Protein 1Y1L (pdb70)

Sequence (496 aa):
KVLFVCIHNTARSVMAEALFNAMAKSWKAESAGVEKAERVDETVKRLLAERGLKAKEKPRTVDEVNLDDFDLIVTVCEESSCVVLPTDKPVTRWHIENPAGKDEGTYRRVLAEIEERVKKLVGEKVLFVCIHNTARSVMAEALFNAMAKSWKAESAGVEKAERVDETVKRLLAERGLKAKEKPRTVDEVNLDDFDLIVTVCEESSCVVLPTDKPVTRWHIENPAGKDEGTYRRVLAEIEERVKKLVGEKVLFVCIHNTARSVMAEALFNAMAKSWKAESAGVEKAERVDETVKRLLAERGLKAKEKPRTVDEVNLDDFDLIVTVCEESSCVVLPTDKPVTRWHIENPAGKDEGTYRRVLAEIEERVKKLVGEKVLFVCIHNTARSVMAEALFNAMAKSWKAESAGVEKAERVDETVKRLLAERGLKAKEKPRTVDEVNLDDFDLIVTVCEESSCVVLPTDKPVTRWHIENPAGKDEGTYRRVLAEIEERVKKLVGE

CATH classification: 3.40.50.2300

InterPro domains:
  IPR023485 Phosphotyrosine protein phosphatase I [PF01451] (2-127)
  IPR023485 Phosphotyrosine protein phosphatase I [SM00226] (1-125)
  IPR036196 Phosphotyrosine protein phosphatase I superfamily [SSF52788] (2-123)

Foldseek 3Di:
DEEEEEAAQAALSQLLQQLLCVQADPDHYYYAHQDYDFHHDPLRCVVQVVVVTGTDGGHHHCVVDDPVVHQEYEYEDEPPGTDDDDDPHHYHYHHAYDCPPVRDCVSVVSSVVSNVVSNVVSVD/DEEEEEAAQAALSQLLQQLLQVQADPDHYYYAHQDYDFHHDPLRCVVQVVVVTGTDGGHHHCVVDDPVVDQEYEYEDEPPGTDDDDDPHHYHYHHAYDCPPVRDCSSVVSSVVSNVVSNVVSVD/DEEEEEAAQAALSQLLQQLLCVQADPDHYYYAHQDYDFHRDPLRCVVQVVVVTGTDGGHHHCVVDDPVVHQEYEYEDEPPDTDDDDDPHHYHYHHAYDCPPVRDCSSVVSSVVSNVVSNVVSVD/DEEEEEAAQAALSQLLQQLLQVQADPDHYYYAHQDYDFHHDPLRCVVQVVVVTGTDGGHHHCVVDDPVVDQEYEYEDEPPDTDDDDDPHHYHYHHAYDCPPVRDCSSVVSSVVSNVVSNVVSVD

Secondary structure (DSSP, 8-state):
-EEEEESS-SSHHHHHHHHHHTT-SS--EEEEESS--SS--HHHHHHHHTTT-PPPSS--BGGGS-GGG-S-EEEEE-SS--B--S-SS-EEEEE----TTT-TTHHHHHHHHHHHHHHHHTT-/-EEEEESS-SSHHHHHHHHHHHH-SS--EEEEESS--SS--HHHHHHHHTTT----SS--BGGGS-GGG-SEEEEEE-SS-PBP-S-SS-EEEEE----TTT-TTHHHHHHHHHHHHHHHHTT-/-EEEEESS-SSHHHHHHHHHHHH-SS--EEEEESS--SS--HHHHHHHHTTT----SS--BGGGS-GGG-S-EEEEE-SS-PBP-S-SS-EEEEE----TTT-TTHHHHHHHHHHHHHHHHTT-/-EEEEESS-SSHHHHHHHHHHHH-SS--EEEEESS--SS--HHHHHHHHTTT----SS--BGGGS-GGG-SEEEEEE-SS-PBP-S-SS-EEEEE----TTT-TTHHHHHHHHHHHHHHHHTT-

Structure (mmCIF, N/CA/C/O backbone):
data_1Y1L
#
_entry.id   1Y1L
#
_cell.length_a   48.390
_cell.length_b   48.510
_cell.length_c   66.370
_cell.angle_alpha   100.00
_cell.angle_beta   90.70
_cell.angle_gamma   100.00
#
_symmetry.space_group_name_H-M   'P 1'
#
loop_
_entity.id
_entity.type
_entity.pdbx_description
1 polymer 'arsenate reductase (arsC)'
2 non-polymer 'CADMIUM ION'
#
loop_
_atom_site.group_PDB
_atom_site.id
_atom_site.type_symbol
_atom_site.label_atom_id
_atom_site.label_alt_id
_atom_site.label_comp_id
_atom_site.label_asym_id
_atom_site.label_entity_id
_atom_site.label_seq_id
_atom_site.pdbx_PDB_ins_code
_atom_site.Cartn_x
_atom_site.Cartn_y
_atom_site.Cartn_z
_atom_site.occupancy
_atom_site.B_iso_or_equiv
_atom_site.auth_seq_id
_atom_site.auth_comp_id
_atom_site.auth_asym_id
_atom_site.auth_atom_id
_atom_site.pdbx_PDB_model_num
ATOM 1 N N . LYS A 1 1 ? 1.212 -11.825 7.718 1.00 33.45 1 LYS A N 1
ATOM 2 C CA . LYS A 1 1 ? 1.091 -10.795 6.643 1.00 40.09 1 LYS A CA 1
ATOM 3 C C . LYS A 1 1 ? 0.571 -9.437 7.131 1.00 41.34 1 LYS A C 1
ATOM 4 O O . LYS A 1 1 ? -0.082 -9.351 8.175 1.00 50.86 1 LYS A O 1
ATOM 10 N N . VAL A 1 2 ? 0.873 -8.388 6.365 1.00 35.15 2 VAL A N 1
ATOM 11 C CA . VAL A 1 2 ? 0.464 -7.010 6.670 1.00 31.28 2 VAL A CA 1
ATOM 12 C C . VAL A 1 2 ? -0.555 -6.547 5.613 1.00 32.27 2 VAL A C 1
ATOM 13 O O . VAL A 1 2 ? -0.645 -7.157 4.548 1.00 34.01 2 VAL A O 1
ATOM 17 N N . LEU A 1 3 ? -1.384 -5.553 5.937 1.00 31.36 3 LEU A N 1
ATOM 18 C CA . LEU A 1 3 ? -2.372 -5.034 4.984 1.00 32.04 3 LEU A CA 1
ATOM 19 C C . LEU A 1 3 ? -2.166 -3.543 4.808 1.00 35.18 3 LEU A C 1
ATOM 20 O O . LEU A 1 3 ? -2.212 -2.779 5.775 1.00 35.78 3 LEU A O 1
ATOM 25 N N . PHE A 1 4 ? -1.920 -3.138 3.565 1.00 33.99 4 PHE A N 1
ATOM 26 C CA . PHE A 1 4 ? -1.736 -1.730 3.237 1.00 32.62 4 PHE A CA 1
ATOM 27 C C . PHE A 1 4 ? -3.062 -1.217 2.687 1.00 33.47 4 PHE A C 1
ATOM 28 O O . PHE A 1 4 ? -3.521 -1.660 1.626 1.00 36.91 4 PHE A O 1
ATOM 36 N N . VAL A 1 5 ? -3.716 -0.340 3.437 1.00 27.76 5 VAL A N 1
ATOM 37 C CA . VAL A 1 5 ? -4.984 0.189 2.982 1.00 24.78 5 VAL A CA 1
ATOM 38 C C . VAL A 1 5 ? -4.977 1.701 2.888 1.00 26.46 5 VAL A C 1
ATOM 39 O O . VAL A 1 5 ? -4.385 2.388 3.714 1.00 29.58 5 VAL A O 1
ATOM 43 N N . CYS A 1 6 ? -5.519 2.196 1.787 1.00 30.47 6 CYS A N 1
ATOM 44 C CA . CYS A 1 6 ? -5.640 3.625 1.559 1.00 34.16 6 CYS A CA 1
ATOM 45 C C . CYS A 1 6 ? -7.096 3.835 1.130 1.00 35.20 6 CYS A C 1
ATOM 46 O O . CYS A 1 6 ? -7.922 2.920 1.244 1.00 39.28 6 CYS A O 1
ATOM 49 N N . ILE A 1 7 ? -7.438 5.038 0.692 1.00 30.07 7 ILE A N 1
ATOM 50 C CA . ILE A 1 7 ? -8.808 5.296 0.294 1.00 32.28 7 ILE A CA 1
ATOM 51 C C . ILE A 1 7 ? -9.193 4.534 -0.959 1.00 37.69 7 ILE A C 1
ATOM 52 O O . ILE A 1 7 ? -9.732 3.443 -0.893 1.00 43.46 7 ILE A O 1
ATOM 57 N N . HIS A 1 8 ? -8.911 5.132 -2.106 1.00 43.77 8 HIS A N 1
ATOM 58 C CA . HIS A 1 8 ? -9.264 4.563 -3.394 1.00 43.22 8 HIS A CA 1
ATOM 59 C C . HIS A 1 8 ? -8.513 3.292 -3.876 1.00 42.30 8 HIS A C 1
ATOM 60 O O . HIS A 1 8 ? -9.015 2.583 -4.740 1.00 45.36 8 HIS A O 1
ATOM 67 N N . ASN A 1 9 ? -7.384 2.950 -3.249 1.00 41.63 9 ASN A N 1
ATOM 68 C CA . ASN A 1 9 ? -6.599 1.744 -3.609 1.00 41.48 9 ASN A CA 1
ATOM 69 C C . ASN A 1 9 ? -6.249 1.586 -5.094 1.00 41.56 9 ASN A C 1
ATOM 70 O O . ASN A 1 9 ? -6.683 0.638 -5.763 1.00 39.25 9 ASN A O 1
ATOM 75 N N . THR A 1 10 ? -5.396 2.466 -5.594 1.00 42.33 10 THR A N 1
ATOM 76 C CA . THR A 1 10 ? -5.028 2.408 -6.998 1.00 38.81 10 THR A CA 1
ATOM 77 C C . THR A 1 10 ? -3.521 2.567 -7.196 1.00 39.32 10 THR A C 1
ATOM 78 O O . THR A 1 10 ? -2.951 2.003 -8.130 1.00 41.15 10 THR A O 1
ATOM 82 N N . ALA A 1 11 ? -2.875 3.297 -6.289 1.00 35.83 11 ALA A N 1
ATOM 83 C CA . ALA A 1 11 ? -1.443 3.543 -6.383 1.00 35.22 11 ALA A CA 1
ATOM 84 C C . ALA A 1 11 ? -0.621 3.145 -5.156 1.00 36.94 11 ALA A C 1
ATOM 85 O O . ALA A 1 11 ? -0.039 2.060 -5.122 1.00 35.78 11 ALA A O 1
ATOM 87 N N . ARG A 1 12 ? -0.524 4.060 -4.190 1.00 34.12 12 ARG A N 1
ATOM 88 C CA . ARG A 1 12 ? 0.244 3.850 -2.960 1.00 30.71 12 ARG A CA 1
ATOM 89 C C . ARG A 1 12 ? 0.008 2.492 -2.306 1.00 29.20 12 ARG A C 1
ATOM 90 O O . ARG A 1 12 ? 0.947 1.780 -1.961 1.00 31.86 12 ARG A O 1
ATOM 98 N N . SER A 1 13 ? -1.254 2.157 -2.109 1.00 29.26 13 SER A N 1
ATOM 99 C CA . SER A 1 13 ? -1.623 0.900 -1.497 1.00 28.32 13 SER A CA 1
ATOM 100 C C . SER A 1 13 ? -0.884 -0.192 -2.222 1.00 26.99 13 SER A C 1
ATOM 101 O O . SER A 1 13 ? -0.147 -0.979 -1.633 1.00 24.84 13 SER A O 1
ATOM 104 N N . VAL A 1 14 ? -1.035 -0.166 -3.531 1.00 27.41 14 VAL A N 1
ATOM 105 C CA . VAL A 1 14 ? -0.414 -1.144 -4.394 1.00 32.41 14 VAL A CA 1
ATOM 106 C C . VAL A 1 14 ? 1.106 -1.074 -4.408 1.00 28.44 14 VAL A C 1
ATOM 107 O O . VAL A 1 14 ? 1.759 -2.089 -4.588 1.00 29.53 14 VAL A O 1
ATOM 111 N N . MET A 1 15 ? 1.666 0.123 -4.305 1.00 25.63 15 MET A N 1
ATOM 112 C CA . MET A 1 15 ? 3.113 0.255 -4.321 1.00 25.46 15 MET A CA 1
ATOM 113 C C . MET A 1 15 ? 3.723 -0.409 -3.103 1.00 24.66 15 MET A C 1
ATOM 114 O O . MET A 1 15 ? 4.614 -1.250 -3.236 1.00 28.69 15 MET A O 1
ATOM 119 N N . ALA A 1 16 ? 3.265 -0.010 -1.918 1.00 22.15 16 ALA A N 1
ATOM 120 C CA . ALA A 1 16 ? 3.783 -0.557 -0.669 1.00 22.97 16 ALA A CA 1
ATOM 121 C C . ALA A 1 16 ? 3.746 -2.087 -0.652 1.00 23.40 16 ALA A C 1
ATOM 122 O O . ALA A 1 16 ? 4.704 -2.730 -0.203 1.00 16.54 16 ALA A O 1
ATOM 124 N N . GLU A 1 17 ? 2.642 -2.655 -1.139 1.00 26.09 17 GLU A N 1
ATOM 125 C CA . GLU A 1 17 ? 2.487 -4.100 -1.195 1.00 26.31 17 GLU A CA 1
ATOM 126 C C . GLU A 1 17 ? 3.643 -4.743 -1.950 1.00 28.07 17 GLU A C 1
ATOM 127 O O . GLU A 1 17 ? 4.420 -5.505 -1.380 1.00 29.32 17 GLU A O 1
ATOM 133 N N . ALA A 1 18 ? 3.759 -4.400 -3.232 1.00 32.64 18 ALA A N 1
ATOM 134 C CA . ALA A 1 18 ? 4.792 -4.929 -4.122 1.00 39.08 18 ALA A CA 1
ATOM 135 C C . ALA A 1 18 ? 6.213 -4.756 -3.592 1.00 42.54 18 ALA A C 1
ATOM 136 O O . ALA A 1 18 ? 7.046 -5.654 -3.738 1.00 46.93 18 ALA A O 1
ATOM 138 N N . LEU A 1 19 ? 6.504 -3.591 -3.028 1.00 39.38 19 LEU A N 1
ATOM 139 C CA . LEU A 1 19 ? 7.823 -3.327 -2.477 1.00 36.44 19 LEU A CA 1
ATOM 140 C C . LEU A 1 19 ? 8.090 -4.160 -1.224 1.00 36.59 19 LEU A C 1
ATOM 141 O O . LEU A 1 19 ? 9.217 -4.620 -0.980 1.00 37.78 19 LEU A O 1
ATOM 146 N N . PHE A 1 20 ? 7.055 -4.281 -0.401 1.00 34.82 20 PHE A N 1
ATOM 147 C CA . PHE A 1 20 ? 7.128 -5.050 0.826 1.00 31.63 20 PHE A CA 1
ATOM 148 C C . PHE A 1 20 ? 7.533 -6.476 0.467 1.00 30.16 20 PHE A C 1
ATOM 149 O O . PHE A 1 20 ? 8.568 -6.975 0.914 1.00 30.32 20 PHE A O 1
ATOM 157 N N . ASN A 1 21 ? 6.709 -7.107 -0.361 1.00 28.49 21 ASN A N 1
ATOM 158 C CA . ASN A 1 21 ? 6.926 -8.474 -0.804 1.00 36.81 21 ASN A CA 1
ATOM 159 C C . ASN A 1 21 ? 8.319 -8.735 -1.381 1.00 45.60 21 ASN A C 1
ATOM 160 O O . ASN A 1 21 ? 8.859 -9.836 -1.253 1.00 49.21 21 ASN A O 1
ATOM 165 N N . ALA A 1 22 ? 8.878 -7.750 -2.071 1.00 50.62 22 ALA A N 1
ATOM 166 C CA . ALA A 1 22 ? 10.208 -7.901 -2.650 1.00 51.12 22 ALA A CA 1
ATOM 167 C C . ALA A 1 22 ? 11.301 -7.748 -1.589 1.00 49.29 22 ALA A C 1
ATOM 168 O O . ALA A 1 22 ? 12.473 -7.995 -1.862 1.00 50.52 22 ALA A O 1
ATOM 170 N N . MET A 1 23 ? 10.920 -7.341 -0.384 1.00 45.80 23 MET A N 1
ATOM 171 C CA . MET A 1 23 ? 11.889 -7.148 0.681 1.00 43.69 23 MET A CA 1
ATOM 172 C C . MET A 1 23 ? 11.711 -8.078 1.864 1.00 47.39 23 MET A C 1
ATOM 173 O O . MET A 1 23 ? 12.680 -8.392 2.550 1.00 50.93 23 MET A O 1
ATOM 178 N N . ALA A 1 24 ? 10.476 -8.487 2.127 1.00 47.81 24 ALA A N 1
ATOM 179 C CA . ALA A 1 24 ? 10.185 -9.389 3.232 1.00 49.55 24 ALA A CA 1
ATOM 180 C C . ALA A 1 24 ? 10.432 -10.862 2.875 1.00 52.64 24 ALA A C 1
ATOM 181 O O . ALA A 1 24 ? 10.075 -11.323 1.782 1.00 52.24 24 ALA A O 1
ATOM 183 N N . LYS A 1 25 ? 11.042 -11.597 3.804 1.00 53.90 25 LYS A N 1
ATOM 184 C CA . LYS A 1 25 ? 11.317 -13.008 3.584 1.00 53.91 25 LYS A CA 1
ATOM 185 C C . LYS A 1 25 ? 10.153 -13.868 4.072 1.00 52.57 25 LYS A C 1
ATOM 186 O O . LYS A 1 25 ? 9.627 -14.690 3.324 1.00 55.00 25 LYS A O 1
ATOM 192 N N . SER A 1 26 ? 9.775 -13.713 5.336 1.00 53.24 26 SER A N 1
ATOM 193 C CA . SER A 1 26 ? 8.676 -14.507 5.886 1.00 52.43 26 SER A CA 1
ATOM 194 C C . SER A 1 26 ? 7.298 -13.852 5.782 1.00 47.14 26 SER A C 1
ATOM 195 O O . SER A 1 26 ? 6.311 -14.523 5.477 1.00 44.94 26 SER A O 1
ATOM 198 N N . TRP A 1 27 ? 7.221 -12.555 6.054 1.00 43.29 27 TRP A N 1
ATOM 199 C CA . TRP A 1 27 ? 5.946 -11.848 5.964 1.00 46.14 27 TRP A CA 1
ATOM 200 C C . TRP A 1 27 ? 5.524 -11.623 4.523 1.00 46.85 27 TRP A C 1
ATOM 201 O O . TRP A 1 27 ? 6.357 -11.480 3.627 1.00 50.95 27 TRP A O 1
ATOM 212 N N . LYS A 1 28 ? 4.221 -11.553 4.319 1.00 42.87 28 LYS A N 1
ATOM 213 C CA . LYS A 1 28 ? 3.681 -11.302 3.006 1.00 40.75 28 LYS A CA 1
ATOM 214 C C . LYS A 1 28 ? 2.837 -10.042 3.141 1.00 38.72 28 LYS A C 1
ATOM 215 O O . LYS A 1 28 ? 2.719 -9.497 4.239 1.00 39.20 28 LYS A O 1
ATOM 221 N N . ALA A 1 29 ? 2.255 -9.573 2.041 1.00 34.84 29 ALA A N 1
ATOM 222 C CA . ALA A 1 29 ? 1.457 -8.361 2.081 1.00 32.43 29 ALA A CA 1
ATOM 223 C C . ALA A 1 29 ? 0.290 -8.374 1.123 1.00 32.58 29 ALA A C 1
ATOM 224 O O . ALA A 1 29 ? 0.289 -9.088 0.128 1.00 42.34 29 ALA A O 1
ATOM 226 N N . GLU A 1 30 ? -0.727 -7.602 1.463 1.00 30.38 30 GLU A N 1
ATOM 227 C CA . GLU A 1 30 ? -1.913 -7.457 0.645 1.00 28.83 30 GLU A CA 1
ATOM 228 C C . GLU A 1 30 ? -2.309 -5.993 0.791 1.00 28.98 30 GLU A C 1
ATOM 229 O O . GLU A 1 30 ? -1.730 -5.263 1.609 1.00 30.53 30 GLU A O 1
ATOM 235 N N . SER A 1 31 ? -3.288 -5.563 0.004 1.00 23.22 31 SER A N 1
ATOM 236 C CA . SER A 1 31 ? -3.748 -4.186 0.063 1.00 22.97 31 SER A CA 1
ATOM 237 C C . SER A 1 31 ? -5.260 -4.106 -0.082 1.00 26.23 31 SER A C 1
ATOM 238 O O . SER A 1 31 ? -5.887 -5.049 -0.569 1.00 30.91 31 SER A O 1
ATOM 241 N N . ALA A 1 32 ? -5.852 -3.025 0.423 1.00 26.44 32 ALA A N 1
ATOM 242 C CA . ALA A 1 32 ? -7.298 -2.815 0.308 1.00 28.31 32 ALA A CA 1
ATOM 243 C C . ALA A 1 32 ? -7.624 -1.325 0.369 1.00 31.58 32 ALA A C 1
ATOM 244 O O . ALA A 1 32 ? -6.782 -0.519 0.784 1.00 34.96 32 ALA A O 1
ATOM 246 N N . GLY A 1 33 ? -8.843 -0.965 -0.022 1.00 29.86 33 GLY A N 1
ATOM 247 C CA . GLY A 1 33 ? -9.232 0.431 0.006 1.00 26.91 33 GLY A CA 1
ATOM 248 C C . GLY A 1 33 ? -10.590 0.704 0.620 1.00 30.91 33 GLY A C 1
ATOM 249 O O . GLY A 1 33 ? -11.435 -0.178 0.739 1.00 35.46 33 GLY A O 1
ATOM 250 N N . VAL A 1 34 ? -10.795 1.943 1.033 1.00 30.25 34 VAL A N 1
ATOM 251 C CA . VAL A 1 34 ? -12.046 2.353 1.631 1.00 29.28 34 VAL A CA 1
ATOM 252 C C . VAL A 1 34 ? -13.169 2.465 0.588 1.00 33.44 34 VAL A C 1
ATOM 253 O O . VAL A 1 34 ? -14.327 2.158 0.867 1.00 36.28 34 VAL A O 1
ATOM 257 N N . GLU A 1 35 ? -12.827 2.872 -0.628 1.00 33.61 35 GLU A N 1
ATOM 258 C CA . GLU A 1 35 ? -13.828 3.028 -1.677 1.00 35.02 35 GLU A CA 1
ATOM 259 C C . GLU A 1 35 ? -13.441 2.384 -3.009 1.00 37.75 35 GLU A C 1
ATOM 260 O O . GLU A 1 35 ? -12.261 2.321 -3.364 1.00 39.01 35 GLU A O 1
ATOM 266 N N . LYS A 1 36 ? -14.455 1.991 -3.778 1.00 39.57 36 LYS A N 1
ATOM 267 C CA . LYS A 1 36 ? -14.258 1.319 -5.065 1.00 40.23 36 LYS A CA 1
ATOM 268 C C . LYS A 1 36 ? -13.468 2.068 -6.129 1.00 37.08 36 LYS A C 1
ATOM 269 O O . LYS A 1 36 ? -13.569 3.284 -6.267 1.00 34.39 36 LYS A O 1
ATOM 275 N N . ALA A 1 37 ? -12.779 1.293 -6.953 1.00 35.99 37 ALA A N 1
ATOM 276 C CA . ALA A 1 37 ? -11.974 1.814 -8.042 1.00 43.55 37 ALA A CA 1
ATOM 277 C C . ALA A 1 37 ? -11.898 0.717 -9.094 1.00 51.95 37 ALA A C 1
ATOM 278 O O . ALA A 1 37 ? -11.736 -0.465 -8.764 1.00 50.59 37 ALA A O 1
ATOM 280 N N . GLU A 1 38 ? -12.009 1.111 -10.361 1.00 54.85 38 GLU A N 1
ATOM 281 C CA . GLU A 1 38 ? -11.990 0.165 -11.475 1.00 56.01 38 GLU A CA 1
ATOM 282 C C . GLU A 1 38 ? -10.597 -0.330 -11.869 1.00 54.54 38 GLU A C 1
ATOM 283 O O . GLU A 1 38 ? -10.386 -1.534 -12.048 1.00 50.91 38 GLU A O 1
ATOM 289 N N . ARG A 1 39 ? -9.655 0.604 -12.004 1.00 54.59 39 ARG A N 1
ATOM 290 C CA . ARG A 1 39 ? -8.293 0.281 -12.439 1.00 56.04 39 ARG A CA 1
ATOM 291 C C . ARG A 1 39 ? -7.136 0.666 -11.528 1.00 51.09 39 ARG A C 1
ATOM 292 O O . ARG A 1 39 ? -7.207 1.649 -10.799 1.00 53.41 39 ARG A O 1
ATOM 300 N N . VAL A 1 40 ? -6.059 -0.108 -11.588 1.00 46.79 40 VAL A N 1
ATOM 301 C CA . VAL A 1 40 ? -4.872 0.223 -10.811 1.00 42.74 40 VAL A CA 1
ATOM 302 C C . VAL A 1 40 ? -4.142 1.239 -11.677 1.00 43.09 40 VAL A C 1
ATOM 303 O O . VAL A 1 40 ? -4.121 1.117 -12.905 1.00 42.06 40 VAL A O 1
ATOM 307 N N . ASP A 1 41 ? -3.585 2.257 -11.037 1.00 43.66 41 ASP A N 1
ATOM 308 C CA . ASP A 1 41 ? -2.890 3.327 -11.737 1.00 44.26 41 ASP A CA 1
ATOM 309 C C . ASP A 1 41 ? -1.906 2.811 -12.756 1.00 49.58 41 ASP A C 1
ATOM 310 O O . ASP A 1 41 ? -1.142 1.880 -12.488 1.00 57.63 41 ASP A O 1
ATOM 315 N N . GLU A 1 42 ? -1.943 3.431 -13.931 1.00 51.17 42 GLU A N 1
ATOM 316 C CA . GLU A 1 42 ? -1.063 3.064 -15.026 1.00 56.47 42 GLU A CA 1
ATOM 317 C C . GLU A 1 42 ? 0.355 3.576 -14.778 1.00 54.44 42 GLU A C 1
ATOM 318 O O . GLU A 1 42 ? 1.325 2.964 -15.229 1.00 57.58 42 GLU A O 1
ATOM 324 N N . THR A 1 43 ? 0.475 4.693 -14.063 1.00 48.70 43 THR A N 1
ATOM 325 C CA . THR A 1 43 ? 1.786 5.248 -13.756 1.00 42.83 43 THR A CA 1
ATOM 326 C C . THR A 1 43 ? 2.508 4.307 -12.822 1.00 44.78 43 THR A C 1
ATOM 327 O O . THR A 1 43 ? 3.728 4.113 -12.919 1.00 40.89 43 THR A O 1
ATOM 331 N N . VAL A 1 44 ? 1.733 3.752 -11.894 1.00 45.03 44 VAL A N 1
ATOM 332 C CA . VAL A 1 44 ? 2.242 2.826 -10.893 1.00 44.09 44 VAL A CA 1
ATOM 333 C C . VAL A 1 44 ? 2.711 1.510 -11.479 1.00 42.75 44 VAL A C 1
ATOM 334 O O . VAL A 1 44 ? 3.827 1.068 -11.197 1.00 47.72 44 VAL A O 1
ATOM 338 N N . LYS A 1 45 ? 1.840 0.862 -12.243 1.00 38.04 45 LYS A N 1
ATOM 339 C CA . LYS A 1 45 ? 2.203 -0.413 -12.833 1.00 42.68 45 LYS A CA 1
ATOM 340 C C . LYS A 1 45 ? 3.398 -0.270 -13.755 1.00 41.38 45 LYS A C 1
ATOM 341 O O . LYS A 1 45 ? 4.164 -1.218 -13.932 1.00 45.33 45 LYS A O 1
ATOM 347 N N . ARG A 1 46 ? 3.539 0.917 -14.344 1.00 38.64 46 ARG A N 1
ATOM 348 C CA . ARG A 1 46 ? 4.644 1.218 -15.240 1.00 38.68 46 ARG A CA 1
ATOM 349 C C . ARG A 1 46 ? 5.871 1.343 -14.368 1.00 38.65 46 ARG A C 1
ATOM 350 O O . ARG A 1 46 ? 6.891 0.713 -14.620 1.00 42.59 46 ARG A O 1
ATOM 358 N N . LEU A 1 47 ? 5.759 2.181 -13.349 1.00 37.12 47 LEU A N 1
ATOM 359 C CA . LEU A 1 47 ? 6.847 2.419 -12.414 1.00 36.30 47 LEU A CA 1
ATOM 360 C C . LEU A 1 47 ? 7.352 1.153 -11.705 1.00 38.06 47 LEU A C 1
ATOM 361 O O . LEU A 1 47 ? 8.546 1.022 -11.415 1.00 35.32 47 LEU A O 1
ATOM 366 N N . LEU A 1 48 ? 6.432 0.248 -11.387 1.00 42.63 48 LEU A N 1
ATOM 367 C CA . LEU A 1 48 ? 6.794 -0.994 -10.728 1.00 44.87 48 LEU A CA 1
ATOM 368 C C . LEU A 1 48 ? 7.400 -1.953 -11.739 1.00 45.64 48 LEU A C 1
ATOM 369 O O . LEU A 1 48 ? 8.387 -2.631 -11.437 1.00 48.42 48 LEU A O 1
ATOM 374 N N . ALA A 1 49 ? 6.812 -2.005 -12.933 1.00 42.18 49 ALA A N 1
ATOM 375 C CA . ALA A 1 49 ? 7.299 -2.878 -14.007 1.00 40.86 49 ALA A CA 1
ATOM 376 C C . ALA A 1 49 ? 8.696 -2.453 -14.450 1.00 39.82 49 ALA A C 1
ATOM 377 O O . ALA A 1 49 ? 9.453 -3.231 -15.024 1.00 39.59 49 ALA A O 1
ATOM 379 N N . GLU A 1 50 ? 9.001 -1.185 -14.225 1.00 42.87 50 GLU A N 1
ATOM 380 C CA . GLU A 1 50 ? 10.296 -0.617 -14.559 1.00 48.73 50 GLU A CA 1
ATOM 381 C C . GLU A 1 50 ? 11.305 -1.127 -13.514 1.00 53.25 50 GLU A C 1
ATOM 382 O O . GLU A 1 50 ? 12.524 -1.072 -13.730 1.00 55.49 50 GLU A O 1
ATOM 388 N N . ARG A 1 51 ? 10.776 -1.597 -12.377 1.00 54.82 51 ARG A N 1
ATOM 389 C CA . ARG A 1 51 ? 11.570 -2.135 -11.262 1.00 53.60 51 ARG A CA 1
ATOM 390 C C . ARG A 1 51 ? 11.389 -3.647 -11.201 1.00 51.74 51 ARG A C 1
ATOM 391 O O . ARG A 1 51 ? 11.815 -4.296 -10.248 1.00 51.23 51 ARG A O 1
ATOM 399 N N . GLY A 1 52 ? 10.771 -4.194 -12.241 1.00 49.21 52 GLY A N 1
ATOM 400 C CA . GLY A 1 52 ? 10.536 -5.622 -12.320 1.00 50.33 52 GLY A CA 1
ATOM 401 C C . GLY A 1 52 ? 9.450 -6.097 -11.382 1.00 52.55 52 GLY A C 1
ATOM 402 O O . GLY A 1 52 ? 9.487 -7.238 -10.914 1.00 53.97 52 GLY A O 1
ATOM 403 N N . LEU A 1 53 ? 8.461 -5.242 -11.143 1.00 53.16 53 LEU A N 1
ATOM 404 C CA . LEU A 1 53 ? 7.365 -5.564 -10.240 1.00 52.19 53 LEU A CA 1
ATOM 405 C C . LEU A 1 53 ? 5.993 -5.465 -10.897 1.00 49.96 53 LEU A C 1
ATOM 406 O O . LEU A 1 53 ? 5.714 -4.526 -11.641 1.00 49.55 53 LEU A O 1
ATOM 411 N N . LYS A 1 54 ? 5.141 -6.450 -10.630 1.00 50.52 54 LYS A N 1
ATOM 412 C CA . LYS A 1 54 ? 3.786 -6.452 -11.173 1.00 51.74 54 LYS A CA 1
ATOM 413 C C . LYS A 1 54 ? 2.858 -5.943 -10.077 1.00 49.03 54 LYS A C 1
ATOM 414 O O . LYS A 1 54 ? 2.869 -6.464 -8.959 1.00 48.80 54 LYS A O 1
ATOM 420 N N . ALA A 1 55 ? 2.096 -4.897 -10.375 1.00 45.32 55 ALA A N 1
ATOM 421 C CA . ALA A 1 55 ? 1.153 -4.349 -9.406 1.00 43.78 55 ALA A CA 1
ATOM 422 C C . ALA A 1 55 ? -0.026 -5.312 -9.293 1.00 44.45 55 ALA A C 1
ATOM 423 O O . ALA A 1 55 ? -0.108 -6.295 -10.040 1.00 44.65 55 ALA A O 1
ATOM 425 N N . LYS A 1 56 ? -0.921 -5.047 -8.345 1.00 47.33 56 LYS A N 1
ATOM 426 C CA . LYS A 1 56 ? -2.106 -5.879 -8.162 1.00 50.26 56 LYS A CA 1
ATOM 427 C C . LYS A 1 56 ? -2.943 -5.805 -9.445 1.00 51.48 56 LYS A C 1
ATOM 428 O O . LYS A 1 56 ? -2.958 -4.782 -10.131 1.00 53.95 56 LYS A O 1
ATOM 434 N N . GLU A 1 57 ? -3.621 -6.897 -9.773 1.00 51.25 57 GLU A N 1
ATOM 435 C CA . GLU A 1 57 ? -4.435 -6.970 -10.983 1.00 53.87 57 GLU A CA 1
ATOM 436 C C . GLU A 1 57 ? -5.577 -5.971 -10.962 1.00 50.91 57 GLU A C 1
ATOM 437 O O . GLU A 1 57 ? -5.851 -5.318 -11.967 1.00 51.53 57 GLU A O 1
ATOM 443 N N . LYS A 1 58 ? -6.257 -5.870 -9.826 1.00 48.87 58 LYS A N 1
ATOM 444 C CA . LYS A 1 58 ? -7.391 -4.960 -9.698 1.00 50.17 58 LYS A CA 1
ATOM 445 C C . LYS A 1 58 ? -7.571 -4.523 -8.251 1.00 47.47 58 LYS A C 1
ATOM 446 O O . LYS A 1 58 ? -7.368 -5.310 -7.332 1.00 44.41 58 LYS A O 1
ATOM 452 N N . PRO A 1 59 ? -7.925 -3.246 -8.031 1.00 46.60 59 PRO A N 1
ATOM 453 C CA . PRO A 1 59 ? -8.128 -2.713 -6.679 1.00 46.40 59 PRO A CA 1
ATOM 454 C C . PRO A 1 59 ? -9.192 -3.499 -5.915 1.00 42.61 59 PRO A C 1
ATOM 455 O O . PRO A 1 59 ? -10.242 -3.829 -6.466 1.00 39.38 59 PRO A O 1
ATOM 459 N N . ARG A 1 60 ? -8.896 -3.858 -4.673 1.00 46.14 60 ARG A N 1
ATOM 460 C CA . ARG A 1 60 ? -9.875 -4.582 -3.869 1.00 52.36 60 ARG A CA 1
ATOM 461 C C . ARG A 1 60 ? -10.277 -3.758 -2.650 1.00 53.91 60 ARG A C 1
ATOM 462 O O . ARG A 1 60 ? -9.440 -3.363 -1.835 1.00 54.52 60 ARG A O 1
ATOM 470 N N . THR A 1 61 ? -11.562 -3.445 -2.563 1.00 53.60 61 THR A N 1
ATOM 471 C CA . THR A 1 61 ? -12.054 -2.672 -1.437 1.00 55.11 61 THR A CA 1
ATOM 472 C C . THR A 1 61 ? -11.839 -3.464 -0.141 1.00 56.45 61 THR A C 1
ATOM 473 O O . THR A 1 61 ? -11.832 -4.700 -0.136 1.00 57.20 61 THR A O 1
ATOM 477 N N . VAL A 1 62 ? -11.639 -2.741 0.952 1.00 60.13 62 VAL A N 1
ATOM 478 C CA . VAL A 1 62 ? -11.404 -3.338 2.255 1.00 63.63 62 VAL A CA 1
ATOM 479 C C . VAL A 1 62 ? -12.653 -4.078 2.755 1.00 66.37 62 VAL A C 1
ATOM 480 O O . VAL A 1 62 ? -12.597 -4.847 3.713 1.00 66.05 62 VAL A O 1
ATOM 484 N N . ASP A 1 63 ? -13.771 -3.858 2.076 1.00 69.71 63 ASP A N 1
ATOM 485 C CA . ASP A 1 63 ? -15.035 -4.491 2.427 1.00 70.39 63 ASP A CA 1
ATOM 486 C C . ASP A 1 63 ? -15.026 -5.965 2.016 1.00 68.39 63 ASP A C 1
ATOM 487 O O . ASP A 1 63 ? -15.629 -6.808 2.678 1.00 68.39 63 ASP A O 1
ATOM 492 N N . GLU A 1 64 ? -14.385 -6.246 0.884 1.00 67.42 64 GLU A N 1
ATOM 493 C CA . GLU A 1 64 ? -14.267 -7.599 0.342 1.00 65.17 64 GLU A CA 1
ATOM 494 C C . GLU A 1 64 ? -13.159 -8.358 1.086 1.00 64.60 64 GLU A C 1
ATOM 495 O O . GLU A 1 64 ? -12.744 -9.435 0.655 1.00 62.19 64 GLU A O 1
ATOM 501 N N . VAL A 1 65 ? -12.710 -7.811 2.215 1.00 64.30 65 VAL A N 1
ATOM 502 C CA . VAL A 1 65 ? -11.619 -8.408 2.988 1.00 63.12 65 VAL A CA 1
ATOM 503 C C . VAL A 1 65 ? -11.835 -8.479 4.503 1.00 63.49 65 VAL A C 1
ATOM 504 O O . VAL A 1 65 ? -12.071 -7.460 5.153 1.00 66.17 65 VAL A O 1
ATOM 508 N N . ASN A 1 66 ? -11.654 -9.672 5.068 1.00 63.53 66 ASN A N 1
ATOM 509 C CA . ASN A 1 66 ? -11.807 -9.879 6.508 1.00 65.11 66 ASN A CA 1
ATOM 510 C C . ASN A 1 66 ? -10.504 -9.558 7.242 1.00 64.66 66 ASN A C 1
ATOM 511 O O . ASN A 1 66 ? -9.593 -10.380 7.338 1.00 62.65 66 ASN A O 1
ATOM 516 N N . LEU A 1 67 ? -10.449 -8.338 7.760 1.00 64.03 67 LEU A N 1
ATOM 517 C CA . LEU A 1 67 ? -9.295 -7.796 8.466 1.00 60.11 67 LEU A CA 1
ATOM 518 C C . LEU A 1 67 ? -8.560 -8.659 9.474 1.00 59.58 67 LEU A C 1
ATOM 519 O O . LEU A 1 67 ? -7.332 -8.639 9.522 1.00 64.86 67 LEU A O 1
ATOM 524 N N . ASP A 1 68 ? -9.294 -9.386 10.303 1.00 56.43 68 ASP A N 1
ATOM 525 C CA . ASP A 1 68 ? -8.660 -10.214 11.323 1.00 55.48 68 ASP A CA 1
ATOM 526 C C . ASP A 1 68 ? -7.581 -11.175 10.799 1.00 52.36 68 ASP A C 1
ATOM 527 O O . ASP A 1 68 ? -6.750 -11.661 11.570 1.00 50.53 68 ASP A O 1
ATOM 532 N N . ASP A 1 69 ? -7.598 -11.435 9.493 1.00 50.82 69 ASP A N 1
ATOM 533 C CA . ASP A 1 69 ? -6.621 -12.315 8.860 1.00 49.50 69 ASP A CA 1
ATOM 534 C C . ASP A 1 69 ? -5.202 -11.765 8.977 1.00 45.54 69 ASP A C 1
ATOM 535 O O . ASP A 1 69 ? -4.237 -12.527 9.017 1.00 42.86 69 ASP A O 1
ATOM 540 N N . PHE A 1 70 ? -5.088 -10.441 9.007 1.00 40.54 70 PHE A N 1
ATOM 541 C CA . PHE A 1 70 ? -3.800 -9.753 9.073 1.00 38.43 70 PHE A CA 1
ATOM 542 C C . PHE A 1 70 ? -3.243 -9.561 10.489 1.00 36.32 70 PHE A C 1
ATOM 543 O O . PHE A 1 70 ? -3.964 -9.721 11.464 1.00 43.25 70 PHE A O 1
ATOM 551 N N . ASP A 1 71 ? -1.963 -9.228 10.608 1.00 26.20 71 ASP A N 1
ATOM 552 C CA . ASP A 1 71 ? -1.356 -9.049 11.916 1.00 25.97 71 ASP A CA 1
ATOM 553 C C . ASP A 1 71 ? -0.767 -7.684 12.146 1.00 25.03 71 ASP A C 1
ATOM 554 O O . ASP A 1 71 ? -0.148 -7.425 13.185 1.00 25.16 71 ASP A O 1
ATOM 559 N N . LEU A 1 72 ? -0.928 -6.825 11.151 1.00 25.88 72 LEU A N 1
ATOM 560 C CA . LEU A 1 72 ? -0.461 -5.436 11.199 1.00 26.80 72 LEU A CA 1
ATOM 561 C C . LEU A 1 72 ? -1.049 -4.756 9.997 1.00 23.04 72 LEU A C 1
ATOM 562 O O . LEU A 1 72 ? -0.670 -5.061 8.880 1.00 24.03 72 LEU A O 1
ATOM 567 N N . ILE A 1 73 ? -2.051 -3.920 10.214 1.00 23.70 73 ILE A N 1
ATOM 568 C CA . ILE A 1 73 ? -2.650 -3.210 9.101 1.00 27.90 73 ILE A CA 1
ATOM 569 C C . ILE A 1 73 ? -2.150 -1.772 9.114 1.00 31.33 73 ILE A C 1
ATOM 570 O O . ILE A 1 73 ? -2.441 -1.014 10.029 1.00 30.47 73 ILE A O 1
ATOM 575 N N . VAL A 1 74 ? -1.262 -1.470 8.172 1.00 30.35 74 VAL A N 1
ATOM 576 C CA . VAL A 1 74 ? -0.694 -0.138 8.027 1.00 26.55 74 VAL A CA 1
ATOM 577 C C . VAL A 1 74 ? -1.659 0.677 7.171 1.00 25.32 74 VAL A C 1
ATOM 578 O O . VAL A 1 74 ? -2.076 0.223 6.098 1.00 30.27 74 VAL A O 1
ATOM 582 N N . THR A 1 75 ? -2.044 1.849 7.673 1.00 29.11 75 THR A N 1
ATOM 583 C CA . THR A 1 75 ? -2.974 2.735 6.967 1.00 33.69 75 THR A CA 1
ATOM 584 C C . THR A 1 75 ? -2.263 3.945 6.351 1.00 35.10 75 THR A C 1
ATOM 585 O O . THR A 1 75 ? -1.611 4.727 7.053 1.00 36.54 75 THR A O 1
ATOM 589 N N . VAL A 1 76 ? -2.347 4.066 5.030 1.00 36.88 76 VAL A N 1
ATOM 590 C CA . VAL A 1 76 ? -1.730 5.189 4.337 1.00 36.14 76 VAL A CA 1
ATOM 591 C C . VAL A 1 76 ? -2.722 6.350 4.350 1.00 43.18 76 VAL A C 1
ATOM 592 O O . VAL A 1 76 ? -3.656 6.402 3.535 1.00 42.49 76 VAL A O 1
ATOM 596 N N . CYS A 1 77 ? -2.541 7.241 5.324 1.00 54.20 77 CYS A N 1
ATOM 597 C CA . CYS A 1 77 ? -3.399 8.410 5.511 1.00 63.96 77 CYS A CA 1
ATOM 598 C C . CYS A 1 77 ? -3.013 9.636 4.667 1.00 60.81 77 CYS A C 1
ATOM 599 O O . CYS A 1 77 ? -1.901 9.727 4.129 1.00 57.58 77 CYS A O 1
ATOM 602 N N . GLU A 1 78 ? -3.958 10.570 4.562 1.00 61.89 78 GLU A N 1
ATOM 603 C CA . GLU A 1 78 ? -3.787 11.812 3.811 1.00 62.62 78 GLU A CA 1
ATOM 604 C C . GLU A 1 78 ? -3.075 12.847 4.688 1.00 69.19 78 GLU A C 1
ATOM 605 O O . GLU A 1 78 ? -2.580 12.516 5.766 1.00 67.12 78 GLU A O 1
ATOM 611 N N . GLU A 1 79 ? -3.043 14.101 4.239 1.00 75.58 79 GLU A N 1
ATOM 612 C CA . GLU A 1 79 ? -2.395 15.170 5.008 1.00 80.37 79 GLU A CA 1
ATOM 613 C C . GLU A 1 79 ? -3.038 15.364 6.386 1.00 79.81 79 GLU A C 1
ATOM 614 O O . GLU A 1 79 ? -2.362 15.759 7.347 1.00 80.50 79 GLU A O 1
ATOM 620 N N . SER A 1 80 ? -4.333 15.083 6.480 1.00 77.63 80 SER A N 1
ATOM 621 C CA . SER A 1 80 ? -5.052 15.245 7.734 1.00 76.78 80 SER A CA 1
ATOM 622 C C . SER A 1 80 ? -6.372 14.488 7.766 1.00 75.66 80 SER A C 1
ATOM 623 O O . SER A 1 80 ? -7.414 15.046 8.121 1.00 74.68 80 SER A O 1
ATOM 626 N N . SER A 1 81 ? -6.324 13.205 7.439 1.00 73.82 81 SER A N 1
ATOM 627 C CA . SER A 1 81 ? -7.537 12.407 7.456 1.00 71.22 81 SER A CA 1
ATOM 628 C C . SER A 1 81 ? -7.263 10.917 7.414 1.00 70.88 81 SER A C 1
ATOM 629 O O . SER A 1 81 ? -7.514 10.242 6.412 1.00 71.27 81 SER A O 1
ATOM 632 N N . CYS A 1 82 ? -6.716 10.416 8.516 1.00 70.99 82 CYS A N 1
ATOM 633 C CA . CYS A 1 82 ? -6.407 9.001 8.649 1.00 78.09 82 CYS A CA 1
ATOM 634 C C . CYS A 1 82 ? -7.686 8.235 8.938 1.00 72.05 82 CYS A C 1
ATOM 635 O O . CYS A 1 82 ? -8.340 8.454 9.961 1.00 71.21 82 CYS A O 1
ATOM 638 N N . VAL A 1 83 ? -8.056 7.365 8.008 1.00 65.27 83 VAL A N 1
ATOM 639 C CA . VAL A 1 83 ? -9.248 6.547 8.155 1.00 57.72 83 VAL A CA 1
ATOM 640 C C . VAL A 1 83 ? -8.996 5.446 9.205 1.00 56.60 83 VAL A C 1
ATOM 641 O O . VAL A 1 83 ? -7.881 4.930 9.324 1.00 57.24 83 VAL A O 1
ATOM 645 N N . VAL A 1 84 ? -10.004 5.165 10.025 1.00 53.51 84 VAL A N 1
ATOM 646 C CA . VAL A 1 84 ? -9.891 4.136 11.049 1.00 50.91 84 VAL A CA 1
ATOM 647 C C . VAL A 1 84 ? -10.664 2.914 10.572 1.00 50.87 84 VAL A C 1
ATOM 648 O O . VAL A 1 84 ? -11.686 3.040 9.887 1.00 52.43 84 VAL A O 1
ATOM 652 N N . LEU A 1 85 ? -10.156 1.730 10.900 1.00 45.57 85 LEU A N 1
ATOM 653 C CA . LEU A 1 85 ? -10.820 0.498 10.497 1.00 41.75 85 LEU A CA 1
ATOM 654 C C . LEU A 1 85 ? -11.400 -0.216 11.699 1.00 41.57 85 LEU A C 1
ATOM 655 O O . LEU A 1 85 ? -10.960 0.005 12.825 1.00 38.20 85 LEU A O 1
ATOM 660 N N . PRO A 1 86 ? -12.410 -1.073 11.470 1.00 41.27 86 PRO A N 1
ATOM 661 C CA . PRO A 1 86 ? -13.114 -1.863 12.489 1.00 38.67 86 PRO A CA 1
ATOM 662 C C . PRO A 1 86 ? -12.300 -3.034 13.068 1.00 36.69 86 PRO A C 1
ATOM 663 O O . PRO A 1 86 ? -12.670 -4.202 12.897 1.00 36.71 86 PRO A O 1
ATOM 667 N N . THR A 1 87 ? -11.230 -2.717 13.791 1.00 33.53 87 THR A N 1
ATOM 668 C CA . THR A 1 87 ? -10.401 -3.754 14.362 1.00 34.24 87 THR A CA 1
ATOM 669 C C . THR A 1 87 ? -9.612 -3.308 15.594 1.00 35.94 87 THR A C 1
ATOM 670 O O . THR A 1 87 ? -8.982 -2.249 15.570 1.00 39.60 87 THR A O 1
ATOM 674 N N . ASP A 1 88 ? -9.728 -4.069 16.696 1.00 38.21 88 ASP A N 1
ATOM 675 C CA . ASP A 1 88 ? -8.984 -3.787 17.942 1.00 35.44 88 ASP A CA 1
ATOM 676 C C . ASP A 1 88 ? -7.536 -4.320 17.674 1.00 33.29 88 ASP A C 1
ATOM 677 O O . ASP A 1 88 ? -6.710 -4.388 18.578 1.00 31.89 88 ASP A O 1
ATOM 682 N N . LYS A 1 89 ? -7.261 -4.713 16.423 1.00 33.19 89 LYS A N 1
ATOM 683 C CA . LYS A 1 89 ? -5.941 -5.196 15.965 1.00 38.18 89 LYS A CA 1
ATOM 684 C C . LYS A 1 89 ? -4.910 -4.062 15.862 1.00 40.47 89 LYS A C 1
ATOM 685 O O . LYS A 1 89 ? -5.242 -2.882 16.024 1.00 50.05 89 LYS A O 1
ATOM 691 N N . PRO A 1 90 ? -3.650 -4.396 15.548 1.00 35.22 90 PRO A N 1
ATOM 692 C CA . PRO A 1 90 ? -2.621 -3.358 15.432 1.00 34.09 90 PRO A CA 1
ATOM 693 C C . PRO A 1 90 ? -2.624 -2.671 14.075 1.00 29.12 90 PRO A C 1
ATOM 694 O O . PRO A 1 90 ? -2.651 -3.338 13.041 1.00 32.53 90 PRO A O 1
ATOM 698 N N . VAL A 1 91 ? -2.604 -1.340 14.089 1.00 27.29 91 VAL A N 1
ATOM 699 C CA . VAL A 1 91 ? -2.601 -0.548 12.863 1.00 27.55 91 VAL A CA 1
ATOM 700 C C . VAL A 1 91 ? -1.811 0.760 13.005 1.00 28.63 91 VAL A C 1
ATOM 701 O O . VAL A 1 91 ? -1.920 1.453 14.018 1.00 30.14 91 VAL A O 1
ATOM 705 N N . THR A 1 92 ? -0.987 1.063 12.002 1.00 33.28 92 THR A N 1
ATOM 706 C CA . THR A 1 92 ? -0.180 2.285 11.990 1.00 36.03 92 THR A CA 1
ATOM 707 C C . THR A 1 92 ? -0.752 3.285 10.977 1.00 39.62 92 THR A C 1
ATOM 708 O O . THR A 1 92 ? -1.736 2.996 10.282 1.00 43.79 92 THR A O 1
ATOM 712 N N . ARG A 1 93 ? -0.128 4.456 10.884 1.00 37.18 93 ARG A N 1
ATOM 713 C CA . ARG A 1 93 ? -0.576 5.493 9.961 1.00 34.58 93 ARG A CA 1
ATOM 714 C C . ARG A 1 93 ? 0.586 6.157 9.240 1.00 34.26 93 ARG A C 1
ATOM 715 O O . ARG A 1 93 ? 1.508 6.666 9.875 1.00 35.49 93 ARG A O 1
ATOM 723 N N . TRP A 1 94 ? 0.557 6.128 7.912 1.00 33.66 94 TRP A N 1
ATOM 724 C CA . TRP A 1 94 ? 1.615 6.750 7.132 1.00 30.36 94 TRP A CA 1
ATOM 725 C C . TRP A 1 94 ? 1.047 7.911 6.361 1.00 34.49 94 TRP A C 1
ATOM 726 O O . TRP A 1 94 ? 0.168 7.727 5.528 1.00 37.83 94 TRP A O 1
ATOM 737 N N . HIS A 1 95 ? 1.528 9.109 6.650 1.00 38.57 95 HIS A N 1
ATOM 738 C CA . HIS A 1 95 ? 1.060 10.277 5.923 1.00 40.12 95 HIS A CA 1
ATOM 739 C C . HIS A 1 95 ? 1.896 10.382 4.645 1.00 39.42 95 HIS A C 1
ATOM 740 O O . HIS A 1 95 ? 3.073 10.749 4.676 1.00 38.12 95 HIS A O 1
ATOM 747 N N . ILE A 1 96 ? 1.293 9.981 3.532 1.00 37.62 96 ILE A N 1
ATOM 748 C CA . ILE A 1 96 ? 1.964 9.986 2.244 1.00 27.63 96 ILE A CA 1
ATOM 749 C C . ILE A 1 96 ? 1.195 10.778 1.191 1.00 27.85 96 ILE A C 1
ATOM 750 O O . ILE A 1 96 ? -0.004 10.566 0.970 1.00 27.88 96 ILE A O 1
ATOM 755 N N . GLU A 1 97 ? 1.919 11.685 0.540 1.00 29.67 97 GLU A N 1
ATOM 756 C CA . GLU A 1 97 ? 1.392 12.551 -0.512 1.00 29.74 97 GLU A CA 1
ATOM 757 C C . GLU A 1 97 ? 0.650 11.749 -1.551 1.00 26.91 97 GLU A C 1
ATOM 758 O O . GLU A 1 97 ? 1.154 10.751 -2.041 1.00 31.07 97 GLU A O 1
ATOM 764 N N . ASN A 1 98 ? -0.549 12.194 -1.882 1.00 27.49 98 ASN A N 1
ATOM 765 C CA . ASN A 1 98 ? -1.377 11.519 -2.866 1.00 30.89 98 ASN A CA 1
ATOM 766 C C . ASN A 1 98 ? -0.850 11.878 -4.256 1.00 34.13 98 ASN A C 1
ATOM 767 O O . ASN A 1 98 ? -0.989 13.025 -4.687 1.00 41.97 98 ASN A O 1
ATOM 772 N N . PRO A 1 99 ? -0.224 10.916 -4.973 1.00 34.29 99 PRO A N 1
ATOM 773 C CA . PRO A 1 99 ? 0.314 11.192 -6.309 1.00 31.33 99 PRO A CA 1
ATOM 774 C C . PRO A 1 99 ? -0.738 11.376 -7.392 1.00 32.64 99 PRO A C 1
ATOM 775 O O . PRO A 1 99 ? -0.465 11.993 -8.418 1.00 35.66 99 PRO A O 1
ATOM 779 N N . ALA A 1 100 ? -1.939 10.863 -7.146 1.00 38.73 100 ALA A N 1
ATOM 780 C CA . ALA A 1 100 ? -3.046 10.935 -8.104 1.00 40.97 100 ALA A CA 1
ATOM 781 C C . ALA A 1 100 ? -3.214 12.248 -8.846 1.00 39.51 100 ALA A C 1
ATOM 782 O O . ALA A 1 100 ? -3.464 13.299 -8.243 1.00 40.02 100 ALA A O 1
ATOM 784 N N . GLY A 1 101 ? -3.156 12.151 -10.172 1.00 38.70 101 GLY A N 1
ATOM 785 C CA . GLY A 1 101 ? -3.308 13.316 -11.020 1.00 42.04 101 GLY A CA 1
ATOM 786 C C . GLY A 1 101 ? -2.003 14.043 -11.238 1.00 47.18 101 GLY A C 1
ATOM 787 O O . GLY A 1 101 ? -1.633 14.351 -12.375 1.00 49.47 101 GLY A O 1
ATOM 788 N N . LYS A 1 102 ? -1.314 14.330 -10.141 1.00 52.09 102 LYS A N 1
ATOM 789 C CA . LYS A 1 102 ? -0.039 15.026 -10.176 1.00 55.76 102 LYS A CA 1
ATOM 790 C C . LYS A 1 102 ? 0.875 14.415 -11.239 1.00 59.22 102 LYS A C 1
ATOM 791 O O . LYS A 1 102 ? 1.657 15.111 -11.890 1.00 60.54 102 LYS A O 1
ATOM 797 N N . ASP A 1 103 ? 0.701 13.117 -11.453 1.00 64.23 103 ASP A N 1
ATOM 798 C CA . ASP A 1 103 ? 1.486 12.340 -12.401 1.00 71.06 103 ASP A CA 1
ATOM 799 C C . ASP A 1 103 ? 2.983 12.681 -12.388 1.00 71.09 103 ASP A C 1
ATOM 800 O O . ASP A 1 103 ? 3.633 12.553 -11.351 1.00 75.81 103 ASP A O 1
ATOM 805 N N . GLU A 1 104 ? 3.530 13.097 -13.528 1.00 68.46 104 GLU A N 1
ATOM 806 C CA . GLU A 1 104 ? 4.948 13.455 -13.643 1.00 67.11 104 GLU A CA 1
ATOM 807 C C . GLU A 1 104 ? 5.916 12.573 -12.819 1.00 64.35 104 GLU A C 1
ATOM 808 O O . GLU A 1 104 ? 5.832 11.337 -12.834 1.00 60.22 104 GLU A O 1
ATOM 814 N N . GLY A 1 105 ? 6.877 13.220 -12.164 1.00 61.67 105 GLY A N 1
ATOM 815 C CA . GLY A 1 105 ? 7.840 12.503 -11.350 1.00 54.38 105 GLY A CA 1
ATOM 816 C C . GLY A 1 105 ? 7.372 12.353 -9.916 1.00 50.74 105 GLY A C 1
ATOM 817 O O . GLY A 1 105 ? 7.981 11.611 -9.149 1.00 52.64 105 GLY A O 1
ATOM 818 N N . THR A 1 106 ? 6.320 13.086 -9.544 1.00 47.17 106 THR A N 1
ATOM 819 C CA . THR A 1 106 ? 5.751 13.033 -8.195 1.00 40.29 106 THR A CA 1
ATOM 820 C C . THR A 1 106 ? 5.470 11.596 -7.785 1.00 36.73 106 THR A C 1
ATOM 821 O O . THR A 1 106 ? 5.638 11.235 -6.623 1.00 38.88 106 THR A O 1
ATOM 825 N N . TYR A 1 107 ? 5.024 10.787 -8.738 1.00 31.83 107 TYR A N 1
ATOM 826 C CA . TYR A 1 107 ? 4.753 9.390 -8.479 1.00 29.20 107 TYR A CA 1
ATOM 827 C C . TYR A 1 107 ? 6.018 8.674 -8.016 1.00 32.77 107 TYR A C 1
ATOM 828 O O . TYR A 1 107 ? 5.985 7.881 -7.083 1.00 35.85 107 TYR A O 1
ATOM 837 N N . ARG A 1 108 ? 7.124 8.910 -8.711 1.00 35.03 108 ARG A N 1
ATOM 838 C CA . ARG A 1 108 ? 8.386 8.290 -8.344 1.00 32.43 108 ARG A CA 1
ATOM 839 C C . ARG A 1 108 ? 8.786 8.722 -6.943 1.00 33.55 108 ARG A C 1
ATOM 840 O O . ARG A 1 108 ? 9.291 7.916 -6.162 1.00 34.75 108 ARG A O 1
ATOM 848 N N . ARG A 1 109 ? 8.581 10.000 -6.641 1.00 30.88 109 ARG A N 1
ATOM 849 C CA . ARG A 1 109 ? 8.898 10.532 -5.322 1.00 36.77 109 ARG A CA 1
ATOM 850 C C . ARG A 1 109 ? 8.064 9.784 -4.271 1.00 39.32 109 ARG A C 1
ATOM 851 O O . ARG A 1 109 ? 8.568 9.431 -3.198 1.00 46.88 109 ARG A O 1
ATOM 859 N N . VAL A 1 110 ? 6.785 9.572 -4.573 1.00 35.94 110 VAL A N 1
ATOM 860 C CA . VAL A 1 110 ? 5.885 8.848 -3.680 1.00 29.81 110 VAL A CA 1
ATOM 861 C C . VAL A 1 110 ? 6.373 7.417 -3.538 1.00 32.43 110 VAL A C 1
ATOM 862 O O . VAL A 1 110 ? 6.323 6.843 -2.457 1.00 36.32 110 VAL A O 1
ATOM 866 N N . LEU A 1 111 ? 6.843 6.846 -4.637 1.00 31.53 111 LEU A N 1
ATOM 867 C CA . LEU A 1 111 ? 7.341 5.482 -4.630 1.00 33.55 111 LEU A CA 1
ATOM 868 C C . LEU A 1 111 ? 8.515 5.341 -3.678 1.00 35.63 111 LEU A C 1
ATOM 869 O O . LEU A 1 111 ? 8.599 4.369 -2.929 1.00 32.81 111 LEU A O 1
ATOM 874 N N . ALA A 1 112 ? 9.440 6.295 -3.748 1.00 35.72 112 ALA A N 1
ATOM 875 C CA . ALA A 1 112 ? 10.625 6.274 -2.916 1.00 37.10 112 ALA A CA 1
ATOM 876 C C . ALA A 1 112 ? 10.302 6.343 -1.442 1.00 41.08 112 ALA A C 1
ATOM 877 O O . ALA A 1 112 ? 10.890 5.597 -0.664 1.00 42.49 112 ALA A O 1
ATOM 879 N N . GLU A 1 113 ? 9.411 7.254 -1.045 1.00 40.82 113 GLU A N 1
ATOM 880 C CA . GLU A 1 113 ? 9.040 7.391 0.364 1.00 37.98 113 GLU A CA 1
ATOM 881 C C . GLU A 1 113 ? 8.462 6.108 0.884 1.00 35.70 113 GLU A C 1
ATOM 882 O O . GLU A 1 113 ? 8.793 5.670 1.975 1.00 34.81 113 GLU A O 1
ATOM 888 N N . ILE A 1 114 ? 7.539 5.544 0.123 1.00 31.66 114 ILE A N 1
ATOM 889 C CA . ILE A 1 114 ? 6.927 4.283 0.490 1.00 28.80 114 ILE A CA 1
ATOM 890 C C . ILE A 1 114 ? 8.015 3.221 0.668 1.00 26.17 114 ILE A C 1
ATOM 891 O O . ILE A 1 114 ? 7.943 2.398 1.570 1.00 21.48 114 ILE A O 1
ATOM 896 N N . GLU A 1 115 ? 9.024 3.269 -0.200 1.00 29.41 115 GLU A N 1
ATOM 897 C CA . GLU A 1 115 ? 10.142 2.332 -0.185 1.00 32.11 115 GLU A CA 1
ATOM 898 C C . GLU A 1 115 ? 11.008 2.511 1.046 1.00 34.85 115 GLU A C 1
ATOM 899 O O . GLU A 1 115 ? 11.456 1.539 1.632 1.00 35.81 115 GLU A O 1
ATOM 905 N N . GLU A 1 116 ? 11.300 3.758 1.389 1.00 38.60 116 GLU A N 1
ATOM 906 C CA . GLU A 1 116 ? 12.107 4.065 2.561 1.00 44.34 116 GLU A CA 1
ATOM 907 C C . GLU A 1 116 ? 11.369 3.572 3.795 1.00 44.82 116 GLU A C 1
ATOM 908 O O . GLU A 1 116 ? 11.984 3.125 4.763 1.00 48.64 116 GLU A O 1
ATOM 914 N N . ARG A 1 117 ? 10.049 3.706 3.765 1.00 44.44 117 ARG A N 1
ATOM 915 C CA . ARG A 1 117 ? 9.215 3.297 4.878 1.00 45.80 117 ARG A CA 1
ATOM 916 C C . ARG A 1 117 ? 9.030 1.794 4.935 1.00 46.68 117 ARG A C 1
ATOM 917 O O . ARG A 1 117 ? 9.033 1.221 6.021 1.00 49.44 117 ARG A O 1
ATOM 925 N N . VAL A 1 118 ? 8.841 1.152 3.787 1.00 44.17 118 VAL A N 1
ATOM 926 C CA . VAL A 1 118 ? 8.670 -0.295 3.775 1.00 43.39 118 VAL A CA 1
ATOM 927 C C . VAL A 1 118 ? 9.967 -0.956 4.223 1.00 44.83 118 VAL A C 1
ATOM 928 O O . VAL A 1 118 ? 9.952 -1.864 5.041 1.00 43.50 118 VAL A O 1
ATOM 932 N N . LYS A 1 119 ? 11.082 -0.484 3.680 1.00 49.58 119 LYS A N 1
ATOM 933 C CA . LYS A 1 119 ? 12.412 -0.991 4.009 1.00 49.78 119 LYS A CA 1
ATOM 934 C C . LYS A 1 119 ? 12.604 -0.956 5.517 1.00 46.49 119 LYS A C 1
ATOM 935 O O . LYS A 1 119 ? 13.000 -1.949 6.126 1.00 46.75 119 LYS A O 1
ATOM 941 N N . LYS A 1 120 ? 12.333 0.204 6.100 1.00 45.51 120 LYS A N 1
ATOM 942 C CA . LYS A 1 120 ? 12.448 0.405 7.534 1.00 48.19 120 LYS A CA 1
ATOM 943 C C . LYS A 1 120 ? 11.486 -0.544 8.282 1.00 48.94 120 LYS A C 1
ATOM 944 O O . LYS A 1 120 ? 11.892 -1.252 9.212 1.00 48.38 120 LYS A O 1
ATOM 950 N N . LEU A 1 121 ? 10.223 -0.565 7.852 1.00 48.25 121 LEU A N 1
ATOM 951 C CA . LEU A 1 121 ? 9.186 -1.411 8.451 1.00 41.21 121 LEU A CA 1
ATOM 952 C C . LEU A 1 121 ? 9.518 -2.890 8.407 1.00 43.90 121 LEU A C 1
ATOM 953 O O . LEU A 1 121 ? 9.120 -3.636 9.292 1.00 45.59 121 LEU A O 1
ATOM 958 N N . VAL A 1 122 ? 10.181 -3.322 7.339 1.00 46.20 122 VAL A N 1
ATOM 959 C CA . VAL A 1 122 ? 10.544 -4.722 7.183 1.00 47.40 122 VAL A CA 1
ATOM 960 C C . VAL A 1 122 ? 11.643 -5.125 8.179 1.00 54.04 122 VAL A C 1
ATOM 961 O O . VAL A 1 122 ? 12.266 -6.180 8.057 1.00 50.01 122 VAL A O 1
ATOM 965 N N . GLY A 1 123 ? 11.884 -4.260 9.163 1.00 61.04 123 GLY A N 1
ATOM 966 C CA . GLY A 1 123 ? 12.849 -4.570 10.198 1.00 66.41 123 GLY A CA 1
ATOM 967 C C . GLY A 1 123 ? 12.255 -5.698 11.036 1.00 72.48 123 GLY A C 1
ATOM 968 O O . GLY A 1 123 ? 12.988 -6.536 11.585 1.00 77.10 123 GLY A O 1
ATOM 969 N N . GLU A 1 124 ? 10.921 -5.743 11.087 1.00 72.02 124 GLU A N 1
ATOM 970 C CA . GLU A 1 124 ? 10.181 -6.758 11.831 1.00 70.83 124 GLU A CA 1
ATOM 971 C C . GLU A 1 124 ? 8.858 -7.139 11.127 1.00 71.72 124 GLU A C 1
ATOM 972 O O . GLU A 1 124 ? 8.718 -8.319 10.753 1.00 72.95 124 GLU A O 1
ATOM 979 N N . LYS B 1 1 ? 11.518 -2.083 21.146 1.00 34.39 1 LYS B N 1
ATOM 980 C CA . LYS B 1 1 ? 10.658 -2.234 22.361 1.00 39.80 1 LYS B CA 1
ATOM 981 C C . LYS B 1 1 ? 9.176 -1.902 22.188 1.00 37.88 1 LYS B C 1
ATOM 982 O O . LYS B 1 1 ? 8.797 -1.088 21.346 1.00 41.35 1 LYS B O 1
ATOM 988 N N . VAL B 1 2 ? 8.350 -2.539 23.013 1.00 31.29 2 VAL B N 1
ATOM 989 C CA . VAL B 1 2 ? 6.897 -2.352 23.006 1.00 30.50 2 VAL B CA 1
ATOM 990 C C . VAL B 1 2 ? 6.466 -1.616 24.289 1.00 27.10 2 VAL B C 1
ATOM 991 O O . VAL B 1 2 ? 7.204 -1.617 25.278 1.00 32.30 2 VAL B O 1
ATOM 995 N N . LEU B 1 3 ? 5.329 -0.922 24.255 1.00 22.91 3 LEU B N 1
ATOM 996 C CA . LEU B 1 3 ? 4.852 -0.213 25.439 1.00 23.49 3 LEU B CA 1
ATOM 997 C C . LEU B 1 3 ? 3.466 -0.701 25.810 1.00 25.14 3 LEU B C 1
ATOM 998 O O . LEU B 1 3 ? 2.542 -0.652 25.002 1.00 24.75 3 LEU B O 1
ATOM 1003 N N . PHE B 1 4 ? 3.334 -1.176 27.043 1.00 24.95 4 PHE B N 1
ATOM 1004 C CA . PHE B 1 4 ? 2.060 -1.667 27.547 1.00 22.09 4 PHE B CA 1
ATOM 1005 C C . PHE B 1 4 ? 1.446 -0.562 28.390 1.00 24.57 4 PHE B C 1
ATOM 1006 O O . PHE B 1 4 ? 1.959 -0.209 29.458 1.00 27.08 4 PHE B O 1
ATOM 1014 N N . VAL B 1 5 ? 0.372 0.020 27.888 1.00 25.08 5 VAL B N 1
ATOM 1015 C CA . VAL B 1 5 ? -0.279 1.090 28.617 1.00 28.28 5 VAL B CA 1
ATOM 1016 C C . VAL B 1 5 ? -1.739 0.804 28.946 1.00 31.49 5 VAL B C 1
ATOM 1017 O O . VAL B 1 5 ? -2.490 0.250 28.148 1.00 30.07 5 VAL B O 1
ATOM 1021 N N . CYS B 1 6 ? -2.099 1.095 30.180 1.00 34.93 6 CYS B N 1
ATOM 1022 C CA . CYS B 1 6 ? -3.462 0.910 30.641 1.00 40.25 6 CYS B CA 1
ATOM 1023 C C . CYS B 1 6 ? -3.782 2.208 31.363 1.00 41.30 6 CYS B C 1
ATOM 1024 O O . CYS B 1 6 ? -2.981 3.147 31.343 1.00 45.07 6 CYS B O 1
ATOM 1027 N N . ILE B 1 7 ? -4.955 2.281 31.972 1.00 40.11 7 ILE B N 1
ATOM 1028 C CA . ILE B 1 7 ? -5.352 3.486 32.670 1.00 41.19 7 ILE B CA 1
ATOM 1029 C C . ILE B 1 7 ? -4.462 3.805 33.865 1.00 43.45 7 ILE B C 1
ATOM 1030 O O . ILE B 1 7 ? -3.498 4.540 33.748 1.00 43.62 7 ILE B O 1
ATOM 1035 N N . HIS B 1 8 ? -4.794 3.237 35.016 1.00 48.65 8 HIS B N 1
ATOM 1036 C CA . HIS B 1 8 ? -4.061 3.495 36.251 1.00 49.51 8 HIS B CA 1
ATOM 1037 C C . HIS B 1 8 ? -2.635 2.907 36.416 1.00 45.44 8 HIS B C 1
ATOM 1038 O O . HIS B 1 8 ? -1.898 3.336 37.300 1.00 45.78 8 HIS B O 1
ATOM 1045 N N . ASN B 1 9 ? -2.221 2.005 35.525 1.00 42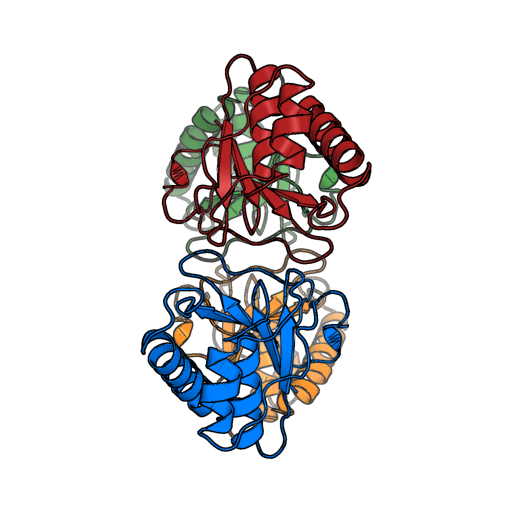.60 9 ASN B N 1
ATOM 1046 C CA . ASN B 1 9 ? -0.865 1.403 35.569 1.00 42.04 9 ASN B CA 1
ATOM 1047 C C . ASN B 1 9 ? -0.396 0.875 36.931 1.00 41.84 9 ASN B C 1
ATOM 1048 O O . ASN B 1 9 ? 0.579 1.373 37.512 1.00 40.42 9 ASN B O 1
ATOM 1053 N N . THR B 1 10 ? -1.022 -0.200 37.389 1.00 41.29 10 THR B N 1
ATOM 1054 C CA . THR B 1 10 ? -0.669 -0.761 38.679 1.00 38.94 10 THR B CA 1
ATOM 1055 C C . THR B 1 10 ? -0.531 -2.277 38.621 1.00 39.33 10 THR B C 1
ATOM 1056 O O . THR B 1 10 ? 0.303 -2.865 39.316 1.00 37.93 10 THR B O 1
ATOM 1060 N N . ALA B 1 11 ? -1.322 -2.899 37.755 1.00 37.72 11 ALA B N 1
ATOM 1061 C CA . ALA B 1 11 ? -1.320 -4.341 37.619 1.00 36.12 11 ALA B CA 1
ATOM 1062 C C . ALA B 1 11 ? -1.005 -4.869 36.209 1.00 36.53 11 ALA B C 1
ATOM 1063 O O . ALA B 1 11 ? 0.151 -5.151 35.895 1.00 34.98 11 ALA B O 1
ATOM 1065 N N . ARG B 1 12 ? -2.050 -5.028 35.393 1.00 34.67 12 ARG B N 1
ATOM 1066 C CA . ARG B 1 12 ? -1.939 -5.559 34.039 1.00 29.45 12 ARG B CA 1
ATOM 1067 C C . ARG B 1 12 ? -0.784 -4.984 33.236 1.00 30.92 12 ARG B C 1
ATOM 1068 O O . ARG B 1 12 ? -0.025 -5.720 32.606 1.00 32.25 12 ARG B O 1
ATOM 1076 N N . SER B 1 13 ? -0.681 -3.662 33.237 1.00 35.18 13 SER B N 1
ATOM 1077 C CA . SER B 1 13 ? 0.370 -2.966 32.506 1.00 35.07 13 SER B CA 1
ATOM 1078 C C . SER B 1 13 ? 1.680 -3.589 32.927 1.00 33.17 13 SER B C 1
ATOM 1079 O O . SER B 1 13 ? 2.459 -4.065 32.106 1.00 36.52 13 SER B O 1
ATOM 1082 N N . VAL B 1 14 ? 1.851 -3.661 34.237 1.00 34.63 14 VAL B N 1
ATOM 1083 C CA . VAL B 1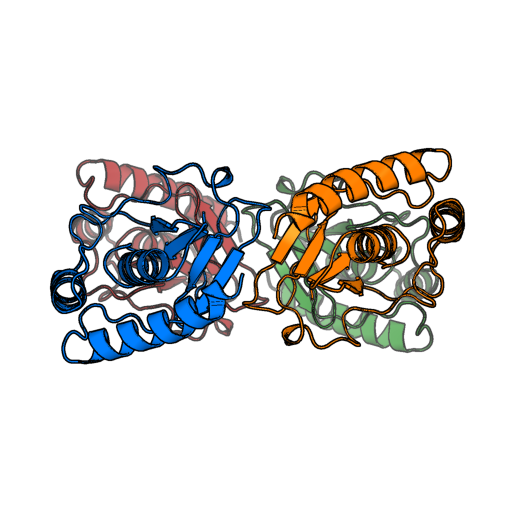 14 ? 3.046 -4.207 34.833 1.00 37.47 14 VAL B CA 1
ATOM 1084 C C . VAL B 1 14 ? 3.219 -5.693 34.579 1.00 32.24 14 VAL B C 1
ATOM 1085 O O . VAL B 1 14 ? 4.342 -6.175 34.472 1.00 36.89 14 VAL B O 1
ATOM 1089 N N . MET B 1 15 ? 2.122 -6.432 34.562 1.00 29.01 15 MET B N 1
ATOM 1090 C CA . MET B 1 15 ? 2.215 -7.860 34.331 1.00 28.79 15 MET B CA 1
ATOM 1091 C C . MET B 1 15 ? 2.788 -8.137 32.954 1.00 29.24 15 MET B C 1
ATOM 1092 O O . MET B 1 15 ? 3.824 -8.800 32.826 1.00 26.01 15 MET B O 1
ATOM 1097 N N . ALA B 1 16 ? 2.115 -7.620 31.929 1.00 33.94 16 ALA B N 1
ATOM 1098 C CA . ALA B 1 16 ? 2.526 -7.814 30.534 1.00 36.55 16 ALA B CA 1
ATOM 1099 C C . ALA B 1 16 ? 4.001 -7.475 30.274 1.00 37.79 16 ALA B C 1
ATOM 1100 O O . ALA B 1 16 ? 4.688 -8.171 29.512 1.00 35.87 16 ALA B O 1
ATOM 1102 N N . GLU B 1 17 ? 4.468 -6.395 30.888 1.00 36.10 17 GLU B N 1
ATOM 1103 C CA . GLU B 1 17 ? 5.848 -5.976 30.745 1.00 35.77 17 GLU B CA 1
ATOM 1104 C C . GLU B 1 17 ? 6.773 -7.087 31.201 1.00 38.10 17 GLU B C 1
ATOM 1105 O O . GLU B 1 17 ? 7.543 -7.608 30.401 1.00 41.11 17 GLU B O 1
ATOM 1111 N N . ALA B 1 18 ? 6.689 -7.444 32.486 1.00 38.76 18 ALA B N 1
ATOM 1112 C CA . ALA B 1 18 ? 7.513 -8.504 33.100 1.00 42.10 18 ALA B CA 1
ATOM 1113 C C . ALA B 1 18 ? 7.494 -9.853 32.360 1.00 44.06 18 ALA B C 1
ATOM 1114 O O . ALA B 1 18 ? 8.531 -10.515 32.255 1.00 48.45 18 ALA B O 1
ATOM 1116 N N . LEU B 1 19 ? 6.313 -10.290 31.928 1.00 42.14 19 LEU B N 1
ATOM 1117 C CA . LEU B 1 19 ? 6.173 -11.537 31.190 1.00 38.71 19 LEU B CA 1
ATOM 1118 C C . LEU B 1 19 ? 6.804 -11.439 29.801 1.00 38.32 19 LEU B C 1
ATOM 1119 O O . LEU B 1 19 ? 7.440 -12.381 29.311 1.00 34.28 19 LEU B O 1
ATOM 1124 N N . PHE B 1 20 ? 6.561 -10.309 29.147 1.00 36.13 20 PHE B N 1
ATOM 1125 C CA . PHE B 1 20 ? 7.097 -10.057 27.824 1.00 33.85 20 PHE B CA 1
ATOM 1126 C C . PHE B 1 20 ? 8.604 -10.224 27.885 1.00 36.44 20 PHE B C 1
ATOM 1127 O O . PHE B 1 20 ? 9.167 -11.065 27.197 1.00 38.30 20 PHE B O 1
ATOM 1135 N N . ASN B 1 21 ? 9.241 -9.432 28.735 1.00 33.33 21 ASN B N 1
ATOM 1136 C CA . ASN B 1 21 ? 10.686 -9.464 28.893 1.00 34.55 21 ASN B CA 1
ATOM 1137 C C . ASN B 1 21 ? 11.258 -10.853 29.192 1.00 37.79 21 ASN B C 1
ATOM 1138 O O . ASN B 1 21 ? 12.386 -11.168 28.803 1.00 38.52 21 ASN B O 1
ATOM 1143 N N . ALA B 1 22 ? 10.508 -11.666 29.925 1.00 38.08 22 ALA B N 1
ATOM 1144 C CA . ALA B 1 22 ? 10.969 -13.007 30.256 1.00 44.31 22 ALA B CA 1
ATOM 1145 C C . ALA B 1 22 ? 10.831 -13.935 29.050 1.00 45.94 22 ALA B C 1
ATOM 1146 O O . ALA B 1 22 ? 11.373 -15.044 29.052 1.00 44.37 22 ALA B O 1
ATOM 1148 N N . MET B 1 23 ? 10.130 -13.477 28.019 1.00 46.81 23 MET B N 1
ATOM 1149 C CA . MET B 1 23 ? 9.929 -14.283 26.827 1.00 47.52 23 MET B CA 1
ATOM 1150 C C . MET B 1 23 ? 10.608 -13.769 25.562 1.00 53.22 23 MET B C 1
ATOM 1151 O O . MET B 1 23 ? 10.943 -14.555 24.675 1.00 53.73 23 MET B O 1
ATOM 1156 N N . ALA B 1 24 ? 10.770 -12.452 25.460 1.00 57.45 24 ALA B N 1
ATOM 1157 C CA . ALA B 1 24 ? 11.396 -11.825 24.298 1.00 57.72 24 ALA B CA 1
ATOM 1158 C C . ALA B 1 24 ? 12.907 -11.873 24.378 1.00 61.47 24 ALA B C 1
ATOM 1159 O O . ALA B 1 24 ? 13.490 -11.644 25.439 1.00 62.69 24 ALA B O 1
ATOM 1161 N N . LYS B 1 25 ? 13.543 -12.168 23.248 1.00 65.14 25 LYS B N 1
ATOM 1162 C CA . LYS B 1 25 ? 14.997 -12.227 23.213 1.00 65.53 25 LYS B CA 1
ATOM 1163 C C . LYS B 1 25 ? 15.579 -10.874 22.823 1.00 61.34 25 LYS B C 1
ATOM 1164 O O . LYS B 1 25 ? 16.430 -10.339 23.534 1.00 62.74 25 LYS B O 1
ATOM 1170 N N . SER B 1 26 ? 15.153 -10.339 21.683 1.00 58.65 26 SER B N 1
ATOM 1171 C CA . SER B 1 26 ? 15.667 -9.050 21.226 1.00 60.07 26 SER B CA 1
ATOM 1172 C C . SER B 1 26 ? 14.838 -7.845 21.671 1.00 59.20 26 SER B C 1
ATOM 1173 O O . SER B 1 26 ? 15.389 -6.816 22.063 1.00 59.04 26 SER B O 1
ATOM 1176 N N . TRP B 1 27 ? 13.518 -7.960 21.593 1.00 58.60 27 TRP B N 1
ATOM 1177 C CA . TRP B 1 27 ? 12.644 -6.872 22.013 1.00 54.86 27 TRP B CA 1
ATOM 1178 C C . TRP B 1 27 ? 12.638 -6.743 23.531 1.00 53.55 27 TRP B C 1
ATOM 1179 O O . TRP B 1 27 ? 12.842 -7.721 24.249 1.00 53.80 27 TRP B O 1
ATOM 1190 N N . LYS B 1 28 ? 12.386 -5.533 24.009 1.00 50.26 28 LYS B N 1
ATOM 1191 C CA . LYS B 1 28 ? 12.284 -5.272 25.432 1.00 47.57 28 LYS B CA 1
ATOM 1192 C C . LYS B 1 28 ? 10.905 -4.661 25.628 1.00 48.00 28 LYS B C 1
ATOM 1193 O O . LYS B 1 28 ? 10.167 -4.481 24.653 1.00 49.56 28 LYS B O 1
ATOM 1199 N N . ALA B 1 29 ? 10.550 -4.336 26.866 1.00 47.12 29 ALA B N 1
ATOM 1200 C CA . ALA B 1 29 ? 9.240 -3.756 27.135 1.00 43.55 29 ALA B CA 1
ATOM 1201 C C . ALA B 1 29 ? 9.233 -2.757 28.272 1.00 44.37 29 ALA B C 1
ATOM 1202 O O . ALA B 1 29 ? 10.105 -2.779 29.142 1.00 50.26 29 ALA B O 1
ATOM 1204 N N . GLU B 1 30 ? 8.264 -1.850 28.225 1.00 41.72 30 GLU B N 1
ATOM 1205 C CA . GLU B 1 30 ? 8.064 -0.850 29.262 1.00 39.74 30 GLU B CA 1
ATOM 1206 C C . GLU B 1 30 ? 6.552 -0.705 29.412 1.00 37.66 30 GLU B C 1
ATOM 1207 O O . GLU B 1 30 ? 5.781 -1.291 28.642 1.00 32.89 30 GLU B O 1
ATOM 1213 N N . SER B 1 31 ? 6.125 0.061 30.405 1.00 36.48 31 SER B N 1
ATOM 1214 C CA . SER B 1 31 ? 4.695 0.278 30.616 1.00 33.36 31 SER B CA 1
ATOM 1215 C C . SER B 1 31 ? 4.408 1.712 31.040 1.00 32.04 31 SER B C 1
ATOM 1216 O O . SER B 1 31 ? 5.322 2.448 31.441 1.00 35.10 31 SER B O 1
ATOM 1219 N N . ALA B 1 32 ? 3.160 2.133 30.881 1.00 30.91 32 ALA B N 1
ATOM 1220 C CA . ALA B 1 32 ? 2.771 3.480 31.268 1.00 29.90 32 ALA B CA 1
ATOM 1221 C C . ALA B 1 32 ? 1.263 3.549 31.442 1.00 33.19 32 ALA B C 1
ATOM 1222 O O . ALA B 1 32 ? 0.538 2.685 30.945 1.00 35.62 32 ALA B O 1
ATOM 1224 N N . GLY B 1 33 ? 0.786 4.591 32.117 1.00 34.19 33 GLY B N 1
ATOM 1225 C CA . GLY B 1 33 ? -0.643 4.729 32.325 1.00 27.36 33 GLY B CA 1
ATOM 1226 C C . GLY B 1 33 ? -1.205 6.095 32.007 1.00 26.60 33 GLY B C 1
ATOM 1227 O O . GLY B 1 33 ? -0.487 7.084 31.930 1.00 30.79 33 GLY B O 1
ATOM 1228 N N . VAL B 1 34 ? -2.508 6.137 31.794 1.00 28.55 34 VAL B N 1
ATOM 1229 C CA . VAL B 1 34 ? -3.218 7.369 31.496 1.00 32.97 34 VAL B CA 1
ATOM 1230 C C . VAL B 1 34 ? -3.341 8.288 32.725 1.00 37.93 34 VAL B C 1
ATOM 1231 O O . VAL B 1 34 ? -3.323 9.514 32.600 1.00 40.80 34 VAL B O 1
ATOM 1235 N N . GLU B 1 35 ? -3.450 7.696 33.912 1.00 39.24 35 GLU B N 1
ATOM 1236 C CA . GLU B 1 35 ? -3.593 8.469 35.145 1.00 40.86 35 GLU B CA 1
ATOM 1237 C C . GLU B 1 35 ? -2.656 8.022 36.268 1.00 42.74 35 GLU B C 1
ATOM 1238 O O . GLU B 1 35 ? -2.327 6.845 36.379 1.00 47.82 35 GLU B O 1
ATOM 1244 N N . LYS B 1 36 ? -2.284 8.963 37.132 1.00 42.99 36 LYS B N 1
ATOM 1245 C CA . LYS B 1 36 ? -1.369 8.699 38.249 1.00 46.11 36 LYS B CA 1
ATOM 1246 C C . LYS B 1 36 ? -1.809 7.634 39.255 1.00 44.37 36 LYS B C 1
ATOM 1247 O O . LYS B 1 36 ? -2.993 7.521 39.609 1.00 45.10 36 LYS B O 1
ATOM 1253 N N . ALA B 1 37 ? -0.812 6.939 39.791 1.00 43.90 37 ALA B N 1
ATOM 1254 C CA . ALA B 1 37 ? -1.005 5.893 40.786 1.00 45.90 37 ALA B CA 1
ATOM 1255 C C . ALA B 1 37 ? 0.259 5.863 41.640 1.00 48.95 37 ALA B C 1
ATOM 1256 O O . ALA B 1 37 ? 1.375 5.937 41.120 1.00 49.72 37 ALA B O 1
ATOM 1258 N N . GLU B 1 38 ? 0.073 5.772 42.953 1.00 49.72 38 GLU B N 1
ATOM 1259 C CA . GLU B 1 38 ? 1.185 5.772 43.899 1.00 52.71 38 GLU B CA 1
ATOM 1260 C C . GLU B 1 38 ? 1.952 4.448 43.976 1.00 53.41 38 GLU B C 1
ATOM 1261 O O . GLU B 1 38 ? 3.190 4.435 43.939 1.00 53.60 38 GLU B O 1
ATOM 1267 N N . ARG B 1 39 ? 1.214 3.342 44.074 1.00 51.94 39 ARG B N 1
ATOM 1268 C CA . ARG B 1 39 ? 1.821 2.023 44.223 1.00 50.73 39 ARG B CA 1
ATOM 1269 C C . ARG B 1 39 ? 1.466 0.954 43.206 1.00 44.19 39 ARG B C 1
ATOM 1270 O O . ARG B 1 39 ? 0.362 0.932 42.680 1.00 41.58 39 ARG B O 1
ATOM 1278 N N . VAL B 1 40 ? 2.411 0.062 42.938 1.00 43.49 40 VAL B N 1
ATOM 1279 C CA . VAL B 1 40 ? 2.129 -1.048 42.034 1.00 44.53 40 VAL B CA 1
ATOM 1280 C C . VAL B 1 40 ? 1.399 -2.069 42.910 1.00 44.03 40 VAL B C 1
ATOM 1281 O O . VAL B 1 40 ? 1.707 -2.225 44.096 1.00 46.66 40 VAL B O 1
ATOM 1285 N N . ASP B 1 41 ? 0.411 -2.732 42.335 1.00 41.76 41 ASP B N 1
ATOM 1286 C CA . ASP B 1 41 ? -0.382 -3.710 43.060 1.00 41.50 41 ASP B CA 1
ATOM 1287 C C . ASP B 1 41 ? 0.471 -4.717 43.804 1.00 46.99 41 ASP B C 1
ATOM 1288 O O . ASP B 1 41 ? 1.458 -5.239 43.274 1.00 50.25 41 ASP B O 1
ATOM 1293 N N . GLU B 1 42 ? 0.078 -4.976 45.046 1.00 47.37 42 GLU B N 1
ATOM 1294 C CA . GLU B 1 42 ? 0.781 -5.926 45.897 1.00 45.15 42 GLU B CA 1
ATOM 1295 C C . GLU B 1 42 ? 0.470 -7.361 45.471 1.00 43.69 42 GLU B C 1
ATOM 1296 O O . GLU B 1 42 ? 1.316 -8.238 45.592 1.00 46.63 42 GLU B O 1
ATOM 1302 N N . THR B 1 43 ? -0.740 -7.594 44.974 1.00 39.80 43 THR B N 1
ATOM 1303 C CA . THR B 1 43 ? -1.134 -8.915 44.521 1.00 36.90 43 THR B CA 1
ATOM 1304 C C . THR B 1 43 ? -0.269 -9.300 43.336 1.00 41.85 43 THR B C 1
ATOM 1305 O O . THR B 1 43 ? 0.140 -10.453 43.184 1.00 38.50 43 THR B O 1
ATOM 1309 N N . VAL B 1 44 ? -0.024 -8.318 42.478 1.00 42.97 44 VAL B N 1
ATOM 1310 C CA . VAL B 1 44 ? 0.768 -8.513 41.278 1.00 41.81 44 VAL B CA 1
ATOM 1311 C C . VAL B 1 44 ? 2.215 -8.800 41.573 1.00 41.26 44 VAL B C 1
ATOM 1312 O O . VAL B 1 44 ? 2.773 -9.748 41.042 1.00 39.30 44 VAL B O 1
ATOM 1316 N N . LYS B 1 45 ? 2.844 -7.938 42.358 1.00 41.62 45 LYS B N 1
ATOM 1317 C CA . LYS B 1 45 ? 4.247 -8.141 42.667 1.00 42.17 45 LYS B CA 1
ATOM 1318 C C . LYS B 1 45 ? 4.453 -9.446 43.406 1.00 43.04 45 LYS B C 1
ATOM 1319 O O . LYS B 1 45 ? 5.539 -10.015 43.371 1.00 42.75 45 LYS B O 1
ATOM 1325 N N . ARG B 1 46 ? 3.416 -9.890 44.109 1.00 43.80 46 ARG B N 1
ATOM 1326 C CA . ARG B 1 46 ? 3.466 -11.142 44.846 1.00 44.23 46 ARG B CA 1
ATOM 1327 C C . ARG B 1 46 ? 3.393 -12.233 43.790 1.00 44.45 46 ARG B C 1
ATOM 1328 O O . ARG B 1 46 ? 4.237 -13.128 43.743 1.00 43.86 46 ARG B O 1
ATOM 1336 N N . LEU B 1 47 ? 2.363 -12.145 42.955 1.00 44.09 47 LEU B N 1
ATOM 1337 C CA . LEU B 1 47 ? 2.135 -13.095 41.872 1.00 40.89 47 LEU B CA 1
ATOM 1338 C C . LEU B 1 47 ? 3.310 -13.237 40.889 1.00 40.83 47 LEU B C 1
ATOM 1339 O O . LEU B 1 47 ? 3.528 -14.315 40.335 1.00 42.32 47 LEU B O 1
ATOM 1344 N N . LEU B 1 48 ? 4.004 -12.139 40.611 1.00 40.07 48 LEU B N 1
ATOM 1345 C CA . LEU B 1 48 ? 5.137 -12.176 39.706 1.00 39.27 48 LEU B CA 1
ATOM 1346 C C . LEU B 1 48 ? 6.352 -12.727 40.427 1.00 43.81 48 LEU B C 1
ATOM 1347 O O . LEU B 1 48 ? 7.121 -13.494 39.847 1.00 43.95 48 LEU B O 1
ATOM 1352 N N . ALA B 1 49 ? 6.514 -12.342 41.691 1.00 46.82 49 ALA B N 1
ATOM 1353 C CA . ALA B 1 49 ? 7.637 -12.805 42.510 1.00 49.55 49 ALA B CA 1
ATOM 1354 C C . ALA B 1 49 ? 7.522 -14.304 42.763 1.00 50.44 49 ALA B C 1
ATOM 1355 O O . ALA B 1 49 ? 8.510 -14.980 43.064 1.00 51.16 49 ALA B O 1
ATOM 1357 N N . GLU B 1 50 ? 6.296 -14.802 42.682 1.00 53.30 50 GLU B N 1
ATOM 1358 C CA . GLU B 1 50 ? 6.001 -16.221 42.866 1.00 55.97 50 GLU B CA 1
ATOM 1359 C C . GLU B 1 50 ? 6.468 -16.955 41.608 1.00 55.94 50 GLU B C 1
ATOM 1360 O O . GLU B 1 50 ? 6.658 -18.175 41.617 1.00 55.61 50 GLU B O 1
ATOM 1366 N N . ARG B 1 51 ? 6.633 -16.190 40.529 1.00 55.84 51 ARG B N 1
ATOM 1367 C CA . ARG B 1 51 ? 7.090 -16.697 39.235 1.00 56.39 51 ARG B CA 1
ATOM 1368 C C . ARG B 1 51 ? 8.524 -16.223 38.981 1.00 57.83 51 ARG B C 1
ATOM 1369 O O . ARG B 1 51 ? 9.051 -16.366 37.874 1.00 54.39 51 ARG B O 1
ATOM 1377 N N . GLY B 1 52 ? 9.151 -15.686 40.028 1.00 59.75 52 GLY B N 1
ATOM 1378 C CA . GLY B 1 52 ? 10.515 -15.196 39.934 1.00 60.32 52 GLY B CA 1
ATOM 1379 C C . GLY B 1 52 ? 10.638 -13.929 39.111 1.00 61.89 52 GLY B C 1
ATOM 1380 O O . GLY B 1 52 ? 11.639 -13.731 38.412 1.00 63.28 52 GLY B O 1
ATOM 1381 N N . LEU B 1 53 ? 9.637 -13.060 39.216 1.00 59.67 53 LEU B N 1
ATOM 1382 C CA . LEU B 1 53 ? 9.618 -11.808 38.471 1.00 60.69 53 LEU B CA 1
ATOM 1383 C C . LEU B 1 53 ? 9.409 -10.590 39.379 1.00 61.39 53 LEU B C 1
ATOM 1384 O O . LEU B 1 53 ? 8.577 -10.608 40.295 1.00 64.51 53 LEU B O 1
ATOM 1389 N N . LYS B 1 54 ? 10.188 -9.539 39.132 1.00 56.75 54 LYS B N 1
ATOM 1390 C CA . LYS B 1 54 ? 10.064 -8.304 39.901 1.00 52.35 54 LYS B CA 1
ATOM 1391 C C . LYS B 1 54 ? 9.233 -7.327 39.070 1.00 45.31 54 LYS B C 1
ATOM 1392 O O . LYS B 1 54 ? 9.553 -7.057 37.913 1.00 43.45 54 LYS B O 1
ATOM 1398 N N . ALA B 1 55 ? 8.139 -6.840 39.636 1.00 40.76 55 ALA B N 1
ATOM 1399 C CA . ALA B 1 55 ? 7.301 -5.884 38.937 1.00 36.67 55 ALA B CA 1
ATOM 1400 C C . ALA B 1 55 ? 8.040 -4.548 38.891 1.00 37.94 55 ALA B C 1
ATOM 1401 O O . ALA B 1 55 ? 9.136 -4.417 39.449 1.00 33.41 55 ALA B O 1
ATOM 1403 N N . LYS B 1 56 ? 7.462 -3.573 38.191 1.00 42.96 56 LYS B N 1
ATOM 1404 C CA . LYS B 1 56 ? 8.053 -2.243 38.109 1.00 46.32 56 LYS B CA 1
ATOM 1405 C C . LYS B 1 56 ? 8.051 -1.627 39.514 1.00 48.50 56 LYS B C 1
ATOM 1406 O O . LYS B 1 56 ? 7.142 -1.865 40.312 1.00 48.59 56 LYS B O 1
ATOM 1412 N N . GLU B 1 57 ? 9.079 -0.845 39.812 1.00 52.11 57 GLU B N 1
ATOM 1413 C CA . GLU B 1 57 ? 9.226 -0.198 41.116 1.00 56.52 57 GLU B CA 1
ATOM 1414 C C . GLU B 1 57 ? 8.068 0.731 41.450 1.00 52.82 57 GLU B C 1
ATOM 1415 O O . GLU B 1 57 ? 7.559 0.717 42.566 1.00 51.19 57 GLU B O 1
ATOM 1421 N N . LYS B 1 58 ? 7.677 1.559 40.486 1.00 52.13 58 LYS B N 1
ATOM 1422 C CA . LYS B 1 58 ? 6.587 2.516 40.682 1.00 53.13 58 LYS B CA 1
ATOM 1423 C C . LYS B 1 58 ? 5.893 2.819 39.357 1.00 48.34 58 LYS B C 1
ATOM 1424 O O . LYS B 1 58 ? 6.542 2.934 38.322 1.00 47.78 58 LYS B O 1
ATOM 1430 N N . PRO B 1 59 ? 4.561 2.950 39.374 1.00 44.69 59 PRO B N 1
ATOM 1431 C CA . PRO B 1 59 ? 3.781 3.240 38.167 1.00 45.49 59 PRO B CA 1
ATOM 1432 C C . PRO B 1 59 ? 4.243 4.525 37.482 1.00 42.18 59 PRO B C 1
ATOM 1433 O O . PRO B 1 59 ? 4.498 5.525 38.155 1.00 43.57 59 PRO B O 1
ATOM 1437 N N . ARG B 1 60 ? 4.416 4.490 36.164 1.00 42.19 60 ARG B N 1
ATOM 1438 C CA . ARG B 1 60 ? 4.819 5.697 35.452 1.00 46.32 60 ARG B CA 1
ATOM 1439 C C . ARG B 1 60 ? 3.733 6.105 34.472 1.00 49.21 60 ARG B C 1
ATOM 1440 O O . ARG B 1 60 ? 3.330 5.321 33.615 1.00 54.86 60 ARG B O 1
ATOM 1448 N N . THR B 1 61 ? 3.217 7.317 34.641 1.00 50.20 61 THR B N 1
ATOM 1449 C CA . THR B 1 61 ? 2.173 7.824 33.755 1.00 51.16 61 THR B CA 1
ATOM 1450 C C . THR B 1 61 ? 2.735 7.965 32.340 1.00 52.82 61 THR B C 1
ATOM 1451 O O . THR B 1 61 ? 3.933 8.218 32.158 1.00 50.94 61 THR B O 1
ATOM 1455 N N . VAL B 1 62 ? 1.871 7.790 31.345 1.00 54.01 62 VAL B N 1
ATOM 1456 C CA . VAL B 1 62 ? 2.263 7.876 29.944 1.00 55.89 62 VAL B CA 1
ATOM 1457 C C . VAL B 1 62 ? 2.701 9.296 29.554 1.00 57.88 62 VAL B C 1
ATOM 1458 O O . VAL B 1 62 ? 3.257 9.517 28.474 1.00 57.68 62 VAL B O 1
ATOM 1462 N N . ASP B 1 63 ? 2.471 10.242 30.461 1.00 63.36 63 ASP B N 1
ATOM 1463 C CA . ASP B 1 63 ? 2.830 11.642 30.257 1.00 66.47 63 ASP B CA 1
ATOM 1464 C C . ASP B 1 63 ? 4.333 11.849 30.443 1.00 67.05 63 ASP B C 1
ATOM 1465 O O . ASP B 1 63 ? 4.940 12.698 29.793 1.00 67.56 63 ASP B O 1
ATOM 1470 N N . GLU B 1 64 ? 4.907 11.109 31.387 1.00 69.31 64 GLU B N 1
ATOM 1471 C CA . GLU B 1 64 ? 6.339 11.168 31.679 1.00 71.21 64 GLU B CA 1
ATOM 1472 C C . GLU B 1 64 ? 7.115 10.323 30.651 1.00 71.15 64 GLU B C 1
ATOM 1473 O O . GLU B 1 64 ? 8.294 10.019 30.862 1.00 71.01 64 GLU B O 1
ATOM 1479 N N . VAL B 1 65 ? 6.457 9.957 29.546 1.00 69.61 65 VAL B N 1
ATOM 1480 C CA . VAL B 1 65 ? 7.061 9.113 28.506 1.00 67.95 65 VAL B CA 1
ATOM 1481 C C . VAL B 1 65 ? 6.815 9.555 27.062 1.00 69.41 65 VAL B C 1
ATOM 1482 O O . VAL B 1 65 ? 5.668 9.682 26.615 1.00 70.09 65 VAL B O 1
ATOM 1486 N N . ASN B 1 66 ? 7.905 9.681 26.311 1.00 68.80 66 ASN B N 1
ATOM 1487 C CA . ASN B 1 66 ? 7.825 10.077 24.911 1.00 69.94 66 ASN B CA 1
ATOM 1488 C C . ASN B 1 66 ? 7.587 8.857 24.030 1.00 66.00 66 ASN B C 1
ATOM 1489 O O . ASN B 1 66 ? 8.510 8.118 23.685 1.00 60.47 66 ASN B O 1
ATOM 1494 N N . LEU B 1 67 ? 6.321 8.671 23.680 1.00 63.23 67 LEU B N 1
ATOM 1495 C CA . LEU B 1 67 ? 5.851 7.558 22.868 1.00 61.18 67 LEU B CA 1
ATOM 1496 C C . LEU B 1 67 ? 6.638 7.143 21.633 1.00 61.41 67 LEU B C 1
ATOM 1497 O O . LEU B 1 67 ? 6.790 5.954 21.374 1.00 63.44 67 LEU B O 1
ATOM 1502 N N . ASP B 1 68 ? 7.103 8.106 20.849 1.00 61.59 68 ASP B N 1
ATOM 1503 C CA . ASP B 1 68 ? 7.832 7.788 19.617 1.00 61.27 68 ASP B CA 1
ATOM 1504 C C . ASP B 1 68 ? 9.032 6.844 19.797 1.00 59.94 68 ASP B C 1
ATOM 1505 O O . ASP B 1 68 ? 9.506 6.241 18.826 1.00 59.78 68 ASP B O 1
ATOM 1510 N N . ASP B 1 69 ? 9.512 6.716 21.031 1.00 57.52 69 ASP B N 1
ATOM 1511 C CA . ASP B 1 69 ? 10.636 5.830 21.333 1.00 55.59 69 ASP B CA 1
ATOM 1512 C C . ASP B 1 69 ? 10.317 4.362 21.039 1.00 53.02 69 ASP B C 1
ATOM 1513 O O . ASP B 1 69 ? 11.207 3.579 20.721 1.00 49.98 69 ASP B O 1
ATOM 1518 N N . PHE B 1 70 ? 9.050 3.996 21.208 1.00 48.43 70 PHE B N 1
ATOM 1519 C CA . PHE B 1 70 ? 8.575 2.628 21.016 1.00 41.24 70 PHE B CA 1
ATOM 1520 C C . PHE B 1 70 ? 8.211 2.282 19.579 1.00 38.88 70 PHE B C 1
ATOM 1521 O O . PHE B 1 70 ? 8.053 3.166 18.744 1.00 43.47 70 PHE B O 1
ATOM 1529 N N . ASP B 1 71 ? 8.069 0.994 19.294 1.00 31.63 71 ASP B N 1
ATOM 1530 C CA . ASP B 1 71 ? 7.747 0.560 17.948 1.00 32.25 71 ASP B CA 1
ATOM 1531 C C . ASP B 1 71 ? 6.450 -0.202 17.832 1.00 33.34 71 ASP B C 1
ATOM 1532 O O . ASP B 1 71 ? 6.089 -0.652 16.750 1.00 37.84 71 ASP B O 1
ATOM 1537 N N . LEU B 1 72 ? 5.751 -0.346 18.949 1.00 35.88 72 LEU B N 1
ATOM 1538 C CA . LEU B 1 72 ? 4.469 -1.050 18.999 1.00 33.38 72 LEU B CA 1
ATOM 1539 C C . LEU B 1 72 ? 3.916 -0.777 20.374 1.00 32.80 72 LEU B C 1
ATOM 1540 O O . LEU B 1 72 ? 4.471 -1.238 21.363 1.00 37.34 72 LEU B O 1
ATOM 1545 N N . ILE B 1 73 ? 2.891 0.053 20.455 1.00 29.79 73 ILE B N 1
ATOM 1546 C CA . ILE B 1 73 ? 2.308 0.343 21.755 1.00 32.76 73 ILE B CA 1
ATOM 1547 C C . ILE B 1 73 ? 0.989 -0.417 21.880 1.00 32.82 73 ILE B C 1
ATOM 1548 O O . ILE B 1 73 ? 0.039 -0.169 21.149 1.00 35.25 73 ILE B O 1
ATOM 1553 N N . VAL B 1 74 ? 1.004 -1.455 22.704 1.00 28.83 74 VAL B N 1
ATOM 1554 C CA . VAL B 1 74 ? -0.176 -2.271 22.927 1.00 24.17 74 VAL B CA 1
ATOM 1555 C C . VAL B 1 74 ? -0.948 -1.607 24.045 1.00 23.04 74 VAL B C 1
ATOM 1556 O O . VAL B 1 74 ? -0.375 -1.255 25.074 1.00 19.44 74 VAL B O 1
ATOM 1560 N N . THR B 1 75 ? -2.233 -1.387 23.800 1.00 27.68 75 THR B N 1
ATOM 1561 C CA . THR B 1 75 ? -3.119 -0.743 24.761 1.00 30.72 75 THR B CA 1
ATOM 1562 C C . THR B 1 75 ? -4.077 -1.745 25.405 1.00 32.72 75 THR B C 1
ATOM 1563 O O . THR B 1 75 ? -4.882 -2.372 24.706 1.00 34.45 75 THR B O 1
ATOM 1567 N N . VAL B 1 76 ? -3.984 -1.902 26.727 1.00 33.09 76 VAL B N 1
ATOM 1568 C CA . VAL B 1 76 ? -4.868 -2.819 27.457 1.00 32.84 76 VAL B CA 1
ATOM 1569 C C . VAL B 1 76 ? -6.151 -2.074 27.802 1.00 38.25 76 VAL B C 1
ATOM 1570 O O . VAL B 1 76 ? -6.213 -1.312 28.772 1.00 37.19 76 VAL B O 1
ATOM 1574 N N . CYS B 1 77 ? -7.153 -2.268 26.958 1.00 46.88 77 CYS B N 1
ATOM 1575 C CA . CYS B 1 77 ? -8.444 -1.615 27.102 1.00 57.35 77 CYS B CA 1
ATOM 1576 C C . CYS B 1 77 ? -9.422 -2.329 28.042 1.00 56.14 77 CYS B C 1
ATOM 1577 O O . CYS B 1 77 ? -9.231 -3.497 28.391 1.00 54.99 77 CYS B O 1
ATOM 1580 N N . GLU B 1 78 ? -10.465 -1.601 28.445 1.00 56.20 78 GLU B N 1
ATOM 1581 C CA . GLU B 1 78 ? -11.512 -2.105 29.336 1.00 58.44 78 GLU B CA 1
ATOM 1582 C C . GLU B 1 78 ? -12.565 -2.850 28.510 1.00 60.95 78 GLU B C 1
ATOM 1583 O O . GLU B 1 78 ? -12.357 -3.109 27.325 1.00 58.59 78 GLU B O 1
ATOM 1589 N N . GLU B 1 79 ? -13.697 -3.185 29.128 1.00 64.05 79 GLU B N 1
ATOM 1590 C CA . GLU B 1 79 ? -14.763 -3.897 28.424 1.00 65.59 79 GLU B CA 1
ATOM 1591 C C . GLU B 1 79 ? -15.298 -3.107 27.235 1.00 66.25 79 GLU B C 1
ATOM 1592 O O . GLU B 1 79 ? -15.742 -3.698 26.245 1.00 65.49 79 GLU B O 1
ATOM 1598 N N . SER B 1 80 ? -15.263 -1.779 27.339 1.00 65.74 80 SER B N 1
ATOM 1599 C CA . SER B 1 80 ? -15.758 -0.906 26.273 1.00 65.26 80 SER B CA 1
ATOM 1600 C C . SER B 1 80 ? -15.226 0.525 26.342 1.00 64.99 80 SER B C 1
ATOM 1601 O O . SER B 1 80 ? -15.985 1.490 26.235 1.00 65.86 80 SER B O 1
ATOM 1604 N N . SER B 1 81 ? -13.916 0.666 26.467 1.00 64.61 81 SER B N 1
ATOM 1605 C CA . SER B 1 81 ? -13.337 1.992 26.534 1.00 63.04 81 SER B CA 1
ATOM 1606 C C . SER B 1 81 ? -11.834 1.990 26.315 1.00 66.64 81 SER B C 1
ATOM 1607 O O . SER B 1 81 ? -11.045 2.212 27.240 1.00 70.25 81 SER B O 1
ATOM 1610 N N . CYS B 1 82 ? -11.449 1.709 25.072 1.00 68.29 82 CYS B N 1
ATOM 1611 C CA . CYS B 1 82 ? -10.047 1.687 24.676 1.00 76.88 82 CYS B CA 1
ATOM 1612 C C . CYS B 1 82 ? -9.556 3.120 24.513 1.00 70.72 82 CYS B C 1
ATOM 1613 O O . CYS B 1 82 ? -10.057 3.865 23.670 1.00 69.35 82 CYS B O 1
ATOM 1616 N N . VAL B 1 83 ? -8.601 3.508 25.349 1.00 62.55 83 VAL B N 1
ATOM 1617 C CA . VAL B 1 83 ? -8.031 4.842 25.295 1.00 52.49 83 VAL B CA 1
ATOM 1618 C C . VAL B 1 83 ? -7.105 4.957 24.078 1.00 50.52 83 VAL B C 1
ATOM 1619 O O . VAL B 1 83 ? -6.420 3.999 23.722 1.00 48.84 83 VAL B O 1
ATOM 1623 N N . VAL B 1 84 ? -7.159 6.096 23.390 1.00 50.92 84 VAL B N 1
ATOM 1624 C CA . VAL B 1 84 ? -6.310 6.327 22.221 1.00 52.57 84 VAL B CA 1
ATOM 1625 C C . VAL B 1 84 ? -5.148 7.225 22.628 1.00 52.52 84 VAL B C 1
ATOM 1626 O O . VAL B 1 84 ? -5.299 8.100 23.482 1.00 53.88 84 VAL B O 1
ATOM 1630 N N . LEU B 1 85 ? -3.979 6.987 22.048 1.00 48.15 85 LEU B N 1
ATOM 1631 C CA . LEU B 1 85 ? -2.819 7.803 22.373 1.00 44.57 85 LEU B CA 1
ATOM 1632 C C . LEU B 1 85 ? -2.417 8.695 21.201 1.00 43.73 85 LEU B C 1
ATOM 1633 O O . LEU B 1 85 ? -2.731 8.403 20.042 1.00 42.10 85 LEU B O 1
ATOM 1638 N N . PRO B 1 86 ? -1.731 9.809 21.498 1.00 44.64 86 PRO B N 1
ATOM 1639 C CA . PRO B 1 86 ? -1.265 10.780 20.504 1.00 42.91 86 PRO B CA 1
ATOM 1640 C C . PRO B 1 86 ? -0.112 10.274 19.629 1.00 41.99 86 PRO B C 1
ATOM 1641 O O . PRO B 1 86 ? 1.012 10.789 19.717 1.00 45.44 86 PRO B O 1
ATOM 1645 N N . THR B 1 87 ? -0.384 9.289 18.778 1.00 37.72 87 THR B N 1
ATOM 1646 C CA . THR B 1 87 ? 0.670 8.769 17.914 1.00 34.94 87 THR B CA 1
ATOM 1647 C C . THR B 1 87 ? 0.172 8.101 16.629 1.00 34.04 87 THR B C 1
ATOM 1648 O O . THR B 1 87 ? -0.763 7.300 16.666 1.00 33.78 87 THR B O 1
ATOM 1652 N N . ASP B 1 88 ? 0.731 8.517 15.486 1.00 33.39 88 ASP B N 1
ATOM 1653 C CA . ASP B 1 88 ? 0.375 7.929 14.191 1.00 30.19 88 ASP B CA 1
ATOM 1654 C C . ASP B 1 88 ? 1.131 6.563 14.127 1.00 28.20 88 ASP B C 1
ATOM 1655 O O . ASP B 1 88 ? 1.106 5.871 13.109 1.00 28.08 88 ASP B O 1
ATOM 1660 N N . LYS B 1 89 ? 1.778 6.188 15.239 1.00 29.88 89 LYS B N 1
ATOM 1661 C CA . LYS B 1 89 ? 2.516 4.913 15.399 1.00 38.87 89 LYS B CA 1
ATOM 1662 C C . LYS B 1 89 ? 1.593 3.676 15.498 1.00 43.25 89 LYS B C 1
ATOM 1663 O O . LYS B 1 89 ? 0.365 3.807 15.610 1.00 49.92 89 LYS B O 1
ATOM 1669 N N . PRO B 1 90 ? 2.175 2.456 15.472 1.00 41.66 90 PRO B N 1
ATOM 1670 C CA . PRO B 1 90 ? 1.357 1.238 15.568 1.00 37.58 90 PRO B CA 1
ATOM 1671 C C . PRO B 1 90 ? 0.921 0.929 17.010 1.00 35.24 90 PRO B C 1
ATOM 1672 O O . PRO B 1 90 ? 1.749 0.935 17.930 1.00 37.36 90 PRO B O 1
ATOM 1676 N N . VAL B 1 91 ? -0.377 0.677 17.197 1.00 32.56 91 VAL B N 1
ATOM 1677 C CA . VAL B 1 91 ? -0.930 0.369 18.510 1.00 24.31 91 VAL B CA 1
ATOM 1678 C C . VAL B 1 91 ? -2.093 -0.609 18.434 1.00 24.53 91 VAL B C 1
ATOM 1679 O O . VAL B 1 91 ? -2.986 -0.446 17.595 1.00 27.30 91 VAL B O 1
ATOM 1683 N N . THR B 1 92 ? -2.070 -1.627 19.304 1.00 26.72 92 THR B N 1
ATOM 1684 C CA . THR B 1 92 ? -3.139 -2.640 19.362 1.00 27.29 92 THR B CA 1
ATOM 1685 C C . THR B 1 92 ? -3.987 -2.432 20.614 1.00 34.11 92 THR B C 1
ATOM 1686 O O . THR B 1 92 ? -3.669 -1.590 21.459 1.00 42.90 92 THR B O 1
ATOM 1690 N N . ARG B 1 93 ? -5.044 -3.226 20.753 1.00 32.81 93 ARG B N 1
ATOM 1691 C CA . ARG B 1 93 ? -5.948 -3.126 21.897 1.00 31.10 93 ARG B CA 1
ATOM 1692 C C . ARG B 1 93 ? -6.291 -4.491 22.475 1.00 31.07 93 ARG B C 1
ATOM 1693 O O . ARG B 1 93 ? -6.781 -5.373 21.764 1.00 35.09 93 ARG B O 1
ATOM 1701 N N . TRP B 1 94 ? -6.043 -4.669 23.766 1.00 31.90 94 TRP B N 1
ATOM 1702 C CA . TRP B 1 94 ? -6.340 -5.937 24.424 1.00 32.23 94 TRP B CA 1
ATOM 1703 C C . TRP B 1 94 ? -7.413 -5.710 25.450 1.00 35.67 94 TRP B C 1
ATOM 1704 O O . TRP B 1 94 ? -7.209 -4.961 26.397 1.00 40.35 94 TRP B O 1
ATOM 1715 N N . HIS B 1 95 ? -8.564 -6.334 25.253 1.00 37.98 95 HIS B N 1
ATOM 1716 C CA . HIS B 1 95 ? -9.643 -6.193 26.216 1.00 40.06 95 HIS B CA 1
ATOM 1717 C C . HIS B 1 95 ? -9.390 -7.208 27.330 1.00 40.74 95 HIS B C 1
ATOM 1718 O O . HIS B 1 95 ? -9.567 -8.413 27.148 1.00 40.06 95 HIS B O 1
ATOM 1725 N N . ILE B 1 96 ? -8.898 -6.717 28.456 1.00 38.96 96 ILE B N 1
ATOM 1726 C CA . ILE B 1 96 ? -8.574 -7.577 29.572 1.00 35.17 96 ILE B CA 1
ATOM 1727 C C . ILE B 1 96 ? -9.277 -7.131 30.833 1.00 34.02 96 ILE B C 1
ATOM 1728 O O . ILE B 1 96 ? -9.218 -5.959 31.213 1.00 35.57 96 ILE B O 1
ATOM 1733 N N . GLU B 1 97 ? -9.924 -8.097 31.479 1.00 34.83 97 GLU B N 1
ATOM 1734 C CA . GLU B 1 97 ? -10.656 -7.892 32.722 1.00 37.10 97 GLU B CA 1
ATOM 1735 C C . GLU B 1 97 ? -9.786 -7.184 33.748 1.00 37.72 97 GLU B C 1
ATOM 1736 O O . GLU B 1 97 ? -8.626 -7.543 33.955 1.00 41.59 97 GLU B O 1
ATOM 1742 N N . ASN B 1 98 ? -10.351 -6.157 34.364 1.00 37.63 98 ASN B N 1
ATOM 1743 C CA . ASN B 1 98 ? -9.651 -5.368 35.367 1.00 39.27 98 ASN B CA 1
ATOM 1744 C C . ASN B 1 98 ? -9.667 -6.152 36.684 1.00 38.35 98 ASN B C 1
ATOM 1745 O O . ASN B 1 98 ? -10.725 -6.323 37.299 1.00 43.85 98 ASN B O 1
ATOM 1750 N N . PRO B 1 99 ? -8.503 -6.667 37.117 1.00 35.89 99 PRO B N 1
ATOM 1751 C CA . PRO B 1 99 ? -8.432 -7.434 38.360 1.00 34.42 99 PRO B CA 1
ATOM 1752 C C . PRO B 1 99 ? -8.601 -6.605 39.632 1.00 36.03 99 PRO B C 1
ATOM 1753 O O . PRO B 1 99 ? -8.960 -7.136 40.678 1.00 36.64 99 PRO B O 1
ATOM 1757 N N . ALA B 1 100 ? -8.344 -5.310 39.530 1.00 41.02 100 ALA B N 1
ATOM 1758 C CA . ALA B 1 100 ? -8.442 -4.395 40.667 1.00 46.81 100 ALA B CA 1
ATOM 1759 C C . ALA B 1 100 ? -9.633 -4.585 41.618 1.00 46.81 100 ALA B C 1
ATOM 1760 O O . ALA B 1 100 ? -10.802 -4.465 41.220 1.00 47.38 100 ALA B O 1
ATOM 1762 N N . GLY B 1 101 ? -9.314 -4.800 42.893 1.00 45.93 101 GLY B N 1
ATOM 1763 C CA . GLY B 1 101 ? -10.343 -4.987 43.898 1.00 48.25 101 GLY B CA 1
ATOM 1764 C C . GLY B 1 101 ? -10.806 -6.423 43.996 1.00 51.23 101 GLY B C 1
ATOM 1765 O O . GLY B 1 101 ? -10.868 -6.987 45.088 1.00 54.28 101 GLY B O 1
ATOM 1766 N N . LYS B 1 102 ? -11.147 -7.001 42.850 1.00 50.75 102 LYS B N 1
ATOM 1767 C CA . LYS B 1 102 ? -11.606 -8.382 42.755 1.00 48.96 102 LYS B CA 1
ATOM 1768 C C . LYS B 1 102 ? -10.689 -9.333 43.530 1.00 49.51 102 LYS B C 1
ATOM 1769 O O . LYS B 1 102 ? -11.135 -10.344 44.081 1.00 47.08 102 LYS B O 1
ATOM 1775 N N . ASP B 1 103 ? -9.416 -8.956 43.591 1.00 54.84 103 ASP B N 1
ATOM 1776 C CA . ASP B 1 103 ? -8.359 -9.714 44.254 1.00 63.28 103 ASP B CA 1
ATOM 1777 C C . ASP B 1 103 ? -8.447 -11.226 44.017 1.00 66.36 103 ASP B C 1
ATOM 1778 O O . ASP B 1 103 ? -8.383 -11.681 42.870 1.00 68.90 103 ASP B O 1
ATOM 1783 N N . GLU B 1 104 ? -8.558 -11.998 45.093 1.00 67.92 104 GLU B N 1
ATOM 1784 C CA . GLU B 1 104 ? -8.670 -13.455 45.014 1.00 66.46 104 GLU B CA 1
ATOM 1785 C C . GLU B 1 104 ? -7.802 -14.128 43.932 1.00 62.09 104 GLU B C 1
ATOM 1786 O O . GLU B 1 104 ? -6.601 -13.863 43.812 1.00 55.11 104 GLU B O 1
ATOM 1792 N N . GLY B 1 105 ? -8.413 -15.066 43.215 1.00 63.21 105 GLY B N 1
ATOM 1793 C CA . GLY B 1 105 ? -7.731 -15.770 42.152 1.00 58.69 105 GLY B CA 1
ATOM 1794 C C . GLY B 1 105 ? -7.900 -15.066 40.821 1.00 57.42 105 GLY B C 1
ATOM 1795 O O . GLY B 1 105 ? -7.210 -15.409 39.863 1.00 59.83 105 GLY B O 1
ATOM 1796 N N . THR B 1 106 ? -8.842 -14.122 40.750 1.00 53.16 106 THR B N 1
ATOM 1797 C CA . THR B 1 106 ? -9.106 -13.342 39.535 1.00 46.33 106 THR B CA 1
ATOM 1798 C C . THR B 1 106 ? -7.810 -12.745 38.967 1.00 46.58 106 THR B C 1
ATOM 1799 O O . THR B 1 106 ? -7.617 -12.695 37.746 1.00 47.40 106 THR B O 1
ATOM 1803 N N . TYR B 1 107 ? -6.933 -12.287 39.856 1.00 44.68 107 TYR B N 1
ATOM 1804 C CA . TYR B 1 107 ? -5.655 -11.732 39.453 1.00 40.31 107 TYR B CA 1
ATOM 1805 C C . TYR B 1 107 ? -4.854 -12.750 38.653 1.00 40.58 107 TYR B C 1
ATOM 1806 O O . TYR B 1 107 ? -4.286 -12.423 37.617 1.00 42.78 107 TYR B O 1
ATOM 1815 N N . ARG B 1 108 ? -4.763 -13.971 39.167 1.00 42.60 108 ARG B N 1
ATOM 1816 C CA . ARG B 1 108 ? -4.033 -15.028 38.482 1.00 42.17 108 ARG B CA 1
ATOM 1817 C C . ARG B 1 108 ? -4.655 -15.313 37.111 1.00 41.51 108 ARG B C 1
ATOM 1818 O O . ARG B 1 108 ? -3.941 -15.564 36.141 1.00 40.27 108 ARG B O 1
ATOM 1826 N N . ARG B 1 109 ? -5.981 -15.295 37.036 1.00 42.96 109 ARG B N 1
ATOM 1827 C CA . ARG B 1 109 ? -6.669 -15.525 35.772 1.00 43.23 109 ARG B CA 1
ATOM 1828 C C . ARG B 1 109 ? -6.260 -14.425 34.802 1.00 43.08 109 ARG B C 1
ATOM 1829 O O . ARG B 1 109 ? -6.043 -14.675 33.615 1.00 45.17 109 ARG B O 1
ATOM 1837 N N . VAL B 1 110 ? -6.204 -13.195 35.303 1.00 36.55 110 VAL B N 1
ATOM 1838 C CA . VAL B 1 110 ? -5.791 -12.069 34.481 1.00 31.30 110 VAL B CA 1
ATOM 1839 C C . VAL B 1 110 ? -4.343 -12.303 34.062 1.00 34.01 110 VAL B C 1
ATOM 1840 O O . VAL B 1 110 ? -3.988 -12.095 32.904 1.00 40.69 110 VAL B O 1
ATOM 1844 N N . LEU B 1 111 ? -3.514 -12.752 34.993 1.00 29.85 111 LEU B N 1
ATOM 1845 C CA . LEU B 1 111 ? -2.123 -13.010 34.682 1.00 28.47 111 LEU B CA 1
ATOM 1846 C C . LEU B 1 111 ? -1.987 -14.003 33.540 1.00 30.46 111 LEU B C 1
ATOM 1847 O O . LEU B 1 111 ? -1.158 -13.831 32.653 1.00 32.92 111 LEU B O 1
ATOM 1852 N N . ALA B 1 112 ? -2.774 -15.069 33.593 1.00 28.45 112 ALA B N 1
ATOM 1853 C CA . ALA B 1 112 ? -2.719 -16.098 32.570 1.00 26.34 112 ALA B CA 1
ATOM 1854 C C . ALA B 1 112 ? -3.056 -15.576 31.191 1.00 30.44 112 ALA B C 1
ATOM 1855 O O . ALA B 1 112 ? -2.358 -15.919 30.235 1.00 37.47 112 ALA B O 1
ATOM 1857 N N . GLU B 1 113 ? -4.143 -14.802 31.073 1.00 30.45 113 GLU B N 1
ATOM 1858 C CA . GLU B 1 113 ? -4.562 -14.244 29.776 1.00 31.93 113 GLU B CA 1
ATOM 1859 C C . GLU B 1 113 ? -3.486 -13.355 29.198 1.00 28.45 113 GLU B C 1
ATOM 1860 O O . GLU B 1 113 ? -3.175 -13.414 28.015 1.00 23.14 113 GLU B O 1
ATOM 1866 N N . ILE B 1 114 ? -2.954 -12.485 30.033 1.00 28.98 114 ILE B N 1
ATOM 1867 C CA . ILE B 1 114 ? -1.905 -11.599 29.593 1.00 32.00 114 ILE B CA 1
ATOM 1868 C C . ILE B 1 114 ? -0.733 -12.435 29.064 1.00 35.20 114 ILE B C 1
ATOM 1869 O O . ILE B 1 114 ? -0.087 -12.060 28.083 1.00 28.48 114 ILE B O 1
ATOM 1874 N N . GLU B 1 115 ? -0.490 -13.574 29.715 1.00 36.82 115 GLU B N 1
ATOM 1875 C CA . GLU B 1 115 ? 0.597 -14.497 29.362 1.00 43.14 115 GLU B CA 1
ATOM 1876 C C . GLU B 1 115 ? 0.350 -15.209 28.045 1.00 43.87 115 GLU B C 1
ATOM 1877 O O . GLU B 1 115 ? 1.282 -15.448 27.279 1.00 41.14 115 GLU B O 1
ATOM 1883 N N . GLU B 1 116 ? -0.894 -15.630 27.850 1.00 45.74 116 GLU B N 1
ATOM 1884 C CA . GLU B 1 116 ? -1.320 -16.299 26.633 1.00 48.19 116 GLU B CA 1
ATOM 1885 C C . GLU B 1 116 ? -1.172 -15.302 25.480 1.00 50.00 116 GLU B C 1
ATOM 1886 O O . GLU B 1 116 ? -0.816 -15.670 24.356 1.00 53.14 116 GLU B O 1
ATOM 1892 N N . ARG B 1 117 ? -1.473 -14.041 25.766 1.00 49.13 117 ARG B N 1
ATOM 1893 C CA . ARG B 1 117 ? -1.391 -12.991 24.770 1.00 46.92 117 ARG B CA 1
ATOM 1894 C C . ARG B 1 117 ? 0.037 -12.536 24.528 1.00 48.09 117 ARG B C 1
ATOM 1895 O O . ARG B 1 117 ? 0.424 -12.306 23.388 1.00 50.42 117 ARG B O 1
ATOM 1903 N N . VAL B 1 118 ? 0.822 -12.389 25.584 1.00 49.15 118 VAL B N 1
ATOM 1904 C CA . VAL B 1 118 ? 2.208 -11.976 25.410 1.00 51.88 118 VAL B CA 1
ATOM 1905 C C . VAL B 1 118 ? 2.983 -13.054 24.651 1.00 53.86 118 VAL B C 1
ATOM 1906 O O . VAL B 1 118 ? 3.741 -12.752 23.739 1.00 54.77 118 VAL B O 1
ATOM 1910 N N . LYS B 1 119 ? 2.799 -14.307 25.056 1.00 54.07 119 LYS B N 1
ATOM 1911 C CA . LYS B 1 119 ? 3.443 -15.455 24.424 1.00 53.70 119 LYS B CA 1
ATOM 1912 C C . LYS B 1 119 ? 3.184 -15.416 22.919 1.00 53.03 119 LYS B C 1
ATOM 1913 O O . LYS B 1 119 ? 4.108 -15.528 22.115 1.00 52.59 119 LYS B O 1
ATOM 1919 N N . LYS B 1 120 ? 1.914 -15.275 22.558 1.00 50.71 120 LYS B N 1
ATOM 1920 C CA . LYS B 1 120 ? 1.490 -15.205 21.166 1.00 49.45 120 LYS B CA 1
ATOM 1921 C C . LYS B 1 120 ? 2.125 -13.989 20.474 1.00 47.93 120 LYS B C 1
ATOM 1922 O O . LYS B 1 120 ? 2.696 -14.108 19.380 1.00 45.46 120 LYS B O 1
ATOM 1928 N N . LEU B 1 121 ? 2.021 -12.827 21.120 1.00 48.24 121 LEU B N 1
ATOM 1929 C CA . LEU B 1 121 ? 2.571 -11.574 20.594 1.00 45.89 121 LEU B CA 1
ATOM 1930 C C . LEU B 1 121 ? 4.077 -11.638 20.367 1.00 47.93 121 LEU B C 1
ATOM 1931 O O . LEU B 1 121 ? 4.595 -11.000 19.456 1.00 49.30 121 LEU B O 1
ATOM 1936 N N . VAL B 1 122 ? 4.784 -12.369 21.220 1.00 48.18 122 VAL B N 1
ATOM 1937 C CA . VAL B 1 122 ? 6.233 -12.481 21.097 1.00 48.84 122 VAL B CA 1
ATOM 1938 C C . VAL B 1 122 ? 6.621 -13.319 19.863 1.00 52.37 122 VAL B C 1
ATOM 1939 O O . VAL B 1 122 ? 7.772 -13.757 19.711 1.00 52.47 122 VAL B O 1
ATOM 1943 N N . GLY B 1 123 ? 5.643 -13.562 18.992 1.00 54.39 123 GLY B N 1
ATOM 1944 C CA . GLY B 1 123 ? 5.922 -14.293 17.773 1.00 55.67 123 GLY B CA 1
ATOM 1945 C C . GLY B 1 123 ? 6.776 -13.391 16.891 1.00 58.67 123 GLY B C 1
ATOM 1946 O O . GLY B 1 123 ? 7.592 -13.871 16.091 1.00 60.23 123 GLY B O 1
ATOM 1947 N N . GLU B 1 124 ? 6.605 -12.079 17.077 1.00 58.17 124 GLU B N 1
ATOM 1948 C CA . GLU B 1 124 ? 7.330 -11.058 16.324 1.00 59.29 124 GLU B CA 1
ATOM 1949 C C . GLU B 1 124 ? 7.589 -9.803 17.179 1.00 60.41 124 GLU B C 1
ATOM 1950 O O . GLU B 1 124 ? 8.768 -9.467 17.389 1.00 63.31 124 GLU B O 1
ATOM 1957 N N . LYS C 1 1 ? -30.570 14.920 26.140 1.00 45.71 1 LYS C N 1
ATOM 1958 C CA . LYS C 1 1 ? -29.530 15.001 27.216 1.00 46.48 1 LYS C CA 1
ATOM 1959 C C . LYS C 1 1 ? -28.108 14.714 26.730 1.00 44.75 1 LYS C C 1
ATOM 1960 O O . LYS C 1 1 ? -27.904 14.084 25.691 1.00 48.67 1 LYS C O 1
ATOM 1966 N N . VAL C 1 2 ? -27.132 15.199 27.486 1.00 39.99 2 VAL C N 1
ATOM 1967 C CA . VAL C 1 2 ? -25.714 15.023 27.174 1.00 41.49 2 VAL C CA 1
ATOM 1968 C C . VAL C 1 2 ? -25.085 14.109 28.238 1.00 42.43 2 VAL C C 1
ATOM 1969 O O . VAL C 1 2 ? -25.650 13.941 29.317 1.00 42.53 2 VAL C O 1
ATOM 1973 N N . LEU C 1 3 ? -23.956 13.476 27.922 1.00 42.50 3 LEU C N 1
ATOM 1974 C CA . LEU C 1 3 ? -23.283 12.607 28.885 1.00 43.64 3 LEU C CA 1
ATOM 1975 C C . LEU C 1 3 ? -21.843 13.068 29.062 1.00 46.67 3 LEU C C 1
ATOM 1976 O O . LEU C 1 3 ? -21.081 13.165 28.091 1.00 50.94 3 LEU C O 1
ATOM 1981 N N . PHE C 1 4 ? -21.483 13.359 30.305 1.00 44.07 4 PHE C N 1
ATOM 1982 C CA . PHE C 1 4 ? -20.134 13.797 30.634 1.00 41.25 4 PHE C CA 1
ATOM 1983 C C . PHE C 1 4 ? -19.384 12.590 31.179 1.00 39.60 4 PHE C C 1
ATOM 1984 O O . PHE C 1 4 ? -19.679 12.110 32.272 1.00 40.00 4 PHE C O 1
ATOM 1992 N N . VAL C 1 5 ? -18.429 12.080 30.414 1.00 37.55 5 VAL C N 1
ATOM 1993 C CA . VAL C 1 5 ? -17.679 10.935 30.871 1.00 36.08 5 VAL C CA 1
ATOM 1994 C C . VAL C 1 5 ? -16.192 11.204 30.967 1.00 35.92 5 VAL C C 1
ATOM 1995 O O . VAL C 1 5 ? -15.621 11.900 30.135 1.00 37.63 5 VAL C O 1
ATOM 1999 N N . CYS C 1 6 ? -15.597 10.756 32.062 1.00 37.22 6 CYS C N 1
ATOM 2000 C CA . CYS C 1 6 ? -14.166 10.893 32.269 1.00 40.29 6 CYS C CA 1
ATOM 2001 C C . CYS C 1 6 ? -13.696 9.507 32.705 1.00 42.23 6 CYS C C 1
ATOM 2002 O O . CYS C 1 6 ? -14.443 8.536 32.585 1.00 46.63 6 CYS C O 1
ATOM 2005 N N . ILE C 1 7 ? -12.453 9.383 33.141 1.00 39.36 7 ILE C N 1
ATOM 2006 C CA . ILE C 1 7 ? -11.956 8.083 33.546 1.00 39.45 7 ILE C CA 1
ATOM 2007 C C . ILE C 1 7 ? -12.640 7.583 34.806 1.00 44.65 7 ILE C C 1
ATOM 2008 O O . ILE C 1 7 ? -13.638 6.880 34.746 1.00 46.54 7 ILE C O 1
ATOM 2013 N N . HIS C 1 8 ? -12.086 7.965 35.949 1.00 49.39 8 HIS C N 1
ATOM 2014 C CA . HIS C 1 8 ? -12.594 7.526 37.236 1.00 49.13 8 HIS C CA 1
ATOM 2015 C C . HIS C 1 8 ? -13.966 8.049 37.726 1.00 49.45 8 HIS C C 1
ATOM 2016 O O . HIS C 1 8 ? -14.563 7.450 38.604 1.00 52.51 8 HIS C O 1
ATOM 2023 N N . ASN C 1 9 ? -14.509 9.091 37.102 1.00 50.00 9 ASN C N 1
ATOM 2024 C CA . ASN C 1 9 ? -15.834 9.645 37.477 1.00 50.87 9 ASN C CA 1
ATOM 2025 C C . ASN C 1 9 ? -16.044 9.973 38.958 1.00 49.42 9 ASN C C 1
ATOM 2026 O O . ASN C 1 9 ? -16.906 9.397 39.620 1.00 47.71 9 ASN C O 1
ATOM 2031 N N . THR C 1 10 ? -15.328 10.971 39.448 1.00 50.42 10 THR C N 1
ATOM 2032 C CA . THR C 1 10 ? -15.440 11.344 40.847 1.00 46.59 10 THR C CA 1
ATOM 2033 C C . THR C 1 10 ? -15.558 12.856 41.034 1.00 46.58 10 THR C C 1
ATOM 2034 O O . THR C 1 10 ? -16.219 13.328 41.964 1.00 47.26 10 THR C O 1
ATOM 2038 N N . ALA C 1 11 ? -14.933 13.609 40.128 1.00 44.43 11 ALA C N 1
ATOM 2039 C CA . ALA C 1 11 ? -14.927 15.068 40.193 1.00 43.89 11 ALA C CA 1
ATOM 2040 C C . ALA C 1 11 ? -15.479 15.799 38.952 1.00 44.24 11 ALA C C 1
ATOM 2041 O O . ALA C 1 11 ? -16.659 16.159 38.905 1.00 45.63 11 ALA C O 1
ATOM 2043 N N . ARG C 1 12 ? -14.598 16.056 37.985 1.00 41.07 12 ARG C N 1
ATOM 2044 C CA . ARG C 1 12 ? -14.937 16.754 36.749 1.00 37.05 12 ARG C CA 1
ATOM 2045 C C . ARG C 1 12 ? -16.226 16.279 36.111 1.00 38.09 12 ARG C C 1
ATOM 2046 O O . ARG C 1 12 ? -17.094 17.077 35.786 1.00 44.50 12 ARG C O 1
ATOM 2054 N N . SER C 1 13 ? -16.335 14.983 35.896 1.00 38.00 13 SER C N 1
ATOM 2055 C CA . SER C 1 13 ? -17.530 14.419 35.288 1.00 36.73 13 SER C CA 1
ATOM 2056 C C . SER C 1 13 ? -18.744 14.937 36.035 1.00 34.86 13 SER C C 1
ATOM 2057 O O . SER C 1 13 ? -19.680 15.471 35.453 1.00 35.80 13 SER C O 1
ATOM 2060 N N . VAL C 1 14 ? -18.670 14.836 37.349 1.00 33.28 14 VAL C N 1
ATOM 2061 C CA . VAL C 1 14 ? -19.744 15.269 38.213 1.00 36.74 14 VAL C CA 1
ATOM 2062 C C . VAL C 1 14 ? -19.933 16.779 38.195 1.00 36.70 14 VAL C C 1
ATOM 2063 O O . VAL C 1 14 ? -21.058 17.250 38.317 1.00 40.30 14 VAL C O 1
ATOM 2067 N N . MET C 1 15 ? -18.843 17.539 38.134 1.00 34.95 15 MET C N 1
ATOM 2068 C CA . MET C 1 15 ? -18.954 19.002 38.108 1.00 39.34 15 MET C CA 1
ATOM 2069 C C . MET C 1 15 ? -19.735 19.461 36.874 1.00 42.18 15 MET C C 1
ATOM 2070 O O . MET C 1 15 ? -20.756 20.139 36.996 1.00 47.97 15 MET C O 1
ATOM 2075 N N . ALA C 1 16 ? -19.258 19.089 35.691 1.00 42.35 16 ALA C N 1
ATOM 2076 C CA . ALA C 1 16 ? -19.908 19.480 34.451 1.00 45.83 16 ALA C CA 1
ATOM 2077 C C . ALA C 1 16 ? -21.399 19.174 34.447 1.00 50.19 16 ALA C C 1
ATOM 2078 O O . ALA C 1 16 ? -22.202 19.976 33.964 1.00 52.06 16 ALA C O 1
ATOM 2080 N N . GLU C 1 17 ? -21.762 18.003 34.957 1.00 52.46 17 GLU C N 1
ATOM 2081 C CA . GLU C 1 17 ? -23.162 17.595 35.013 1.00 50.81 17 GLU C CA 1
ATOM 2082 C C . GLU C 1 17 ? -24.003 18.616 35.769 1.00 49.86 17 GLU C C 1
ATOM 2083 O O . GLU C 1 17 ? -24.937 19.197 35.221 1.00 54.68 17 GLU C O 1
ATOM 2089 N N . ALA C 1 18 ? -23.654 18.813 37.036 1.00 47.44 18 ALA C N 1
ATOM 2090 C CA . ALA C 1 18 ? -24.350 19.733 37.924 1.00 46.74 18 ALA C CA 1
ATOM 2091 C C . ALA C 1 18 ? -24.458 21.159 37.374 1.00 46.11 18 ALA C C 1
ATOM 2092 O O . ALA C 1 18 ? -25.519 21.787 37.481 1.00 49.27 18 ALA C O 1
ATOM 2094 N N . LEU C 1 19 ? -23.353 21.680 36.838 1.00 40.96 19 LEU C N 1
ATOM 2095 C CA . LEU C 1 19 ? -23.323 23.024 36.265 1.00 36.93 19 LEU C CA 1
ATOM 2096 C C . LEU C 1 19 ? -24.192 23.114 35.009 1.00 37.80 19 LEU C C 1
ATOM 2097 O O . LEU C 1 19 ? -24.877 24.109 34.769 1.00 35.34 19 LEU C O 1
ATOM 2102 N N . PHE C 1 20 ? -24.115 22.079 34.190 1.00 40.47 20 PHE C N 1
ATOM 2103 C CA . PHE C 1 20 ? -24.892 22.011 32.974 1.00 40.72 20 PHE C CA 1
ATOM 2104 C C . PHE C 1 20 ? -26.365 22.155 33.327 1.00 43.08 20 PHE C C 1
ATOM 2105 O O . PHE C 1 20 ? -27.037 23.067 32.858 1.00 41.26 20 PHE C O 1
ATOM 2113 N N . ASN C 1 21 ? -26.840 21.254 34.180 1.00 44.46 21 ASN C N 1
ATOM 2114 C CA . ASN C 1 21 ? -28.234 21.220 34.620 1.00 46.68 21 ASN C CA 1
ATOM 2115 C C . ASN C 1 21 ? -28.735 22.542 35.192 1.00 49.59 21 ASN C C 1
ATOM 2116 O O . ASN C 1 21 ? -29.922 22.870 35.063 1.00 53.14 21 ASN C O 1
ATOM 2121 N N . ALA C 1 22 ? -27.851 23.267 35.877 1.00 48.87 22 ALA C N 1
ATOM 2122 C CA . ALA C 1 22 ? -28.211 24.555 36.460 1.00 44.94 22 ALA C CA 1
ATOM 2123 C C . ALA C 1 22 ? -28.265 25.651 35.392 1.00 45.84 22 ALA C C 1
ATOM 2124 O O . ALA C 1 22 ? -28.723 26.764 35.666 1.00 46.90 22 ALA C O 1
ATOM 2126 N N . MET C 1 23 ? -27.806 25.336 34.180 1.00 45.68 23 MET C N 1
ATOM 2127 C CA . MET C 1 23 ? -27.792 26.301 33.086 1.00 41.88 23 MET C CA 1
ATOM 2128 C C . MET C 1 23 ? -28.680 25.954 31.903 1.00 42.47 23 MET C C 1
ATOM 2129 O O . MET C 1 23 ? -29.157 26.842 31.207 1.00 44.21 23 MET C O 1
ATOM 2134 N N . ALA C 1 24 ? -28.884 24.671 31.653 1.00 43.56 24 ALA C N 1
ATOM 2135 C CA . ALA C 1 24 ? -29.730 24.245 30.548 1.00 48.48 24 ALA C CA 1
ATOM 2136 C C . ALA C 1 24 ? -31.215 24.249 30.916 1.00 51.98 24 ALA C C 1
ATOM 2137 O O . ALA C 1 24 ? -31.603 23.868 32.026 1.00 49.41 24 ALA C O 1
ATOM 2139 N N . LYS C 1 25 ? -32.048 24.685 29.981 1.00 55.19 25 LYS C N 1
ATOM 2140 C CA . LYS C 1 25 ? -33.477 24.721 30.232 1.00 58.19 25 LYS C CA 1
ATOM 2141 C C . LYS C 1 25 ? -34.118 23.432 29.757 1.00 60.70 25 LYS C C 1
ATOM 2142 O O . LYS C 1 25 ? -34.827 22.779 30.518 1.00 65.61 25 LYS C O 1
ATOM 2148 N N . SER C 1 26 ? -33.911 23.083 28.494 1.00 61.54 26 SER C N 1
ATOM 2149 C CA . SER C 1 26 ? -34.509 21.857 27.967 1.00 62.14 26 SER C CA 1
ATOM 2150 C C . SER C 1 26 ? -33.628 20.611 28.087 1.00 57.17 26 SER C C 1
ATOM 2151 O O . SER C 1 26 ? -34.117 19.536 28.430 1.00 58.15 26 SER C O 1
ATOM 2154 N N . TRP C 1 27 ? -32.339 20.749 27.793 1.00 52.40 27 TRP C N 1
ATOM 2155 C CA . TRP C 1 27 ? -31.416 19.623 27.879 1.00 52.65 27 TRP C CA 1
ATOM 2156 C C . TRP C 1 27 ? -31.129 19.258 29.317 1.00 54.52 27 TRP C C 1
ATOM 2157 O O . TRP C 1 27 ? -31.148 20.117 30.202 1.00 53.27 27 TRP C O 1
ATOM 2168 N N . LYS C 1 28 ? -30.839 17.980 29.534 1.00 53.27 28 LYS C N 1
ATOM 2169 C CA . LYS C 1 28 ? -30.485 17.484 30.852 1.00 50.75 28 LYS C CA 1
ATOM 2170 C C . LYS C 1 28 ? -29.094 16.863 30.719 1.00 51.29 28 LYS C C 1
ATOM 2171 O O . LYS C 1 28 ? -28.541 16.792 29.623 1.00 51.86 28 LYS C O 1
ATOM 2177 N N . ALA C 1 29 ? -28.531 16.405 31.823 1.00 51.53 29 ALA C N 1
ATOM 2178 C CA . ALA C 1 29 ? -27.205 15.823 31.782 1.00 52.03 29 ALA C CA 1
ATOM 2179 C C . ALA C 1 29 ? -27.013 14.661 32.750 1.00 54.92 29 ALA C C 1
ATOM 2180 O O . ALA C 1 29 ? -27.720 14.533 33.755 1.00 61.50 29 ALA C O 1
ATOM 2182 N N . GLU C 1 30 ? -26.066 13.796 32.412 1.00 53.74 30 GLU C N 1
ATOM 2183 C CA . GLU C 1 30 ? -25.712 12.653 33.233 1.00 50.67 30 GLU C CA 1
ATOM 2184 C C . GLU C 1 30 ? -24.212 12.510 33.084 1.00 46.20 30 GLU C C 1
ATOM 2185 O O . GLU C 1 30 ? -23.605 13.181 32.252 1.00 43.53 30 GLU C O 1
ATOM 2191 N N . SER C 1 31 ? -23.614 11.655 33.900 1.00 44.25 31 SER C N 1
ATOM 2192 C CA . SER C 1 31 ? -22.180 11.424 33.828 1.00 50.15 31 SER C CA 1
ATOM 2193 C C . SER C 1 31 ? -21.840 9.937 33.971 1.00 51.25 31 SER C C 1
ATOM 2194 O O . SER C 1 31 ? -22.669 9.150 34.434 1.00 54.06 31 SER C O 1
ATOM 2197 N N . ALA C 1 32 ? -20.667 9.538 33.478 1.00 51.16 32 ALA C N 1
ATOM 2198 C CA . ALA C 1 32 ? -20.221 8.148 33.567 1.00 49.22 32 ALA C CA 1
ATOM 2199 C C . ALA C 1 32 ? -18.703 8.083 33.519 1.00 48.33 32 ALA C C 1
ATOM 2200 O O . ALA C 1 32 ? -18.055 9.044 33.107 1.00 49.94 32 ALA C O 1
ATOM 2202 N N . GLY C 1 33 ? -18.138 6.952 33.928 1.00 45.89 33 GLY C N 1
ATOM 2203 C CA . GLY C 1 33 ? -16.695 6.807 33.921 1.00 44.08 33 GLY C CA 1
ATOM 2204 C C . GLY C 1 33 ? -16.204 5.530 33.262 1.00 45.22 33 GLY C C 1
ATOM 2205 O O . GLY C 1 33 ? -16.958 4.575 33.068 1.00 47.49 33 GLY C O 1
ATOM 2206 N N . VAL C 1 34 ? -14.936 5.527 32.880 1.00 43.81 34 VAL C N 1
ATOM 2207 C CA . VAL C 1 34 ? -14.323 4.369 32.257 1.00 41.85 34 VAL C CA 1
ATOM 2208 C C . VAL C 1 34 ? -14.012 3.290 33.313 1.00 43.22 34 VAL C C 1
ATOM 2209 O O . VAL C 1 34 ? -14.118 2.094 33.049 1.00 45.76 34 VAL C O 1
ATOM 2213 N N . GLU C 1 35 ? -13.672 3.710 34.522 1.00 42.23 35 GLU C N 1
ATOM 2214 C CA . GLU C 1 35 ? -13.342 2.762 35.571 1.00 43.36 35 GLU C CA 1
ATOM 2215 C C . GLU C 1 35 ? -14.043 3.050 36.900 1.00 44.34 35 GLU C C 1
ATOM 2216 O O . GLU C 1 35 ? -14.299 4.200 37.250 1.00 46.61 35 GLU C O 1
ATOM 2222 N N . LYS C 1 36 ? -14.257 1.992 37.675 1.00 47.29 36 LYS C N 1
ATOM 2223 C CA . LYS C 1 36 ? -14.937 2.073 38.964 1.00 50.39 36 LYS C CA 1
ATOM 2224 C C . LYS C 1 36 ? -14.315 2.979 40.018 1.00 48.58 36 LYS C C 1
ATOM 2225 O O . LYS C 1 36 ? -13.088 3.084 40.147 1.00 48.08 36 LYS C O 1
ATOM 2231 N N . ALA C 1 37 ? -15.194 3.537 40.839 1.00 48.65 37 ALA C N 1
ATOM 2232 C CA . ALA C 1 37 ? -14.819 4.414 41.935 1.00 52.13 37 ALA C CA 1
ATOM 2233 C C . ALA C 1 37 ? -15.920 4.311 42.982 1.00 57.81 37 ALA C C 1
ATOM 2234 O O . ALA C 1 37 ? -17.110 4.260 42.653 1.00 57.35 37 ALA C O 1
ATOM 2236 N N . GLU C 1 38 ? -15.513 4.279 44.247 1.00 61.18 38 GLU C N 1
ATOM 2237 C CA . GLU C 1 38 ? -16.442 4.140 45.366 1.00 64.77 38 GLU C CA 1
ATOM 2238 C C . GLU C 1 38 ? -17.167 5.436 45.746 1.00 65.75 38 GLU C C 1
ATOM 2239 O O . GLU C 1 38 ? -18.395 5.458 45.884 1.00 65.95 38 GLU C O 1
ATOM 2245 N N . ARG C 1 39 ? -16.401 6.512 45.913 1.00 64.91 39 ARG C N 1
ATOM 2246 C CA . ARG C 1 39 ? -16.952 7.802 46.333 1.00 62.41 39 ARG C CA 1
ATOM 2247 C C . ARG C 1 39 ? -16.781 8.997 45.397 1.00 58.84 39 ARG C C 1
ATOM 2248 O O . ARG C 1 39 ? -15.809 9.078 44.649 1.00 59.87 39 ARG C O 1
ATOM 2256 N N . VAL C 1 40 ? -17.728 9.929 45.449 1.00 57.53 40 VAL C N 1
ATOM 2257 C CA . VAL C 1 40 ? -17.614 11.150 44.660 1.00 53.66 40 VAL C CA 1
ATOM 2258 C C . VAL C 1 40 ? -16.726 12.055 45.513 1.00 52.04 40 VAL C C 1
ATOM 2259 O O . VAL C 1 40 ? -16.833 12.061 46.740 1.00 47.35 40 VAL C O 1
ATOM 2263 N N . ASP C 1 41 ? -15.814 12.767 44.863 1.00 52.37 41 ASP C N 1
ATOM 2264 C CA . ASP C 1 41 ? -14.880 13.634 45.558 1.00 57.99 41 ASP C CA 1
ATOM 2265 C C . ASP C 1 41 ? -15.554 14.522 46.590 1.00 62.26 41 ASP C C 1
ATOM 2266 O O . ASP C 1 41 ? -16.621 15.092 46.340 1.00 66.58 41 ASP C O 1
ATOM 2271 N N . GLU C 1 42 ? -14.926 14.614 47.757 1.00 61.34 42 GLU C N 1
ATOM 2272 C CA . GLU C 1 42 ? -15.447 15.425 48.852 1.00 61.70 42 GLU C CA 1
ATOM 2273 C C . GLU C 1 42 ? -15.199 16.902 48.600 1.00 60.16 42 GLU C C 1
ATOM 2274 O O . GLU C 1 42 ? -15.963 17.747 49.070 1.00 61.66 42 GLU C O 1
ATOM 2280 N N . THR C 1 43 ? -14.118 17.208 47.881 1.00 57.83 43 THR C N 1
ATOM 2281 C CA . THR C 1 43 ? -13.785 18.592 47.551 1.00 54.51 43 THR C CA 1
ATOM 2282 C C . THR C 1 43 ? -14.845 19.130 46.600 1.00 56.55 43 THR C C 1
ATOM 2283 O O . THR C 1 43 ? -15.267 20.285 46.698 1.00 58.13 43 THR C O 1
ATOM 2287 N N . VAL C 1 44 ? -15.255 18.273 45.672 1.00 55.50 44 VAL C N 1
ATOM 2288 C CA . VAL C 1 44 ? -16.255 18.622 44.675 1.00 53.83 44 VAL C CA 1
ATOM 2289 C C . VAL C 1 44 ? -17.622 18.874 45.266 1.00 50.35 44 VAL C C 1
ATOM 2290 O O . VAL C 1 44 ? -18.232 19.903 44.979 1.00 54.61 44 VAL C O 1
ATOM 2294 N N . LYS C 1 45 ? -18.127 17.909 46.032 1.00 48.62 45 LYS C N 1
ATOM 2295 C CA . LYS C 1 45 ? -19.452 18.045 46.631 1.00 51.95 45 LYS C CA 1
ATOM 2296 C C . LYS C 1 45 ? -19.509 19.251 47.557 1.00 49.84 45 LYS C C 1
ATOM 2297 O O . LYS C 1 45 ? -20.574 19.831 47.763 1.00 46.51 45 LYS C O 1
ATOM 2303 N N . ARG C 1 46 ? -18.358 19.595 48.130 1.00 47.72 46 ARG C N 1
ATOM 2304 C CA . ARG C 1 46 ? -18.242 20.740 49.018 1.00 44.91 46 ARG C CA 1
ATOM 2305 C C . ARG C 1 46 ? -18.351 21.962 48.127 1.00 40.81 46 ARG C C 1
ATOM 2306 O O . ARG C 1 46 ? -19.175 22.842 48.353 1.00 45.19 46 ARG C O 1
ATOM 2314 N N . LEU C 1 47 ? -17.495 21.997 47.115 1.00 37.87 47 LEU C N 1
ATOM 2315 C CA . LEU C 1 47 ? -17.451 23.086 46.154 1.00 39.09 47 LEU C CA 1
ATOM 2316 C C . LEU C 1 47 ? -18.796 23.353 45.470 1.00 42.25 47 LEU C C 1
ATOM 2317 O O . LEU C 1 47 ? -19.149 24.509 45.217 1.00 44.71 47 LEU C O 1
ATOM 2322 N N . LEU C 1 48 ? -19.519 22.293 45.131 1.00 41.14 48 LEU C N 1
ATOM 2323 C CA . LEU C 1 48 ? -20.813 22.438 44.487 1.00 41.69 48 LEU C CA 1
ATOM 2324 C C . LEU C 1 48 ? -21.866 22.865 45.497 1.00 48.05 48 LEU C C 1
ATOM 2325 O O . LEU C 1 48 ? -22.743 23.669 45.181 1.00 50.60 48 LEU C O 1
ATOM 2330 N N . ALA C 1 49 ? -21.787 22.317 46.706 1.00 51.07 49 ALA C N 1
ATOM 2331 C CA . ALA C 1 49 ? -22.743 22.643 47.761 1.00 53.04 49 ALA C CA 1
ATOM 2332 C C . ALA C 1 49 ? -22.563 24.091 48.195 1.00 53.29 49 ALA C C 1
ATOM 2333 O O . ALA C 1 49 ? -23.470 24.715 48.754 1.00 54.04 49 ALA C O 1
ATOM 2335 N N . GLU C 1 50 ? -21.357 24.597 47.990 1.00 54.93 50 GLU C N 1
ATOM 2336 C CA . GLU C 1 50 ? -21.019 25.971 48.318 1.00 56.22 50 GLU C CA 1
ATOM 2337 C C . GLU C 1 50 ? -21.694 26.875 47.263 1.00 56.53 50 GLU C C 1
ATOM 2338 O O . GLU C 1 50 ? -21.844 28.082 47.463 1.00 58.48 50 GLU C O 1
ATOM 2344 N N . ARG C 1 51 ? -22.093 26.270 46.145 1.00 57.37 51 ARG C N 1
ATOM 2345 C CA . ARG C 1 51 ? -22.752 26.961 45.041 1.00 57.27 51 ARG C CA 1
ATOM 2346 C C . ARG C 1 51 ? -24.209 26.510 44.980 1.00 54.55 51 ARG C C 1
ATOM 2347 O O . ARG C 1 51 ? -24.921 26.784 44.011 1.00 52.28 51 ARG C O 1
ATOM 2355 N N . GLY C 1 52 ? -24.648 25.832 46.033 1.00 54.18 52 GLY C N 1
ATOM 2356 C CA . GLY C 1 52 ? -26.016 25.348 46.099 1.00 55.01 52 GLY C CA 1
ATOM 2357 C C . GLY C 1 52 ? -26.287 24.194 45.155 1.00 56.39 52 GLY C C 1
ATOM 2358 O O . GLY C 1 52 ? -27.409 24.040 44.661 1.00 55.72 52 GLY C O 1
ATOM 2359 N N . LEU C 1 53 ? -25.280 23.352 44.950 1.00 55.81 53 LEU C N 1
ATOM 2360 C CA . LEU C 1 53 ? -25.405 22.214 44.051 1.00 58.05 53 LEU C CA 1
ATOM 2361 C C . LEU C 1 53 ? -25.073 20.883 44.717 1.00 58.15 53 LEU C C 1
ATOM 2362 O O . LEU C 1 53 ? -24.112 20.778 45.478 1.00 57.05 53 LEU C O 1
ATOM 2367 N N . LYS C 1 54 ? -25.886 19.870 44.431 1.00 58.41 54 LYS C N 1
ATOM 2368 C CA . LYS C 1 54 ? -25.656 18.545 44.985 1.00 61.25 54 LYS C CA 1
ATOM 2369 C C . LYS C 1 54 ? -24.990 17.719 43.898 1.00 59.20 54 LYS C C 1
ATOM 2370 O O . LYS C 1 54 ? -25.503 17.637 42.781 1.00 57.59 54 LYS C O 1
ATOM 2376 N N . ALA C 1 55 ? -23.831 17.150 44.206 1.00 59.58 55 ALA C N 1
ATOM 2377 C CA . ALA C 1 55 ? -23.124 16.305 43.252 1.00 62.23 55 ALA C CA 1
ATOM 2378 C C . ALA C 1 55 ? -23.870 14.978 43.120 1.00 64.02 55 ALA C C 1
ATOM 2379 O O . ALA C 1 55 ? -24.851 14.744 43.831 1.00 70.71 55 ALA C O 1
ATOM 2381 N N . LYS C 1 56 ? -23.429 14.122 42.201 1.00 63.22 56 LYS C N 1
ATOM 2382 C CA . LYS C 1 56 ? -24.060 12.815 42.027 1.00 64.28 56 LYS C CA 1
ATOM 2383 C C . LYS C 1 56 ? -23.837 12.012 43.316 1.00 63.86 56 LYS C C 1
ATOM 2384 O O . LYS C 1 56 ? -22.807 12.166 43.989 1.00 65.27 56 LYS C O 1
ATOM 2390 N N . GLU C 1 57 ? -24.816 11.183 43.668 1.00 62.99 57 GLU C N 1
ATOM 2391 C CA . GLU C 1 57 ? -24.744 10.369 44.880 1.00 62.98 57 GLU C CA 1
ATOM 2392 C C . GLU C 1 57 ? -23.546 9.419 44.861 1.00 60.29 57 GLU C C 1
ATOM 2393 O O . GLU C 1 57 ? -22.819 9.302 45.850 1.00 57.77 57 GLU C O 1
ATOM 2399 N N . LYS C 1 58 ? -23.346 8.745 43.730 1.00 59.43 58 LYS C N 1
ATOM 2400 C CA . LYS C 1 58 ? -22.262 7.778 43.587 1.00 57.05 58 LYS C CA 1
ATOM 2401 C C . LYS C 1 58 ? -21.811 7.658 42.136 1.00 52.08 58 LYS C C 1
ATOM 2402 O O . LYS C 1 58 ? -22.634 7.678 41.223 1.00 52.28 58 LYS C O 1
ATOM 2408 N N . PRO C 1 59 ? -20.493 7.543 41.907 1.00 47.72 59 PRO C N 1
ATOM 2409 C CA . PRO C 1 59 ? -19.936 7.415 40.558 1.00 45.49 59 PRO C CA 1
ATOM 2410 C C . PRO C 1 59 ? -20.541 6.234 39.803 1.00 42.53 59 PRO C C 1
ATOM 2411 O O . PRO C 1 59 ? -20.680 5.151 40.362 1.00 38.58 59 PRO C O 1
ATOM 2415 N N . ARG C 1 60 ? -20.967 6.452 38.565 1.00 46.44 60 ARG C N 1
ATOM 2416 C CA . ARG C 1 60 ? -21.513 5.358 37.771 1.00 52.96 60 ARG C CA 1
ATOM 2417 C C . ARG C 1 60 ? -20.632 5.103 36.543 1.00 56.34 60 ARG C C 1
ATOM 2418 O O . ARG C 1 60 ? -20.400 5.993 35.728 1.00 57.12 60 ARG C O 1
ATOM 2426 N N . THR C 1 61 ? -20.084 3.898 36.458 1.00 59.35 61 THR C N 1
ATOM 2427 C CA . THR C 1 61 ? -19.233 3.534 35.338 1.00 62.92 61 THR C CA 1
ATOM 2428 C C . THR C 1 61 ? -20.058 3.591 34.051 1.00 64.11 61 THR C C 1
ATOM 2429 O O . THR C 1 61 ? -21.283 3.392 34.066 1.00 65.91 61 THR C O 1
ATOM 2433 N N . VAL C 1 62 ? -19.383 3.901 32.950 1.00 62.98 62 VAL C N 1
ATOM 2434 C CA . VAL C 1 62 ? -20.019 4.012 31.647 1.00 63.53 62 VAL C CA 1
ATOM 2435 C C . VAL C 1 62 ? -20.543 2.655 31.156 1.00 66.13 62 VAL C C 1
ATOM 2436 O O . VAL C 1 62 ? -21.315 2.576 30.200 1.00 63.94 62 VAL C O 1
ATOM 2440 N N . ASP C 1 63 ? -20.138 1.594 31.846 1.00 71.13 63 ASP C N 1
ATOM 2441 C CA . ASP C 1 63 ? -20.548 0.236 31.510 1.00 71.33 63 ASP C CA 1
ATOM 2442 C C . ASP C 1 63 ? -21.998 -0.006 31.927 1.00 68.67 63 ASP C C 1
ATOM 2443 O O . ASP C 1 63 ? -22.732 -0.745 31.265 1.00 69.54 63 ASP C O 1
ATOM 2448 N N . GLU C 1 64 ? -22.376 0.581 33.062 1.00 66.20 64 GLU C N 1
ATOM 2449 C CA . GLU C 1 64 ? -23.728 0.473 33.610 1.00 65.23 64 GLU C CA 1
ATOM 2450 C C . GLU C 1 64 ? -24.676 1.423 32.862 1.00 64.03 64 GLU C C 1
ATOM 2451 O O . GLU C 1 64 ? -25.808 1.642 33.300 1.00 58.33 64 GLU C O 1
ATOM 2457 N N . VAL C 1 65 ? -24.220 1.959 31.728 1.00 64.24 65 VAL C N 1
ATOM 2458 C CA . VAL C 1 65 ? -24.999 2.923 30.945 1.00 62.34 65 VAL C CA 1
ATOM 2459 C C . VAL C 1 65 ? -25.041 2.689 29.435 1.00 62.62 65 VAL C C 1
ATOM 2460 O O . VAL C 1 65 ? -24.002 2.627 28.775 1.00 65.77 65 VAL C O 1
ATOM 2464 N N . ASN C 1 66 ? -26.250 2.660 28.882 1.00 63.39 66 ASN C N 1
ATOM 2465 C CA . ASN C 1 66 ? -26.428 2.473 27.447 1.00 67.79 66 ASN C CA 1
ATOM 2466 C C . ASN C 1 66 ? -26.328 3.817 26.709 1.00 68.14 66 ASN C C 1
ATOM 2467 O O . ASN C 1 66 ? -27.290 4.584 26.622 1.00 63.75 66 ASN C O 1
ATOM 2472 N N . LEU C 1 67 ? -25.138 4.071 26.176 1.00 70.34 67 LEU C N 1
ATOM 2473 C CA . LEU C 1 67 ? -24.803 5.292 25.457 1.00 71.41 67 LEU C CA 1
ATOM 2474 C C . LEU C 1 67 ? -25.791 5.860 24.454 1.00 73.27 67 LEU C C 1
ATOM 2475 O O . LEU C 1 67 ? -25.997 7.071 24.423 1.00 78.35 67 LEU C O 1
ATOM 2480 N N . ASP C 1 68 ? -26.369 5.012 23.610 1.00 71.59 68 ASP C N 1
ATOM 2481 C CA . ASP C 1 68 ? -27.305 5.485 22.593 1.00 70.41 68 ASP C CA 1
ATOM 2482 C C . ASP C 1 68 ? -28.438 6.382 23.111 1.00 67.19 68 ASP C C 1
ATOM 2483 O O . ASP C 1 68 ? -29.070 7.105 22.337 1.00 61.61 68 ASP C O 1
ATOM 2488 N N . ASP C 1 69 ? -28.684 6.323 24.420 1.00 67.50 69 ASP C N 1
ATOM 2489 C CA . ASP C 1 69 ? -29.719 7.131 25.066 1.00 65.78 69 ASP C CA 1
ATOM 2490 C C . ASP C 1 69 ? -29.425 8.623 24.933 1.00 63.21 69 ASP C C 1
ATOM 2491 O O . ASP C 1 69 ? -30.345 9.439 24.873 1.00 65.21 69 ASP C O 1
ATOM 2496 N N . PHE C 1 70 ? -28.141 8.965 24.920 1.00 57.56 70 PHE C N 1
ATOM 2497 C CA . PHE C 1 70 ? -27.687 10.351 24.823 1.00 52.75 70 PHE C CA 1
ATOM 2498 C C . PHE C 1 70 ? -27.605 10.921 23.393 1.00 50.55 70 PHE C C 1
ATOM 2499 O O . PHE C 1 70 ? -27.664 10.172 22.413 1.00 55.89 70 PHE C O 1
ATOM 2507 N N . ASP C 1 71 ? -27.502 12.246 23.267 1.00 43.09 71 ASP C N 1
ATOM 2508 C CA . ASP C 1 71 ? -27.439 12.867 21.949 1.00 39.49 71 ASP C CA 1
ATOM 2509 C C . ASP C 1 71 ? -26.188 13.670 21.712 1.00 39.00 71 ASP C C 1
ATOM 2510 O O . ASP C 1 71 ? -26.034 14.287 20.662 1.00 39.54 71 ASP C O 1
ATOM 2515 N N . LEU C 1 72 ? -25.309 13.672 22.705 1.00 38.97 72 LEU C N 1
ATOM 2516 C CA . LEU C 1 72 ? -24.028 14.361 22.638 1.00 37.85 72 LEU C CA 1
ATOM 2517 C C . LEU C 1 72 ? -23.242 13.912 23.851 1.00 36.07 72 LEU C C 1
ATOM 2518 O O . LEU C 1 72 ? -23.585 14.253 24.976 1.00 35.82 72 LEU C O 1
ATOM 2523 N N . ILE C 1 73 ? -22.235 13.084 23.635 1.00 34.01 73 ILE C N 1
ATOM 2524 C CA . ILE C 1 73 ? -21.438 12.636 24.755 1.00 39.21 73 ILE C CA 1
ATOM 2525 C C . ILE C 1 73 ? -20.113 13.369 24.736 1.00 39.12 73 ILE C C 1
ATOM 2526 O O . ILE C 1 73 ? -19.301 13.193 23.835 1.00 37.22 73 ILE C O 1
ATOM 2531 N N . VAL C 1 74 ? -19.972 14.298 25.667 1.00 36.19 74 VAL C N 1
ATOM 2532 C CA . VAL C 1 74 ? -18.756 15.073 25.797 1.00 34.18 74 VAL C CA 1
ATOM 2533 C C . VAL C 1 74 ? -17.793 14.253 26.646 1.00 33.11 74 VAL C C 1
ATOM 2534 O O . VAL C 1 74 ? -18.175 13.761 27.707 1.00 33.56 74 VAL C O 1
ATOM 2538 N N . THR C 1 75 ? -16.565 14.084 26.160 1.00 35.81 75 THR C N 1
ATOM 2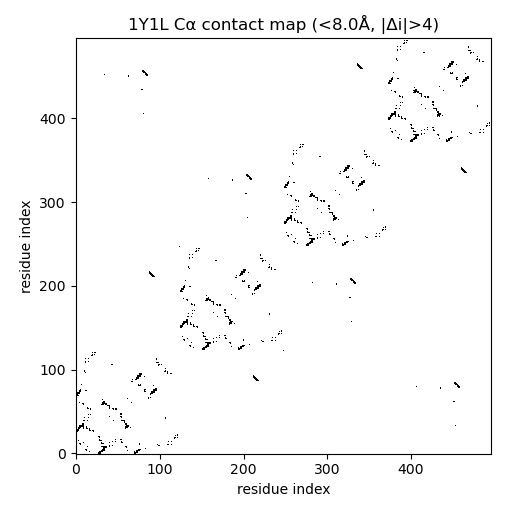539 C CA . THR C 1 75 ? -15.543 13.320 26.867 1.00 37.28 75 THR C CA 1
ATOM 2540 C C . THR C 1 75 ? -14.470 14.226 27.472 1.00 41.29 75 THR C C 1
ATOM 2541 O O . THR C 1 75 ? -13.810 14.975 26.759 1.00 43.71 75 THR C O 1
ATOM 2545 N N . VAL C 1 76 ? -14.323 14.190 28.792 1.00 44.41 76 VAL C N 1
ATOM 2546 C CA . VAL C 1 76 ? -13.312 15.002 29.466 1.00 44.20 76 VAL C CA 1
ATOM 2547 C C . VAL C 1 76 ? -11.992 14.239 29.452 1.00 47.38 76 VAL C C 1
ATOM 2548 O O . VAL C 1 76 ? -11.759 13.357 30.288 1.00 46.07 76 VAL C O 1
ATOM 2552 N N . CYS C 1 77 ? -11.160 14.555 28.464 1.00 56.65 77 CYS C N 1
ATOM 2553 C CA . CYS C 1 77 ? -9.860 13.919 28.281 1.00 70.64 77 CYS C CA 1
ATOM 2554 C C . CYS C 1 77 ? -8.717 14.516 29.120 1.00 67.77 77 CYS C C 1
ATOM 2555 O O . CYS C 1 77 ? -8.826 15.621 29.660 1.00 68.26 77 CYS C O 1
ATOM 2558 N N . GLU C 1 78 ? -7.628 13.752 29.222 1.00 65.49 78 GLU C N 1
ATOM 2559 C CA . GLU C 1 78 ? -6.429 14.135 29.972 1.00 64.51 78 GLU C CA 1
ATOM 2560 C C . GLU C 1 78 ? -5.538 14.996 29.084 1.00 68.86 78 GLU C C 1
ATOM 2561 O O . GLU C 1 78 ? -5.953 15.399 27.995 1.00 66.59 78 GLU C O 1
ATOM 2567 N N . GLU C 1 79 ? -4.305 15.246 29.531 1.00 72.71 79 GLU C N 1
ATOM 2568 C CA . GLU C 1 79 ? -3.361 16.058 28.755 1.00 74.56 79 GLU C CA 1
ATOM 2569 C C . GLU C 1 79 ? -3.067 15.447 27.383 1.00 72.85 79 GLU C C 1
ATOM 2570 O O . GLU C 1 79 ? -2.812 16.174 26.413 1.00 74.16 79 GLU C O 1
ATOM 2576 N N . SER C 1 80 ? -3.106 14.119 27.305 1.00 70.77 80 SER C N 1
ATOM 2577 C CA . SER C 1 80 ? -2.834 13.425 26.052 1.00 68.48 80 SER C CA 1
ATOM 2578 C C . SER C 1 80 ? -3.361 11.998 26.020 1.00 64.88 80 SER C C 1
ATOM 2579 O O . SER C 1 80 ? -2.642 11.065 25.655 1.00 62.99 80 SER C O 1
ATOM 2582 N N . SER C 1 81 ? -4.632 11.830 26.346 1.00 62.40 81 SER C N 1
ATOM 2583 C CA . SER C 1 81 ? -5.206 10.502 26.334 1.00 59.66 81 SER C CA 1
ATOM 2584 C C . SER C 1 81 ? -6.719 10.517 26.384 1.00 62.57 81 SER C C 1
ATOM 2585 O O . SER C 1 81 ? -7.338 10.164 27.387 1.00 65.07 81 SER C O 1
ATOM 2588 N N . CYS C 1 82 ? -7.311 10.956 25.282 1.00 64.62 82 CYS C N 1
ATOM 2589 C CA . CYS C 1 82 ? -8.757 11.014 25.161 1.00 75.11 82 CYS C CA 1
ATOM 2590 C C . CYS C 1 82 ? -9.288 9.621 24.881 1.00 68.56 82 CYS C C 1
ATOM 2591 O O . CYS C 1 82 ? -8.952 9.006 23.871 1.00 67.71 82 CYS C O 1
ATOM 2594 N N . VAL C 1 83 ? -10.087 9.116 25.809 1.00 63.86 83 VAL C N 1
ATOM 2595 C CA . VAL C 1 83 ? -10.692 7.801 25.674 1.00 56.52 83 VAL C CA 1
ATOM 2596 C C . VAL C 1 83 ? -11.825 7.853 24.632 1.00 53.47 83 VAL C C 1
ATOM 2597 O O . VAL C 1 83 ? -12.534 8.854 24.522 1.00 50.03 83 VAL C O 1
ATOM 2601 N N . VAL C 1 84 ? -11.926 6.813 23.811 1.00 52.71 84 VAL C N 1
ATOM 2602 C CA . VAL C 1 84 ? -12.972 6.738 22.796 1.00 54.12 84 VAL C CA 1
ATOM 2603 C C . VAL C 1 84 ? -14.042 5.770 23.286 1.00 53.27 84 VAL C C 1
ATO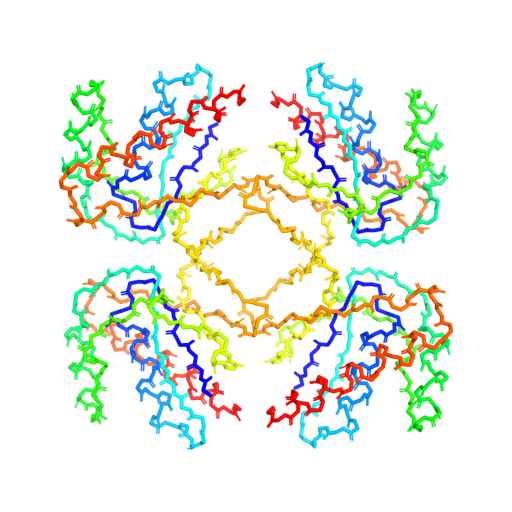M 2604 O O . VAL C 1 84 ? -13.737 4.788 23.969 1.00 53.91 84 VAL C O 1
ATOM 2608 N N . LEU C 1 85 ? -15.299 6.067 22.971 1.00 49.93 85 LEU C N 1
ATOM 2609 C CA . LEU C 1 85 ? -16.390 5.201 23.384 1.00 46.48 85 LEU C CA 1
ATOM 2610 C C . LEU C 1 85 ? -17.001 4.497 22.183 1.00 44.82 85 LEU C C 1
ATOM 2611 O O . LEU C 1 85 ? -16.878 4.961 21.049 1.00 41.25 85 LEU C O 1
ATOM 2616 N N . PRO C 1 86 ? -17.660 3.352 22.421 1.00 45.90 86 PRO C N 1
ATOM 2617 C CA . PRO C 1 86 ? -18.319 2.514 21.403 1.00 46.34 86 PRO C CA 1
ATOM 2618 C C . PRO C 1 86 ? -19.606 3.101 20.821 1.00 46.18 86 PRO C C 1
ATOM 2619 O O . PRO C 1 86 ? -20.693 2.527 20.995 1.00 51.61 86 PRO C O 1
ATOM 2623 N N . THR C 1 87 ? -19.481 4.207 20.094 1.00 39.36 87 THR C N 1
ATOM 2624 C CA . THR C 1 87 ? -20.660 4.839 19.516 1.00 38.69 87 THR C CA 1
ATOM 2625 C C . THR C 1 87 ? -20.358 5.682 18.272 1.00 39.25 87 THR C C 1
ATOM 2626 O O . THR C 1 87 ? -19.399 6.463 18.267 1.00 40.88 87 THR C O 1
ATOM 2630 N N . ASP C 1 88 ? -21.101 5.425 17.187 1.00 38.12 88 ASP C N 1
ATOM 2631 C CA . ASP C 1 88 ? -20.968 6.198 15.941 1.00 36.89 88 ASP C CA 1
ATOM 2632 C C . ASP C 1 88 ? -21.735 7.545 16.197 1.00 35.58 88 ASP C C 1
ATOM 2633 O O . ASP C 1 88 ? -21.972 8.327 15.282 1.00 34.16 88 ASP C O 1
ATOM 2638 N N . LYS C 1 89 ? -22.137 7.776 17.450 1.00 37.14 89 LYS C N 1
ATOM 2639 C CA . LYS C 1 89 ? -22.845 8.989 17.895 1.00 45.27 89 LYS C CA 1
ATOM 2640 C C . LYS C 1 89 ? -21.895 10.188 17.992 1.00 48.02 89 LYS C C 1
ATOM 2641 O O . LYS C 1 89 ? -20.679 10.047 17.834 1.00 53.29 89 LYS C O 1
ATOM 2647 N N . PRO C 1 90 ? -22.438 11.383 18.282 1.00 45.31 90 PRO C N 1
ATOM 2648 C CA . PRO C 1 90 ? -21.594 12.575 18.398 1.00 43.71 90 PRO C CA 1
ATOM 2649 C C . PRO C 1 90 ? -20.916 12.690 19.749 1.00 38.82 90 PRO C C 1
ATOM 2650 O O . PRO C 1 90 ? -21.570 12.571 20.783 1.00 34.46 90 PRO C O 1
ATOM 2654 N N . VAL C 1 91 ? -19.611 12.943 19.737 1.00 36.33 91 VAL C N 1
ATOM 2655 C CA . VAL C 1 91 ? -18.852 13.098 20.973 1.00 35.13 91 VAL C CA 1
ATOM 2656 C C . VAL C 1 91 ? -17.703 14.087 20.806 1.00 37.26 91 VAL C C 1
ATOM 2657 O O . VAL C 1 91 ? -17.012 14.063 19.785 1.00 41.33 91 VAL C O 1
ATOM 2661 N N . THR C 1 92 ? -17.528 14.957 21.803 1.00 37.12 92 THR C N 1
ATOM 2662 C CA . THR C 1 92 ? -16.470 15.970 21.811 1.00 38.22 92 THR C CA 1
ATOM 2663 C C . THR C 1 92 ? -15.395 15.576 22.822 1.00 40.35 92 THR C C 1
ATOM 2664 O O . THR C 1 92 ? -15.519 14.553 23.500 1.00 39.40 92 THR C O 1
ATOM 2668 N N . ARG C 1 93 ? -14.359 16.405 22.944 1.00 41.16 93 ARG C N 1
ATOM 2669 C CA . ARG C 1 93 ? -13.255 16.150 23.862 1.00 38.07 93 ARG C CA 1
ATOM 2670 C C . ARG C 1 93 ? -12.794 17.422 24.565 1.00 35.61 93 ARG C C 1
ATOM 2671 O O . ARG C 1 93 ? -12.452 18.408 23.920 1.00 35.76 93 ARG C O 1
ATOM 2679 N N . TRP C 1 94 ? -12.794 17.405 25.889 1.00 34.41 94 TRP C N 1
ATOM 2680 C CA . TRP C 1 94 ? -12.356 18.556 26.649 1.00 32.61 94 TRP C CA 1
ATOM 2681 C C . TRP C 1 94 ? -11.111 18.207 27.432 1.00 35.27 94 TRP C C 1
ATOM 2682 O O . TRP C 1 94 ? -11.147 17.363 28.313 1.00 35.98 94 TRP C O 1
ATOM 2693 N N . HIS C 1 95 ? -10.004 18.859 27.121 1.00 39.47 95 HIS C N 1
ATOM 2694 C CA . HIS C 1 95 ? -8.774 18.595 27.845 1.00 39.62 95 HIS C CA 1
ATOM 2695 C C . HIS C 1 95 ? -8.810 19.442 29.113 1.00 38.90 95 HIS C C 1
ATOM 2696 O O . HIS C 1 95 ? -8.626 20.667 29.078 1.00 32.36 95 HIS C O 1
ATOM 2703 N N . ILE C 1 96 ? -9.125 18.785 30.225 1.00 35.76 96 ILE C N 1
ATOM 2704 C CA . ILE C 1 96 ? -9.230 19.453 31.515 1.00 33.52 96 ILE C CA 1
ATOM 2705 C C . ILE C 1 96 ? -8.305 18.859 32.564 1.00 35.59 96 ILE C C 1
ATOM 2706 O O . ILE C 1 96 ? -8.280 17.652 32.785 1.00 38.11 96 ILE C O 1
ATOM 2711 N N . GLU C 1 97 ? -7.537 19.735 33.201 1.00 37.78 97 GLU C N 1
ATOM 2712 C CA . GLU C 1 97 ? -6.584 19.364 34.245 1.00 41.01 97 GLU C CA 1
ATOM 2713 C C . GLU C 1 97 ? -7.256 18.495 35.294 1.00 40.41 97 GLU C C 1
ATOM 2714 O O . GLU C 1 97 ? -8.355 18.800 35.763 1.00 41.97 97 GLU C O 1
ATOM 2720 N N . ASN C 1 98 ? -6.598 17.400 35.639 1.00 41.31 98 ASN C N 1
ATOM 2721 C CA . ASN C 1 98 ? -7.113 16.478 36.641 1.00 41.74 98 ASN C CA 1
ATOM 2722 C C . ASN C 1 98 ? -6.837 17.076 38.027 1.00 41.34 98 ASN C C 1
ATOM 2723 O O . ASN C 1 98 ? -5.682 17.135 38.457 1.00 46.19 98 ASN C O 1
ATOM 2728 N N . PRO C 1 99 ? -7.886 17.535 38.737 1.00 38.76 99 PRO C N 1
ATOM 2729 C CA . PRO C 1 99 ? -7.701 18.131 40.062 1.00 42.02 99 PRO C CA 1
ATOM 2730 C C . PRO C 1 99 ? -7.329 17.137 41.149 1.00 48.10 99 PRO C C 1
ATOM 2731 O O . PRO C 1 99 ? -6.746 17.522 42.163 1.00 52.48 99 PRO C O 1
ATOM 2735 N N . ALA C 1 100 ? -7.657 15.866 40.919 1.00 49.97 100 ALA C N 1
ATOM 2736 C CA . ALA C 1 100 ? -7.400 14.780 41.866 1.00 51.69 100 ALA C CA 1
ATOM 2737 C C . ALA C 1 100 ? -6.075 14.825 42.624 1.00 50.14 100 ALA C C 1
ATOM 2738 O O . ALA C 1 100 ? -4.996 14.715 42.032 1.00 48.93 100 ALA C O 1
ATOM 2740 N N . GLY C 1 101 ? -6.177 14.912 43.948 1.00 52.56 101 GLY C N 1
ATOM 2741 C CA . GLY C 1 101 ? -4.994 14.952 44.787 1.00 58.21 101 GLY C CA 1
ATOM 2742 C C . GLY C 1 101 ? -4.481 16.355 45.000 1.00 59.75 101 GLY C C 1
ATOM 2743 O O . GLY C 1 101 ? -4.216 16.761 46.137 1.00 63.08 101 GLY C O 1
ATOM 2744 N N . LYS C 1 102 ? -4.320 17.083 43.899 1.00 57.58 102 LYS C N 1
ATOM 2745 C CA . LYS C 1 102 ? -3.843 18.457 43.913 1.00 55.20 102 LYS C CA 1
ATOM 2746 C C . LYS C 1 102 ? -4.604 19.262 44.971 1.00 56.08 102 LYS C C 1
ATOM 2747 O O . LYS C 1 102 ? -4.042 20.154 45.620 1.00 54.26 102 LYS C O 1
ATOM 2753 N N . ASP C 1 103 ? -5.863 18.878 45.175 1.00 57.39 103 ASP C N 1
ATOM 2754 C CA . ASP C 1 103 ? -6.768 19.515 46.125 1.00 65.32 103 ASP C CA 1
ATOM 2755 C C . ASP C 1 103 ? -6.695 21.052 46.112 1.00 68.19 103 ASP C C 1
ATOM 2756 O O . ASP C 1 103 ? -6.967 21.667 45.076 1.00 70.82 103 ASP C O 1
ATOM 2761 N N . GLU C 1 104 ? -6.359 21.664 47.250 1.00 66.77 104 GLU C N 1
ATOM 2762 C CA . GLU C 1 104 ? -6.246 23.120 47.363 1.00 63.19 104 GLU C CA 1
ATOM 2763 C C . GLU C 1 104 ? -7.281 23.916 46.535 1.00 60.85 104 GLU C C 1
ATOM 2764 O O . GLU C 1 104 ? -8.482 23.611 46.543 1.00 57.50 104 GLU C O 1
ATOM 2770 N N . GLY C 1 105 ? -6.810 24.974 45.879 1.00 58.91 105 GLY C N 1
ATOM 2771 C CA . GLY C 1 105 ? -7.682 25.793 45.059 1.00 56.90 105 GLY C CA 1
ATOM 2772 C C . GLY C 1 105 ? -7.780 25.291 43.630 1.00 58.62 105 GLY C C 1
ATOM 2773 O O . GLY C 1 105 ? -8.646 25.746 42.875 1.00 60.22 105 GLY C O 1
ATOM 2774 N N . THR C 1 106 ? -6.869 24.390 43.252 1.00 56.11 106 THR C N 1
ATOM 2775 C CA . THR C 1 106 ? -6.830 23.800 41.911 1.00 50.64 106 THR C CA 1
ATOM 2776 C C . THR C 1 106 ? -8.194 23.250 41.510 1.00 49.56 106 THR C C 1
ATOM 2777 O O . THR C 1 106 ? -8.566 23.266 40.333 1.00 52.97 106 THR C O 1
ATOM 2781 N N . TYR C 1 107 ? -8.923 22.743 42.493 1.00 45.11 107 TYR C N 1
ATOM 2782 C CA . TYR C 1 107 ? -10.249 22.211 42.262 1.00 41.62 107 TYR C CA 1
ATOM 2783 C C . TYR C 1 107 ? -11.182 23.310 41.774 1.00 40.48 107 TYR C C 1
ATOM 2784 O O . TYR C 1 107 ? -11.984 23.105 40.857 1.00 37.88 107 TYR C O 1
ATOM 2793 N N . ARG C 1 108 ? -11.118 24.457 42.442 1.00 42.19 108 ARG C N 1
ATOM 2794 C CA . ARG C 1 108 ? -11.944 25.605 42.064 1.00 44.01 108 ARG C CA 1
ATOM 2795 C C . ARG C 1 108 ? -11.603 26.057 40.639 1.00 43.42 108 ARG C C 1
ATOM 2796 O O . ARG C 1 108 ? -12.495 26.364 39.836 1.00 42.47 108 ARG C O 1
ATOM 2804 N N . ARG C 1 109 ? -10.308 26.103 40.342 1.00 41.85 109 ARG C N 1
ATOM 2805 C CA . ARG C 1 109 ? -9.833 26.473 39.018 1.00 43.24 109 ARG C CA 1
ATOM 2806 C C . ARG C 1 109 ? -10.450 25.509 37.996 1.00 44.07 109 ARG C C 1
ATOM 2807 O O . ARG C 1 109 ? -10.936 25.931 36.949 1.00 49.51 109 ARG C O 1
ATOM 2815 N N . VAL C 1 110 ? -10.415 24.214 38.299 1.00 41.96 110 VAL C N 1
ATOM 2816 C CA . VAL C 1 110 ? -10.990 23.195 37.425 1.00 36.39 110 VAL C CA 1
ATOM 2817 C C . VAL C 1 110 ? -12.490 23.414 37.313 1.00 36.57 110 VAL C C 1
ATOM 2818 O O . VAL C 1 110 ? -13.082 23.193 36.263 1.00 40.78 110 VAL C O 1
ATOM 2822 N N . LEU C 1 111 ? -13.102 23.829 38.408 1.00 33.25 111 LEU C N 1
ATOM 2823 C CA . LEU C 1 111 ? -14.527 24.053 38.405 1.00 37.64 111 LEU C CA 1
ATOM 2824 C C . LEU C 1 111 ? -14.875 25.167 37.436 1.00 39.82 111 LEU C C 1
ATOM 2825 O O . LEU C 1 111 ? -15.843 25.063 36.671 1.00 35.85 111 LEU C O 1
ATOM 2830 N N . ALA C 1 112 ? -14.094 26.243 37.502 1.00 39.36 112 ALA C N 1
ATOM 2831 C CA . ALA C 1 112 ? -14.310 27.407 36.652 1.00 40.54 112 ALA C CA 1
ATOM 2832 C C . ALA C 1 112 ? -14.220 27.084 35.167 1.00 43.14 112 ALA C C 1
ATOM 2833 O O . ALA C 1 112 ? -15.105 27.479 34.405 1.00 45.30 112 ALA C O 1
ATOM 2835 N N . GLU C 1 113 ? -13.154 26.396 34.752 1.00 41.62 113 GLU C N 1
ATOM 2836 C CA . GLU C 1 113 ? -12.983 26.035 33.348 1.00 41.32 113 GLU C CA 1
ATOM 2837 C C . GLU C 1 113 ? -14.158 25.245 32.843 1.00 39.88 113 GLU C C 1
ATOM 2838 O O . GLU C 1 113 ? -14.650 25.478 31.743 1.00 38.50 113 GLU C O 1
ATOM 2844 N N . ILE C 1 114 ? -14.562 24.259 33.627 1.00 38.56 114 ILE C N 1
ATOM 2845 C CA . ILE C 1 114 ? -15.689 23.422 33.268 1.00 39.86 114 ILE C CA 1
ATOM 2846 C C . ILE C 1 114 ? -16.926 24.300 33.091 1.00 38.02 114 ILE C C 1
ATOM 2847 O O . ILE C 1 114 ? -17.736 24.070 32.186 1.00 33.77 114 ILE C O 1
ATOM 2852 N N . GLU C 1 115 ? -17.035 25.316 33.950 1.00 37.45 115 GLU C N 1
ATOM 2853 C CA . GLU C 1 115 ? -18.154 26.259 33.943 1.00 38.01 115 GLU C CA 1
ATOM 2854 C C . GLU C 1 115 ? -18.143 27.122 32.702 1.00 38.71 115 GLU C C 1
ATOM 2855 O O . GLU C 1 115 ? -19.186 27.376 32.117 1.00 35.98 115 GLU C O 1
ATOM 2861 N N . GLU C 1 116 ? -16.964 27.622 32.351 1.00 44.11 116 GLU C N 1
ATOM 2862 C CA . GLU C 1 116 ? -16.784 28.445 31.165 1.00 48.82 116 GLU C CA 1
ATOM 2863 C C . GLU C 1 116 ? -17.155 27.628 29.936 1.00 47.31 116 GLU C C 1
ATOM 2864 O O . GLU C 1 116 ? -17.720 28.154 28.969 1.00 47.37 116 GLU C O 1
ATOM 2870 N N . ARG C 1 117 ? -16.785 26.352 29.962 1.00 47.60 117 ARG C N 1
ATOM 2871 C CA . ARG C 1 117 ? -17.061 25.450 28.855 1.00 49.47 117 ARG C CA 1
ATOM 2872 C C . ARG C 1 117 ? -18.511 24.991 28.819 1.00 47.11 117 ARG C C 1
ATOM 2873 O O . ARG C 1 117 ? -19.079 24.829 27.746 1.00 43.82 117 ARG C O 1
ATOM 2881 N N . VAL C 1 118 ? -19.106 24.747 29.979 1.00 45.51 118 VAL C N 1
ATOM 2882 C CA . VAL C 1 118 ? -20.501 24.319 29.998 1.00 48.83 118 VAL C CA 1
ATOM 2883 C C . VAL C 1 118 ? -21.383 25.478 29.529 1.00 51.24 118 VAL C C 1
ATOM 2884 O O . VAL C 1 118 ? -22.288 25.299 28.713 1.00 50.99 118 VAL C O 1
ATOM 2888 N N . LYS C 1 119 ? -21.098 26.665 30.053 1.00 55.78 119 LYS C N 1
ATOM 2889 C CA . LYS C 1 119 ? -21.829 27.888 29.715 1.00 54.66 119 LYS C CA 1
ATOM 2890 C C . LYS C 1 119 ? -21.853 28.058 28.209 1.00 50.86 119 LYS C C 1
ATOM 2891 O O . LYS C 1 119 ? -22.910 28.238 27.598 1.00 47.23 119 LYS C O 1
ATOM 2897 N N . LYS C 1 120 ? -20.663 28.013 27.632 1.00 50.55 120 LYS C N 1
ATOM 2898 C CA . LYS C 1 120 ? -20.490 28.136 26.205 1.00 53.16 120 LYS C CA 1
ATOM 2899 C C . LYS C 1 120 ? -21.261 27.016 25.478 1.00 52.45 120 LYS C C 1
ATOM 2900 O O . LYS C 1 120 ? -22.042 27.288 24.565 1.00 53.85 120 LYS C O 1
ATOM 2906 N N . LEU C 1 121 ? -21.057 25.769 25.909 1.00 52.17 121 LEU C N 1
ATOM 2907 C CA . LEU C 1 121 ? -21.706 24.590 25.320 1.00 49.00 121 LEU C CA 1
ATOM 2908 C C . LEU C 1 121 ? -23.220 24.649 25.366 1.00 50.00 121 LEU C C 1
ATOM 2909 O O . LEU C 1 121 ? -23.888 24.115 24.481 1.00 48.56 121 LEU C O 1
ATOM 2914 N N . VAL C 1 122 ? -23.754 25.243 26.428 1.00 47.21 122 VAL C N 1
ATOM 2915 C CA . VAL C 1 122 ? -25.195 25.349 26.588 1.00 47.64 122 VAL C CA 1
ATOM 2916 C C . VAL C 1 122 ? -25.802 26.339 25.576 1.00 50.95 122 VAL C C 1
ATOM 2917 O O . VAL C 1 122 ? -26.974 26.721 25.664 1.00 45.94 122 VAL C O 1
ATOM 2921 N N . GLY C 1 123 ? -24.986 26.752 24.609 1.00 57.84 123 GLY C N 1
ATOM 2922 C CA . GLY C 1 123 ? -25.467 27.636 23.565 1.00 64.10 123 GLY C CA 1
ATOM 2923 C C . GLY C 1 123 ? -26.473 26.848 22.738 1.00 70.31 123 GLY C C 1
ATOM 2924 O O . GLY C 1 123 ? -27.423 27.418 22.186 1.00 73.63 123 GLY C O 1
ATOM 2925 N N . GLU C 1 124 ? -26.281 25.528 22.697 1.00 71.92 124 GLU C N 1
ATOM 2926 C CA . GLU C 1 124 ? -27.151 24.616 21.955 1.00 70.90 124 GLU C CA 1
ATOM 2927 C C . GLU C 1 124 ? -27.305 23.251 22.667 1.00 68.63 124 GLU C C 1
ATOM 2928 O O . GLU C 1 124 ? -28.455 22.906 23.004 1.00 67.84 124 GLU C O 1
ATOM 2935 N N . LYS D 1 1 ? -22.833 26.680 12.623 1.00 41.52 1 LYS D N 1
ATOM 2936 C CA . LYS D 1 1 ? -22.850 25.804 11.408 1.00 45.00 1 LYS D CA 1
ATOM 2937 C C . LYS D 1 1 ? -22.266 24.401 11.598 1.00 42.38 1 LYS D C 1
ATOM 2938 O O . LYS D 1 1 ? -21.409 24.170 12.462 1.00 46.26 1 LYS D O 1
ATOM 2944 N N . VAL D 1 2 ? -22.738 23.477 10.766 1.00 38.46 2 VAL D N 1
ATOM 2945 C CA . VAL D 1 2 ? -22.303 22.084 10.787 1.00 37.58 2 VAL D CA 1
ATOM 2946 C C . VAL D 1 2 ? -21.506 21.787 9.513 1.00 39.52 2 VAL D C 1
ATOM 2947 O O . VAL D 1 2 ? -21.661 22.493 8.513 1.00 43.54 2 VAL D O 1
ATOM 2951 N N . LEU D 1 3 ? -20.619 20.793 9.556 1.00 39.32 3 LEU D N 1
ATOM 2952 C CA . LEU D 1 3 ? -19.840 20.423 8.375 1.00 39.41 3 LEU D CA 1
ATOM 2953 C C . LEU D 1 3 ? -20.105 18.967 7.997 1.00 41.82 3 LEU D C 1
ATOM 2954 O O . LEU D 1 3 ? -19.903 18.068 8.809 1.00 44.62 3 LEU D O 1
ATOM 2959 N N . PHE D 1 4 ? -20.557 18.742 6.769 1.00 41.70 4 PHE D N 1
ATOM 2960 C CA . PHE D 1 4 ? -20.823 17.396 6.273 1.00 40.92 4 PHE D CA 1
ATOM 2961 C C . PHE D 1 4 ? -19.640 16.962 5.428 1.00 40.74 4 PHE D C 1
ATOM 2962 O O . PHE D 1 4 ? -19.450 17.459 4.313 1.00 43.83 4 PHE D O 1
ATOM 2970 N N . VAL D 1 5 ? -18.839 16.044 5.954 1.00 37.47 5 VAL D N 1
ATOM 2971 C CA . VAL D 1 5 ? -17.685 15.573 5.216 1.00 36.62 5 VAL D CA 1
ATOM 2972 C C . VAL D 1 5 ? -17.728 14.091 4.882 1.00 35.58 5 VAL D C 1
ATOM 2973 O O . VAL D 1 5 ? -18.168 13.276 5.677 1.00 34.95 5 VAL D O 1
ATOM 2977 N N . CYS D 1 6 ? -17.391 13.775 3.642 1.00 37.25 6 CYS D N 1
ATOM 2978 C CA . CYS D 1 6 ? -17.340 12.403 3.186 1.00 43.76 6 CYS D CA 1
ATOM 2979 C C . CYS D 1 6 ? -15.999 12.286 2.477 1.00 46.07 6 CYS D C 1
ATOM 2980 O O . CYS D 1 6 ? -15.173 13.191 2.557 1.00 50.48 6 CYS D O 1
ATOM 2983 N N . ILE D 1 7 ? -15.737 11.153 1.849 1.00 46.71 7 ILE D N 1
ATOM 2984 C CA . ILE D 1 7 ? -14.461 10.970 1.169 1.00 48.19 7 ILE D CA 1
ATOM 2985 C C . ILE D 1 7 ? -14.290 11.897 -0.035 1.00 52.75 7 ILE D C 1
ATOM 2986 O O . ILE D 1 7 ? -13.718 12.978 0.075 1.00 51.43 7 ILE D O 1
ATOM 2991 N N . HIS D 1 8 ? -14.795 11.451 -1.182 1.00 58.67 8 HIS D N 1
ATOM 2992 C CA . HIS D 1 8 ? -14.672 12.199 -2.425 1.00 59.36 8 HIS D CA 1
ATOM 2993 C C . HIS D 1 8 ? -15.512 13.498 -2.613 1.00 56.92 8 HIS D C 1
ATOM 2994 O O . HIS D 1 8 ? -15.235 14.281 -3.517 1.00 57.47 8 HIS D O 1
ATOM 3001 N N . ASN D 1 9 ? -16.462 13.768 -1.717 1.00 55.38 9 ASN D N 1
ATOM 3002 C CA . ASN D 1 9 ? -17.294 15.001 -1.772 1.00 54.54 9 ASN D CA 1
ATOM 3003 C C . ASN D 1 9 ? -17.917 15.354 -3.125 1.00 52.43 9 ASN D C 1
ATOM 3004 O O . ASN D 1 9 ? -17.608 16.390 -3.708 1.00 52.58 9 ASN D O 1
ATOM 3009 N N . THR D 1 10 ? -18.872 14.554 -3.568 1.00 50.94 10 THR D N 1
ATOM 3010 C CA . THR D 1 10 ? -19.485 14.800 -4.852 1.00 45.20 10 THR D CA 1
ATOM 3011 C C . THR D 1 10 ? -20.990 14.664 -4.786 1.00 44.56 10 THR D C 1
ATOM 3012 O O . THR D 1 10 ? -21.713 15.344 -5.509 1.00 46.09 10 THR D O 1
ATOM 3016 N N . ALA D 1 11 ? -21.469 13.801 -3.899 1.00 41.37 11 ALA D N 1
ATOM 3017 C CA . ALA D 1 11 ? -22.899 13.567 -3.780 1.00 40.07 11 ALA D CA 1
ATOM 3018 C C . ALA D 1 11 ? -23.480 13.786 -2.376 1.00 41.36 11 ALA D C 1
ATOM 3019 O O . ALA D 1 11 ? -23.987 14.869 -2.075 1.00 40.16 11 ALA D O 1
ATOM 3021 N N . ARG D 1 12 ? -23.423 12.740 -1.545 1.00 38.64 12 ARG D N 1
ATOM 3022 C CA . ARG D 1 12 ? -23.960 12.750 -0.185 1.00 35.64 12 ARG D CA 1
ATOM 3023 C C . ARG D 1 12 ? -23.585 13.979 0.617 1.00 38.28 12 ARG D C 1
ATOM 3024 O O . ARG D 1 12 ? -24.437 14.594 1.255 1.00 39.54 12 ARG D O 1
ATOM 3032 N N . SER D 1 13 ? -22.303 14.312 0.616 1.00 39.86 13 SER D N 1
ATOM 3033 C CA . SER D 1 13 ? -21.823 15.476 1.351 1.00 39.75 13 SER D CA 1
ATOM 3034 C C . SER D 1 13 ? -22.655 16.663 0.903 1.00 36.70 13 SER D C 1
ATOM 3035 O O . SER D 1 13 ? -23.261 17.368 1.707 1.00 39.60 13 SER D O 1
ATOM 3038 N N . VAL D 1 14 ? -22.752 16.804 -0.408 1.00 33.93 14 VAL D N 1
ATOM 3039 C CA . VAL D 1 14 ? -23.493 17.880 -1.014 1.00 36.60 14 VAL D CA 1
ATOM 3040 C C . VAL D 1 14 ? -24.979 17.791 -0.732 1.00 34.46 14 VAL D C 1
ATOM 3041 O O . VAL D 1 14 ? -25.635 18.814 -0.584 1.00 39.46 14 VAL D O 1
ATOM 3045 N N . MET D 1 15 ? -25.534 16.587 -0.747 1.00 34.88 15 MET D N 1
ATOM 3046 C CA . MET D 1 15 ? -26.963 16.438 -0.491 1.00 37.87 15 MET D CA 1
ATOM 3047 C C . MET D 1 15 ? -27.327 16.937 0.917 1.00 41.22 15 MET D C 1
ATOM 3048 O O . MET D 1 15 ? -28.179 17.817 1.079 1.00 39.75 15 MET D O 1
ATOM 3053 N N . ALA D 1 16 ? -26.678 16.376 1.930 1.00 45.36 16 ALA D N 1
ATOM 3054 C CA . ALA D 1 16 ? -26.956 16.748 3.309 1.00 47.49 16 ALA D CA 1
ATOM 3055 C C . ALA D 1 16 ? -26.901 18.258 3.554 1.00 52.51 16 ALA D C 1
ATOM 3056 O O . ALA D 1 16 ? -27.718 18.799 4.307 1.00 52.99 16 ALA D O 1
ATOM 3058 N N . GLU D 1 17 ? -25.919 18.919 2.943 1.00 55.13 17 GLU D N 1
ATOM 3059 C CA . GLU D 1 17 ? -25.745 20.364 3.083 1.00 54.00 17 GLU D CA 1
ATOM 3060 C C . GLU D 1 17 ? -26.989 21.089 2.613 1.00 52.02 17 GLU D C 1
ATOM 3061 O O . GLU D 1 17 ? -27.622 21.788 3.384 1.00 52.95 17 GLU D O 1
ATOM 3067 N N . ALA D 1 18 ? -27.335 20.902 1.344 1.00 51.84 18 ALA D N 1
ATOM 3068 C CA . ALA D 1 18 ? -28.509 21.532 0.735 1.00 53.73 18 ALA D CA 1
ATOM 3069 C C . ALA D 1 18 ? -29.829 21.299 1.490 1.00 54.05 18 ALA D C 1
ATOM 3070 O O . ALA D 1 18 ? -30.659 22.213 1.593 1.00 58.19 18 ALA D O 1
ATOM 3072 N N . LEU D 1 19 ? -30.057 20.064 1.934 1.00 48.07 19 LEU D N 1
ATOM 3073 C CA . LEU D 1 19 ? -31.266 19.716 2.668 1.00 43.47 19 LEU D CA 1
ATOM 3074 C C . LEU D 1 19 ? -31.251 20.357 4.047 1.00 42.41 19 LEU D C 1
ATOM 3075 O O . LEU D 1 19 ? -32.275 20.829 4.546 1.00 39.68 19 LEU D O 1
ATOM 3080 N N . PHE D 1 20 ? -30.085 20.334 4.673 1.00 42.82 20 PHE D N 1
ATOM 3081 C CA . PHE D 1 20 ? -29.934 20.904 5.990 1.00 40.70 20 PHE D CA 1
ATOM 3082 C C . PHE D 1 20 ? -30.364 22.353 5.956 1.00 40.14 20 PHE D C 1
ATOM 3083 O O . PHE D 1 20 ? -31.258 22.751 6.692 1.00 37.67 20 PHE D O 1
ATOM 3091 N N . ASN D 1 21 ? -29.723 23.124 5.082 1.00 40.39 21 ASN D N 1
ATOM 3092 C CA . ASN D 1 21 ? -29.993 24.552 4.907 1.00 41.48 21 ASN D CA 1
ATOM 3093 C C . ASN D 1 21 ? -31.456 24.876 4.602 1.00 45.47 21 ASN D C 1
ATOM 3094 O O . ASN D 1 21 ? -31.956 25.936 4.990 1.00 48.58 21 ASN D O 1
ATOM 3099 N N . ALA D 1 22 ? -32.131 23.991 3.874 1.00 47.63 22 ALA D N 1
ATOM 3100 C CA . ALA D 1 22 ? -33.538 24.194 3.550 1.00 49.70 22 ALA D CA 1
ATOM 3101 C C . ALA D 1 22 ? -34.433 23.902 4.758 1.00 51.45 22 ALA D C 1
ATOM 3102 O O . ALA D 1 22 ? -35.630 24.206 4.735 1.00 52.85 22 ALA D O 1
ATOM 3104 N N . MET D 1 23 ? -33.855 23.322 5.810 1.00 50.53 23 MET D N 1
ATOM 3105 C CA . MET D 1 23 ? -34.607 22.981 7.013 1.00 51.25 23 MET D CA 1
ATOM 3106 C C . MET D 1 23 ? -34.203 23.739 8.270 1.00 55.32 23 MET D C 1
ATOM 3107 O O . MET D 1 23 ? -35.024 23.950 9.158 1.00 52.49 23 MET D O 1
ATOM 3112 N N . ALA D 1 24 ? -32.933 24.111 8.365 1.00 61.85 24 ALA D N 1
ATOM 3113 C CA . ALA D 1 24 ? -32.418 24.850 9.516 1.00 65.25 24 ALA D CA 1
ATOM 3114 C C . ALA D 1 24 ? -32.727 26.340 9.432 1.00 67.03 24 ALA D C 1
ATOM 3115 O O . ALA D 1 24 ? -32.595 26.954 8.367 1.00 66.49 24 ALA D O 1
ATOM 3117 N N . LYS D 1 25 ? -33.128 26.925 10.559 1.00 69.95 25 LYS D N 1
ATOM 3118 C CA . LYS D 1 25 ? -33.435 28.346 10.587 1.00 71.62 25 LYS D CA 1
ATOM 3119 C C . LYS D 1 25 ? -32.197 29.146 10.969 1.00 70.55 25 LYS D C 1
ATOM 3120 O O . LYS D 1 25 ? -31.800 30.062 10.252 1.00 71.51 25 LYS D O 1
ATOM 3126 N N . SER D 1 26 ? -31.606 28.833 12.113 1.00 70.48 26 SER D N 1
ATOM 3127 C CA . SER D 1 26 ? -30.421 29.561 12.546 1.00 70.75 26 SER D CA 1
ATOM 3128 C C . SER D 1 26 ? -29.093 28.948 12.101 1.00 67.06 26 SER D C 1
ATOM 3129 O O . SER D 1 26 ? -28.170 29.667 11.712 1.00 67.40 26 SER D O 1
ATOM 3132 N N . TRP D 1 27 ? -28.984 27.627 12.178 1.00 62.87 27 TRP D N 1
ATOM 3133 C CA . TRP D 1 27 ? -27.759 26.949 11.767 1.00 57.84 27 TRP D CA 1
ATOM 3134 C C . TRP D 1 27 ? -27.635 26.946 10.256 1.00 55.38 27 TRP D C 1
ATOM 3135 O O . TRP D 1 27 ? -28.640 26.946 9.543 1.00 55.16 27 TRP D O 1
ATOM 3146 N N . LYS D 1 28 ? -26.394 26.914 9.783 1.00 53.37 28 LYS D N 1
ATOM 3147 C CA . LYS D 1 28 ? -26.107 26.850 8.354 1.00 53.45 28 LYS D CA 1
ATOM 3148 C C . LYS D 1 28 ? -25.258 25.599 8.156 1.00 54.55 28 LYS D C 1
ATOM 3149 O O . LYS D 1 28 ? -24.904 24.930 9.133 1.00 56.29 28 LYS D O 1
ATOM 3155 N N . ALA D 1 29 ? -24.906 25.287 6.915 1.00 55.31 29 ALA D N 1
ATOM 3156 C CA . ALA D 1 29 ? -24.113 24.097 6.651 1.00 52.12 29 ALA D CA 1
ATOM 3157 C C . ALA D 1 29 ? -23.129 24.259 5.511 1.00 53.09 29 ALA D C 1
ATOM 3158 O O . ALA D 1 29 ? -23.317 25.091 4.622 1.00 57.71 29 ALA D O 1
ATOM 3160 N N . GLU D 1 30 ? -22.067 23.466 5.558 1.00 52.00 30 GLU D N 1
ATOM 3161 C CA . GLU D 1 30 ? -21.045 23.447 4.517 1.00 50.75 30 GLU D CA 1
ATOM 3162 C C . GLU D 1 30 ? -20.635 21.988 4.373 1.00 49.34 30 GLU D C 1
ATOM 3163 O O . GLU D 1 30 ? -21.061 21.148 5.159 1.00 45.05 30 GLU D O 1
ATOM 3169 N N . SER D 1 31 ? -19.822 21.683 3.372 1.00 52.14 31 SER D N 1
ATOM 3170 C CA . SER D 1 31 ? -19.360 20.313 3.171 1.00 52.18 31 SER D CA 1
ATOM 3171 C C . SER D 1 31 ? -17.901 20.287 2.745 1.00 51.39 31 SER D C 1
ATOM 3172 O O . SER D 1 31 ? -17.349 21.317 2.350 1.00 53.09 31 SER D O 1
ATOM 3175 N N . ALA D 1 32 ? -17.254 19.138 2.912 1.00 50.39 32 ALA D N 1
ATOM 3176 C CA . ALA D 1 32 ? -15.855 18.983 2.538 1.00 48.64 32 ALA D CA 1
ATOM 3177 C C . ALA D 1 32 ? -15.542 17.512 2.346 1.00 49.07 32 ALA D C 1
ATOM 3178 O O . ALA D 1 32 ? -16.281 16.657 2.819 1.00 51.06 32 ALA D O 1
ATOM 3180 N N . GLY D 1 33 ? -14.427 17.218 1.685 1.00 50.34 33 GLY D N 1
ATOM 3181 C CA . GLY D 1 33 ? -14.055 15.836 1.439 1.00 47.83 33 GLY D CA 1
ATOM 3182 C C . GLY D 1 33 ? -12.621 15.501 1.787 1.00 45.73 33 GLY D C 1
ATOM 3183 O O . GLY D 1 33 ? -11.775 16.381 1.940 1.00 46.77 33 GLY D O 1
ATOM 3184 N N . VAL D 1 34 ? -12.353 14.213 1.943 1.00 44.56 34 VAL D N 1
ATOM 3185 C CA . VAL D 1 34 ? -11.022 13.745 2.277 1.00 46.93 34 VAL D CA 1
ATOM 3186 C C . VAL D 1 34 ? -10.096 13.778 1.053 1.00 51.09 34 VAL D C 1
ATOM 3187 O O . VAL D 1 34 ? -8.889 14.027 1.171 1.00 53.82 34 VAL D O 1
ATOM 3191 N N . GLU D 1 35 ? -10.667 13.566 -0.127 1.00 51.14 35 GLU D N 1
ATOM 3192 C CA . GLU D 1 35 ? -9.871 13.550 -1.343 1.00 51.93 35 GLU D CA 1
ATOM 3193 C C . GLU D 1 35 ? -10.490 14.363 -2.471 1.00 54.48 35 GLU D C 1
ATOM 3194 O O . GLU D 1 35 ? -11.710 14.440 -2.596 1.00 56.64 35 GLU D O 1
ATOM 3200 N N . LYS D 1 36 ? -9.631 14.892 -3.340 1.00 56.34 36 LYS D N 1
ATOM 3201 C CA . LYS D 1 36 ? -10.047 15.733 -4.470 1.00 58.41 36 LYS D CA 1
ATOM 3202 C C . LYS D 1 36 ? -11.024 15.125 -5.467 1.00 55.50 36 LYS D C 1
ATOM 3203 O O . LYS D 1 36 ? -10.941 13.941 -5.815 1.00 56.36 36 LYS D O 1
ATOM 3209 N N . ALA D 1 37 ? -11.873 15.993 -5.999 1.00 50.91 37 ALA D N 1
ATOM 3210 C CA . ALA D 1 37 ? -12.870 15.628 -6.991 1.00 49.96 37 ALA D CA 1
ATOM 3211 C C . ALA D 1 37 ? -13.128 16.867 -7.849 1.00 51.85 37 ALA D C 1
ATOM 3212 O O . ALA D 1 37 ? -13.237 17.985 -7.341 1.00 47.82 37 ALA D O 1
ATOM 3214 N N . GLU D 1 38 ? -13.198 16.657 -9.158 1.00 55.72 38 GLU D N 1
ATOM 3215 C CA . GLU D 1 38 ? -13.394 17.737 -10.109 1.00 60.37 38 GLU D CA 1
ATOM 3216 C C . GLU D 1 38 ? -14.833 18.245 -10.168 1.00 61.80 38 GLU D C 1
ATOM 3217 O O . GLU D 1 38 ? -15.076 19.448 -10.095 1.00 61.18 38 GLU D O 1
ATOM 3223 N N . ARG D 1 39 ? -15.787 17.328 -10.283 1.00 61.15 39 ARG D N 1
ATOM 3224 C CA . ARG D 1 39 ? -17.192 17.708 -10.417 1.00 59.15 39 ARG D CA 1
ATOM 3225 C C . ARG D 1 39 ? -18.175 17.187 -9.386 1.00 56.09 39 ARG D C 1
ATOM 3226 O O . ARG D 1 39 ? -17.996 16.106 -8.846 1.00 57.12 39 ARG D O 1
ATOM 3234 N N . VAL D 1 40 ? -19.225 17.955 -9.128 1.00 53.23 40 VAL D N 1
ATOM 3235 C CA . VAL D 1 40 ? -20.263 17.494 -8.224 1.00 51.91 40 VAL D CA 1
ATOM 3236 C C . VAL D 1 40 ? -21.145 16.599 -9.088 1.00 50.02 40 VAL D C 1
ATOM 3237 O O . VAL D 1 40 ? -21.342 16.859 -10.270 1.00 48.91 40 VAL D O 1
ATOM 3241 N N . ASP D 1 41 ? -21.617 15.509 -8.508 1.00 53.35 41 ASP D N 1
ATOM 3242 C CA . ASP D 1 41 ? -22.442 14.554 -9.221 1.00 58.19 41 ASP D CA 1
ATOM 3243 C C . ASP D 1 41 ? -23.591 15.201 -9.979 1.00 60.65 41 ASP D C 1
ATOM 3244 O O . ASP D 1 41 ? -24.288 16.082 -9.470 1.00 63.42 41 ASP D O 1
ATOM 3249 N N . GLU D 1 42 ? -23.771 14.754 -11.212 1.00 61.23 42 GLU D N 1
ATOM 3250 C CA . GLU D 1 42 ? -24.830 15.266 -12.060 1.00 61.64 42 GLU D CA 1
ATOM 3251 C C . GLU D 1 42 ? -26.188 14.724 -11.622 1.00 57.45 42 GLU D C 1
ATOM 3252 O O . GLU D 1 42 ? -27.203 15.406 -11.759 1.00 58.32 42 GLU D O 1
ATOM 3258 N N . THR D 1 43 ? -26.205 13.498 -11.102 1.00 52.96 43 THR D N 1
ATOM 3259 C CA . THR D 1 43 ? -27.445 12.887 -10.643 1.00 48.63 43 THR D CA 1
ATOM 3260 C C . THR D 1 43 ? -27.967 13.665 -9.449 1.00 51.65 43 THR D C 1
ATOM 3261 O O . THR D 1 43 ? -29.175 13.848 -9.282 1.00 49.88 43 THR D O 1
ATOM 3265 N N . VAL D 1 44 ? -27.036 14.092 -8.605 1.00 51.85 44 VAL D N 1
ATOM 3266 C CA . VAL D 1 44 ? -27.367 14.842 -7.409 1.00 50.20 44 VAL D CA 1
ATOM 3267 C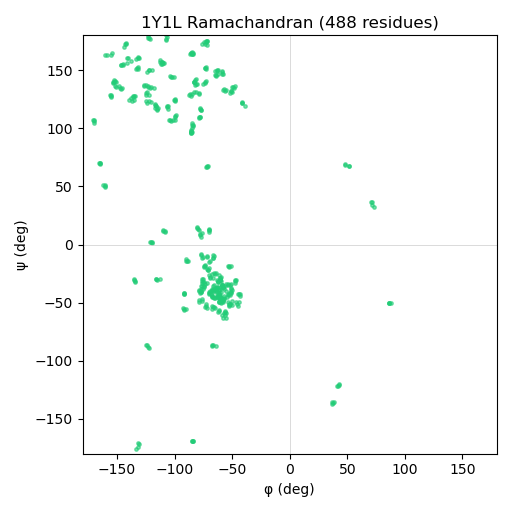 C . VAL D 1 44 ? -27.921 16.211 -7.723 1.00 47.96 44 VAL D C 1
ATOM 3268 O O . VAL D 1 44 ? -28.986 16.569 -7.228 1.00 49.82 44 VAL D O 1
ATOM 3272 N N . LYS D 1 45 ? -27.175 16.997 -8.493 1.00 48.82 45 LYS D N 1
ATOM 3273 C CA . LYS D 1 45 ? -27.624 18.346 -8.829 1.00 53.57 45 LYS D CA 1
ATOM 3274 C C . LYS D 1 45 ? -28.951 18.308 -9.563 1.00 52.36 45 LYS D C 1
ATOM 3275 O O . LYS D 1 45 ? -29.716 19.264 -9.524 1.00 51.54 45 LYS D O 1
ATOM 3281 N N . ARG D 1 46 ? -29.193 17.209 -10.265 1.00 50.99 46 ARG D N 1
ATOM 3282 C CA . ARG D 1 46 ? -30.437 17.026 -10.990 1.00 50.07 46 ARG D CA 1
ATOM 3283 C C . ARG D 1 46 ? -31.507 16.767 -9.937 1.00 46.21 46 ARG D C 1
ATOM 3284 O O . ARG D 1 46 ? -32.560 17.408 -9.923 1.00 47.83 46 ARG D O 1
ATOM 3292 N N . LEU D 1 47 ? -31.216 15.808 -9.063 1.00 42.20 47 LEU D N 1
ATOM 3293 C CA . LEU D 1 47 ? -32.116 15.408 -7.995 1.00 37.59 47 LEU D CA 1
ATOM 3294 C C . LEU D 1 47 ? -32.474 16.538 -7.022 1.00 40.30 47 LEU D C 1
ATOM 3295 O O . LEU D 1 47 ? -33.596 16.588 -6.498 1.00 42.81 47 LEU D O 1
ATOM 3300 N N . LEU D 1 48 ? -31.505 17.403 -6.742 1.00 40.57 48 LEU D N 1
ATOM 3301 C CA . LEU D 1 48 ? -31.725 18.531 -5.853 1.00 40.08 48 LEU D CA 1
ATOM 3302 C C . LEU D 1 48 ? -32.491 19.626 -6.597 1.00 43.79 48 LEU D C 1
ATOM 3303 O O . LEU D 1 48 ? -33.393 20.252 -6.040 1.00 45.51 48 LEU D O 1
ATOM 3308 N N . ALA D 1 49 ? -32.137 19.835 -7.861 1.00 45.72 49 ALA D N 1
ATOM 3309 C CA . ALA D 1 49 ? -32.787 20.843 -8.688 1.00 51.65 49 ALA D CA 1
ATOM 3310 C C . ALA D 1 49 ? -34.245 20.477 -8.910 1.00 54.25 49 ALA D C 1
ATOM 3311 O O . ALA D 1 49 ? -35.083 21.334 -9.217 1.00 57.42 49 ALA D O 1
ATOM 3313 N N . GLU D 1 50 ? -34.523 19.184 -8.818 1.00 55.87 50 GLU D N 1
ATOM 3314 C CA . GLU D 1 50 ? -35.867 18.651 -8.989 1.00 56.93 50 GLU D CA 1
ATOM 3315 C C . GLU D 1 50 ? -36.674 19.001 -7.737 1.00 56.52 50 GLU D C 1
ATOM 3316 O O . GLU D 1 50 ? -37.907 18.979 -7.743 1.00 55.05 50 GLU D O 1
ATOM 3322 N N . ARG D 1 51 ? -35.954 19.322 -6.667 1.00 56.32 51 ARG D N 1
ATOM 3323 C CA . ARG D 1 51 ? -36.547 19.680 -5.389 1.00 58.58 51 ARG D CA 1
ATOM 3324 C C . ARG D 1 51 ? -36.318 21.166 -5.139 1.00 60.84 51 ARG D C 1
ATOM 3325 O O . ARG D 1 51 ? -36.543 21.666 -4.027 1.00 59.84 51 ARG D O 1
ATOM 3333 N N . GLY D 1 52 ? -35.876 21.864 -6.185 1.00 63.00 52 GLY D N 1
ATOM 3334 C CA . GLY D 1 52 ? -35.620 23.294 -6.097 1.00 64.98 52 GLY D CA 1
ATOM 3335 C C . GLY D 1 52 ? -34.391 23.643 -5.279 1.00 66.77 52 GLY D C 1
ATOM 3336 O O . GLY D 1 52 ? -34.361 24.664 -4.585 1.00 66.64 52 GLY D O 1
ATOM 3337 N N . LEU D 1 53 ? -33.363 22.809 -5.383 1.00 67.39 53 LEU D N 1
ATOM 3338 C CA . LEU D 1 53 ? -32.126 23.017 -4.646 1.00 68.90 53 LEU D CA 1
ATOM 3339 C C . LEU D 1 53 ? -30.895 23.009 -5.557 1.00 70.64 53 LEU D C 1
ATOM 3340 O O . LEU D 1 53 ? -30.767 22.178 -6.467 1.00 70.93 53 LEU D O 1
ATOM 3345 N N . LYS D 1 54 ? -29.990 23.951 -5.312 1.00 70.13 54 LYS D N 1
ATOM 3346 C CA . LYS D 1 54 ? -28.767 24.033 -6.093 1.00 67.36 54 LYS D CA 1
ATOM 3347 C C . LYS D 1 54 ? -27.681 23.383 -5.262 1.00 61.02 54 LYS D C 1
ATOM 3348 O O . LYS D 1 54 ? -27.493 23.728 -4.101 1.00 57.68 54 LYS D O 1
ATOM 3354 N N . ALA D 1 55 ? -27.007 22.399 -5.832 1.00 59.86 55 ALA D N 1
ATOM 3355 C CA . ALA D 1 55 ? -25.918 21.738 -5.131 1.00 60.80 55 ALA D CA 1
ATOM 3356 C C . ALA D 1 55 ? -24.723 22.693 -5.073 1.00 62.39 55 ALA D C 1
ATOM 3357 O O . ALA D 1 5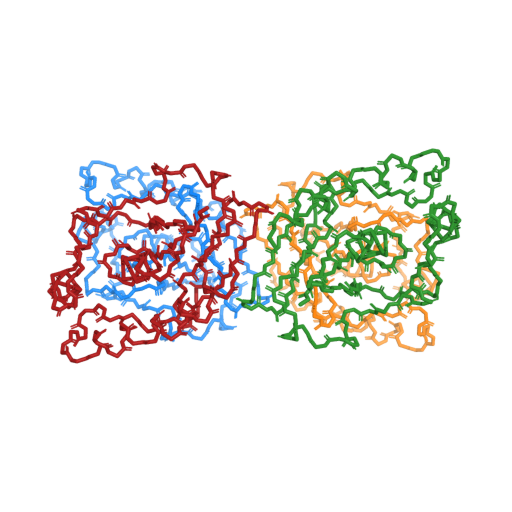5 ? -24.772 23.793 -5.633 1.00 64.21 55 ALA D O 1
ATOM 3359 N N . LYS D 1 56 ? -23.663 22.290 -4.379 1.00 64.33 56 LYS D N 1
ATOM 3360 C CA . LYS D 1 56 ? -22.461 23.112 -4.306 1.00 67.59 56 LYS D CA 1
ATOM 3361 C C . LYS D 1 56 ? -21.857 23.212 -5.722 1.00 69.59 56 LYS D C 1
ATOM 3362 O O . LYS D 1 56 ? -21.944 22.266 -6.517 1.00 70.03 56 LYS D O 1
ATOM 3368 N N . GLU D 1 57 ? -21.263 24.365 -6.030 1.00 69.15 57 GLU D N 1
ATOM 3369 C CA . GLU D 1 57 ? -20.662 24.619 -7.336 1.00 67.96 57 GLU D CA 1
ATOM 3370 C C . GLU D 1 57 ? -19.551 23.632 -7.657 1.00 64.56 57 GLU D C 1
ATOM 3371 O O . GLU D 1 57 ? -19.494 23.088 -8.758 1.00 63.98 57 GLU D O 1
ATOM 3377 N N . LYS D 1 58 ? -18.657 23.419 -6.697 1.00 61.92 58 LYS D N 1
ATOM 3378 C CA . LYS D 1 58 ? -17.527 22.513 -6.891 1.00 60.17 58 LYS D CA 1
ATOM 3379 C C . LYS D 1 58 ? -17.089 21.877 -5.569 1.00 53.95 58 LYS D C 1
ATOM 3380 O O . LYS D 1 58 ? -17.072 22.536 -4.527 1.00 50.76 58 LYS D O 1
ATOM 33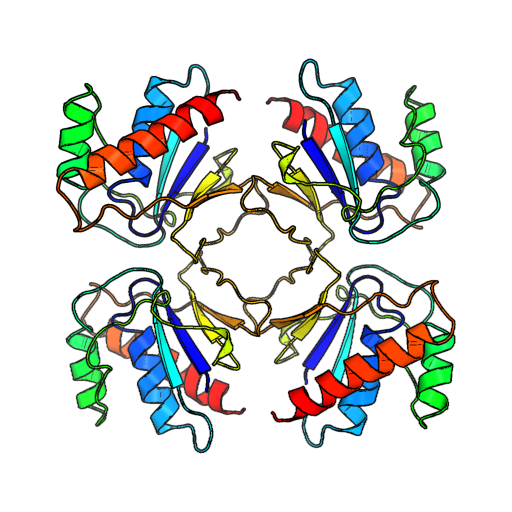86 N N . PRO D 1 59 ? -16.745 20.580 -5.594 1.00 48.39 59 PRO D N 1
ATOM 3387 C CA . PRO D 1 59 ? -16.309 19.871 -4.391 1.00 46.16 59 PRO D CA 1
ATOM 3388 C C . PRO D 1 59 ? -15.125 20.563 -3.712 1.00 42.87 59 PRO D C 1
ATOM 3389 O O . PRO D 1 59 ? -14.191 20.981 -4.388 1.00 42.01 59 PRO D O 1
ATOM 3393 N N . ARG D 1 60 ? -15.185 20.746 -2.396 1.00 45.47 60 ARG D N 1
ATOM 3394 C CA . ARG D 1 60 ? -14.063 21.352 -1.677 1.00 48.27 60 ARG D CA 1
ATOM 3395 C C . ARG D 1 60 ? -13.465 20.360 -0.677 1.00 51.05 60 ARG D C 1
ATOM 3396 O O . ARG D 1 60 ? -14.154 19.845 0.208 1.00 50.63 60 ARG D O 1
ATOM 3404 N N . THR D 1 61 ? -12.190 20.046 -0.864 1.00 54.79 61 THR D N 1
ATOM 3405 C CA . THR D 1 61 ? -11.504 19.114 0.021 1.00 59.22 61 THR D CA 1
ATOM 3406 C C . THR D 1 61 ? -11.464 19.708 1.427 1.00 62.11 61 THR D C 1
ATOM 3407 O O . THR D 1 61 ? -11.433 20.932 1.601 1.00 61.65 61 THR D O 1
ATOM 3411 N N . VAL D 1 62 ? -11.484 18.832 2.424 1.00 63.96 62 VAL D N 1
ATOM 3412 C CA . VAL D 1 62 ? -11.464 19.241 3.818 1.00 65.78 62 VAL D CA 1
ATOM 3413 C C . VAL D 1 62 ? -10.134 19.908 4.188 1.00 68.93 62 VAL D C 1
ATOM 3414 O O . VAL D 1 62 ? -9.996 20.480 5.270 1.00 68.73 62 VAL D O 1
ATOM 3418 N N . ASP D 1 63 ? -9.172 19.847 3.271 1.00 73.67 63 ASP D N 1
ATOM 3419 C CA . ASP D 1 63 ? -7.851 20.441 3.480 1.00 75.79 63 ASP D CA 1
ATOM 3420 C C . ASP D 1 63 ? -7.907 21.962 3.297 1.00 74.99 63 ASP D C 1
ATOM 3421 O O . ASP D 1 63 ? -7.181 22.716 3.961 1.00 75.66 63 ASP D O 1
ATOM 3426 N N . GLU D 1 64 ? -8.742 22.393 2.355 1.00 73.68 64 GLU D N 1
ATOM 3427 C CA . GLU D 1 64 ? -8.930 23.811 2.053 1.00 71.36 64 GLU D CA 1
ATOM 3428 C C . GLU D 1 64 ? -9.889 24.440 3.077 1.00 69.63 64 GLU D C 1
ATOM 3429 O O . GLU D 1 64 ? -10.382 25.549 2.864 1.00 67.63 64 GLU D O 1
ATOM 3435 N N . VAL D 1 65 ? -10.139 23.736 4.183 1.00 69.51 65 VAL D N 1
ATOM 3436 C CA . VAL D 1 65 ? -11.072 24.196 5.222 1.00 69.03 65 VAL D CA 1
ATOM 3437 C C . VAL D 1 65 ? -10.593 24.034 6.672 1.00 70.20 65 VAL D C 1
ATOM 3438 O O . VAL D 1 65 ? -10.278 22.926 7.126 1.00 69.25 65 VAL D O 1
ATOM 3442 N N . ASN D 1 66 ? -10.632 25.134 7.418 1.00 71.82 66 ASN D N 1
ATOM 3443 C CA . ASN D 1 66 ? -10.223 25.121 8.818 1.00 74.95 66 ASN D CA 1
ATOM 3444 C C . ASN D 1 66 ? -11.396 24.685 9.696 1.00 73.68 66 ASN D C 1
ATOM 3445 O O . ASN D 1 66 ? -12.306 25.463 10.007 1.00 69.04 66 ASN D O 1
ATOM 3450 N N . LEU D 1 67 ? -11.354 23.411 10.068 1.00 73.61 67 LEU D N 1
ATOM 3451 C CA . LEU D 1 67 ? -12.372 22.758 10.881 1.00 74.27 67 LEU D CA 1
ATOM 3452 C C . LEU D 1 67 ? -12.915 23.470 12.117 1.00 75.78 67 LEU D C 1
ATOM 3453 O O . LEU D 1 67 ? -14.119 23.423 12.366 1.00 78.96 67 LEU D O 1
ATOM 3458 N N . ASP D 1 68 ? -12.040 24.090 12.906 1.00 75.30 68 ASP D N 1
ATOM 3459 C CA . ASP D 1 68 ? -12.472 24.767 14.132 1.00 74.11 68 ASP D CA 1
ATOM 3460 C C . ASP D 1 68 ? -13.616 25.778 13.947 1.00 71.59 68 ASP D C 1
ATOM 3461 O O . ASP D 1 68 ? -14.293 26.140 14.915 1.00 68.35 68 ASP D O 1
ATOM 3466 N N . ASP D 1 69 ? -13.825 26.230 12.711 1.00 71.62 69 ASP D N 1
ATOM 3467 C CA . ASP D 1 69 ? -14.895 27.184 12.397 1.00 71.69 69 ASP D CA 1
ATOM 3468 C C . ASP D 1 69 ? -16.277 26.606 12.702 1.00 68.24 69 ASP D C 1
ATOM 3469 O O . ASP D 1 69 ? -17.206 27.339 13.039 1.00 67.40 69 ASP D O 1
ATOM 3474 N N . PHE D 1 70 ? -16.410 25.294 12.537 1.00 61.34 70 PHE D N 1
ATOM 3475 C CA . PHE D 1 70 ? -17.672 24.596 12.744 1.00 52.12 70 PHE D CA 1
ATOM 3476 C C . PHE D 1 70 ? -17.947 24.198 14.186 1.00 50.26 70 PHE D C 1
ATOM 3477 O O . PHE D 1 70 ? -17.051 24.236 15.029 1.00 53.90 70 PHE D O 1
ATOM 3485 N N . ASP D 1 71 ? -19.194 23.836 14.474 1.00 45.18 71 ASP D N 1
ATOM 3486 C CA . ASP D 1 71 ? -19.565 23.450 15.829 1.00 42.78 71 ASP D CA 1
ATOM 3487 C C . ASP D 1 71 ? -20.101 22.031 15.949 1.00 44.26 71 ASP D C 1
ATOM 3488 O O . ASP D 1 71 ? -20.474 21.593 17.034 1.00 44.52 71 ASP D O 1
ATOM 3493 N N . LEU D 1 72 ? -20.139 21.319 14.831 1.00 44.98 72 LEU D N 1
ATOM 3494 C CA . LEU D 1 72 ? -20.611 19.943 14.786 1.00 43.52 72 LEU D CA 1
ATOM 3495 C C . LEU D 1 72 ? -20.264 19.421 13.416 1.00 40.57 72 LEU D C 1
ATOM 3496 O O . LEU D 1 72 ? -20.874 19.814 12.431 1.00 41.04 72 LEU D O 1
ATOM 3501 N N . ILE D 1 73 ? -19.236 18.593 13.334 1.00 38.24 73 ILE D N 1
ATOM 3502 C CA . ILE D 1 73 ? -18.865 18.046 12.045 1.00 41.36 73 ILE D CA 1
ATOM 3503 C C . ILE D 1 73 ? -19.381 16.613 11.937 1.00 39.97 73 ILE D C 1
ATOM 3504 O O . ILE D 1 73 ? -18.953 15.727 12.666 1.00 40.62 73 ILE D O 1
ATOM 3509 N N . VAL D 1 74 ? -20.415 16.437 11.130 1.00 33.95 74 VAL D N 1
ATOM 3510 C CA . VAL D 1 74 ? -21.000 15.129 10.915 1.00 29.16 74 VAL D CA 1
ATOM 3511 C C . VAL D 1 74 ? -20.205 14.482 9.796 1.00 26.78 74 VAL D C 1
ATOM 3512 O O . VAL D 1 74 ? -19.977 15.106 8.759 1.00 20.69 74 VAL D O 1
ATOM 3516 N N . THR D 1 75 ? -19.749 13.252 10.037 1.00 30.42 75 THR D N 1
ATOM 3517 C CA . THR D 1 75 ? -18.960 12.481 9.072 1.00 34.28 75 THR D CA 1
ATOM 3518 C C . THR D 1 75 ? -19.771 11.357 8.426 1.00 34.85 75 THR D C 1
ATOM 3519 O O . THR D 1 75 ? -20.232 10.451 9.119 1.00 35.45 75 THR D O 1
ATOM 3523 N N . VAL D 1 76 ? -19.964 11.426 7.108 1.00 36.75 76 VAL D N 1
ATOM 3524 C CA . VAL D 1 76 ? -20.712 10.396 6.384 1.00 37.25 76 VAL D CA 1
ATOM 3525 C C . VAL D 1 76 ? -19.763 9.268 6.047 1.00 41.32 76 VAL D C 1
ATOM 3526 O O . VAL D 1 76 ? -19.003 9.347 5.080 1.00 38.36 76 VAL D O 1
ATOM 3530 N N . CYS D 1 77 ? -19.787 8.244 6.891 1.00 48.86 77 CYS D N 1
ATOM 3531 C CA . CYS D 1 77 ? -18.926 7.085 6.748 1.00 64.05 77 CYS D CA 1
ATOM 3532 C C . CYS D 1 77 ? -19.480 5.987 5.826 1.00 62.26 77 CYS D C 1
ATOM 3533 O O . CYS D 1 77 ? -20.671 5.981 5.473 1.00 62.01 77 CYS D O 1
ATOM 3536 N N . GLU D 1 78 ? -18.581 5.084 5.424 1.00 63.42 78 GLU D N 1
ATOM 3537 C CA . GLU D 1 78 ? -18.895 3.949 4.553 1.00 65.47 78 GLU D CA 1
ATOM 3538 C C . GLU D 1 78 ? -19.450 2.785 5.392 1.00 70.28 78 GLU D C 1
ATOM 3539 O O . GLU D 1 78 ? -19.752 2.954 6.580 1.00 69.97 78 GLU D O 1
ATOM 3545 N N . GLU D 1 79 ? -19.573 1.604 4.783 1.00 71.19 79 GLU D N 1
ATOM 3546 C CA . GLU D 1 79 ? -20.088 0.432 5.496 1.00 70.92 79 GLU D CA 1
ATOM 3547 C C . GLU D 1 79 ? -19.214 0.051 6.688 1.00 70.08 79 GLU D C 1
ATOM 3548 O O . GLU D 1 79 ? -19.715 -0.469 7.690 1.00 71.38 79 GLU D O 1
ATOM 3554 N N . SER D 1 80 ? -17.915 0.316 6.579 1.00 70.58 80 SER D N 1
ATOM 3555 C CA . SER D 1 80 ? -16.971 -0.014 7.645 1.00 70.51 80 SER D CA 1
ATOM 3556 C C . SER D 1 80 ? -15.652 0.758 7.569 1.00 69.32 80 SER D C 1
ATOM 3557 O O . SER D 1 80 ? -14.571 0.174 7.695 1.00 68.07 80 SER D O 1
ATOM 3560 N N . SER D 1 81 ? -15.737 2.076 7.428 1.00 67.61 81 SER D N 1
ATOM 3561 C CA . SER D 1 81 ? -14.529 2.883 7.345 1.00 66.88 81 SER D CA 1
ATOM 3562 C C . SER D 1 81 ? -14.787 4.369 7.558 1.00 70.12 81 SER D C 1
ATOM 3563 O O . SER D 1 81 ? -14.711 5.184 6.629 1.00 70.00 81 SER D O 1
ATOM 3566 N N . CYS D 1 82 ? -15.121 4.705 8.800 1.00 72.49 82 CYS D N 1
ATOM 3567 C CA . CYS D 1 82 ? -15.387 6.084 9.182 1.00 80.52 82 CYS D CA 1
ATOM 3568 C C . CYS D 1 82 ? -14.061 6.802 9.338 1.00 73.41 82 CYS D C 1
ATOM 3569 O O . CYS D 1 82 ? -13.223 6.419 10.159 1.00 70.83 82 CYS D O 1
ATOM 3572 N N . VAL D 1 83 ? -13.863 7.819 8.509 1.00 68.91 83 VAL D N 1
ATOM 3573 C CA . VAL D 1 83 ? -12.648 8.616 8.549 1.00 61.74 83 VAL D CA 1
ATOM 3574 C C . VAL D 1 83 ? -12.694 9.559 9.759 1.00 58.09 83 VAL D C 1
ATOM 3575 O O . VAL D 1 83 ? -13.755 10.077 10.109 1.00 53.47 83 VAL D O 1
ATOM 3579 N N . VAL D 1 84 ? -11.568 9.689 10.453 1.00 58.44 84 VAL D N 1
ATOM 3580 C CA . VAL D 1 84 ? -11.483 10.572 11.615 1.00 62.56 84 VAL D CA 1
ATOM 3581 C C . VAL D 1 84 ? -10.804 11.880 11.197 1.00 60.48 84 VAL D C 1
ATOM 3582 O O . VAL D 1 84 ? -9.912 11.880 10.338 1.00 62.48 84 VAL D O 1
ATOM 3586 N N . LEU D 1 85 ? -11.243 12.998 11.769 1.00 55.76 85 LEU D N 1
ATOM 3587 C CA . LEU D 1 85 ? -10.636 14.275 11.432 1.00 53.00 85 LEU D CA 1
ATOM 3588 C C . LEU D 1 85 ? -9.810 14.827 12.589 1.00 50.76 85 LEU D C 1
ATOM 3589 O O . LEU D 1 85 ? -10.021 14.462 13.746 1.00 49.32 85 LEU D O 1
ATOM 3594 N N . PRO D 1 86 ? -8.834 15.693 12.282 1.00 50.50 86 PRO D N 1
ATOM 3595 C CA . PRO D 1 86 ? -7.948 16.319 13.269 1.00 48.67 86 PRO D CA 1
ATOM 3596 C C . PRO D 1 86 ? -8.630 17.378 14.142 1.00 44.41 86 PRO D C 1
ATOM 3597 O O . PRO D 1 86 ? -8.287 18.564 14.064 1.00 48.30 86 PRO D O 1
ATOM 3601 N N . THR D 1 87 ? -9.556 16.953 14.997 1.00 39.27 87 THR D N 1
ATOM 3602 C CA . THR D 1 87 ? -10.251 17.902 15.859 1.00 35.29 87 THR D CA 1
ATOM 3603 C C . THR D 1 87 ? -10.820 17.316 17.162 1.00 34.16 87 THR D C 1
ATOM 3604 O O . THR D 1 87 ? -11.488 16.282 17.142 1.00 31.55 87 THR D O 1
ATOM 3608 N N . ASP D 1 88 ? -10.478 17.932 18.298 1.00 35.05 88 ASP D N 1
ATOM 3609 C CA . ASP D 1 88 ? -11.009 17.495 19.591 1.00 35.79 88 ASP D CA 1
ATOM 3610 C C . ASP D 1 88 ? -12.478 18.009 19.663 1.00 34.05 88 ASP D C 1
ATOM 3611 O O . ASP D 1 88 ? -13.119 17.942 20.707 1.00 31.06 88 ASP D O 1
ATOM 3616 N N . LYS D 1 89 ? -12.991 18.519 18.538 1.00 38.01 89 LYS D N 1
ATOM 3617 C CA . LYS D 1 89 ? -14.368 19.044 18.397 1.00 47.98 89 LYS D CA 1
ATOM 3618 C C . LYS D 1 89 ? -15.410 17.926 18.305 1.00 52.06 89 LYS D C 1
ATOM 3619 O O . LYS D 1 89 ? -15.055 16.755 18.172 1.00 57.39 89 LYS D O 1
ATOM 3625 N N . PRO D 1 90 ? -16.716 18.278 18.331 1.00 52.72 90 PRO D N 1
ATOM 3626 C CA . PRO D 1 90 ? -17.776 17.266 18.241 1.00 47.17 90 PRO D CA 1
ATOM 3627 C C . PRO D 1 90 ? -18.015 16.784 16.821 1.00 43.18 90 PRO D C 1
ATOM 3628 O O . PRO D 1 90 ? -18.188 17.594 15.912 1.00 39.70 90 PRO D O 1
ATOM 3632 N N . VAL D 1 91 ? -18.027 15.465 16.641 1.00 42.49 91 VAL D N 1
ATOM 3633 C CA . VAL D 1 91 ? -18.251 14.857 15.334 1.00 38.10 91 VAL D CA 1
ATOM 3634 C C . VAL D 1 91 ? -19.015 13.537 15.436 1.00 38.71 91 VAL D C 1
ATOM 3635 O O . VAL D 1 91 ? -18.721 12.717 16.304 1.00 37.42 91 VAL D O 1
ATOM 3639 N N . THR D 1 92 ? -20.013 13.367 14.566 1.00 43.04 92 THR D N 1
ATOM 3640 C CA . THR D 1 92 ? -20.838 12.157 14.503 1.00 43.47 92 THR D CA 1
ATOM 3641 C C . THR D 1 92 ? -20.482 11.355 13.250 1.00 45.53 92 THR D C 1
ATOM 3642 O O . THR D 1 92 ? -19.670 11.790 12.432 1.00 47.27 92 THR D O 1
ATOM 3646 N N . ARG D 1 93 ? -21.113 10.194 13.088 1.00 41.65 93 ARG D N 1
ATOM 3647 C CA . ARG D 1 93 ? -20.853 9.316 11.956 1.00 38.71 93 ARG D CA 1
ATOM 3648 C C . ARG D 1 93 ? -22.144 8.744 11.395 1.00 37.78 93 ARG D C 1
ATOM 3649 O O . ARG D 1 93 ? -22.946 8.169 12.125 1.00 40.58 93 ARG D O 1
ATOM 3657 N N . TRP D 1 94 ? -22.356 8.911 10.100 1.00 35.68 94 TRP D N 1
ATOM 3658 C CA . TRP D 1 94 ? -23.556 8.394 9.461 1.00 30.45 94 TRP D CA 1
ATOM 3659 C C . TRP D 1 94 ? -23.154 7.368 8.438 1.00 33.30 94 TRP D C 1
ATOM 3660 O O . TRP D 1 94 ? -22.461 7.679 7.481 1.00 37.94 94 TRP D O 1
ATOM 3671 N N . HIS D 1 95 ? -23.579 6.135 8.631 1.00 36.32 95 HIS D N 1
ATOM 3672 C CA . HIS D 1 95 ? -23.233 5.108 7.668 1.00 36.87 95 HIS D CA 1
ATOM 3673 C C . HIS D 1 95 ? -24.270 5.182 6.572 1.00 35.57 95 HIS D C 1
ATOM 3674 O O . HIS D 1 95 ? -25.431 4.818 6.757 1.00 33.75 95 HIS D O 1
ATOM 3681 N N . ILE D 1 96 ? -23.863 5.750 5.450 1.00 35.90 96 ILE D N 1
ATOM 3682 C CA . ILE D 1 96 ? -24.768 5.908 4.329 1.00 36.89 96 ILE D CA 1
ATOM 3683 C C . ILE D 1 96 ? -24.220 5.265 3.070 1.00 39.39 96 ILE D C 1
ATOM 3684 O O . ILE D 1 96 ? -23.062 5.465 2.710 1.00 39.97 96 ILE D O 1
ATOM 3689 N N . GLU D 1 97 ? -25.070 4.471 2.426 1.00 42.31 97 GLU D N 1
ATOM 3690 C CA . GLU D 1 97 ? -24.750 3.771 1.190 1.00 42.56 97 GLU D CA 1
ATOM 3691 C C . GLU D 1 97 ? -24.204 4.750 0.156 1.00 43.19 97 GLU D C 1
ATOM 3692 O O . GLU D 1 97 ? -24.776 5.815 -0.074 1.00 50.46 97 GLU D O 1
ATOM 3698 N N . ASN D 1 98 ? -23.082 4.393 -0.446 1.00 41.34 98 ASN D N 1
ATOM 3699 C CA . ASN D 1 98 ? -22.432 5.217 -1.465 1.00 41.10 98 ASN D CA 1
ATOM 3700 C C . ASN D 1 98 ? -23.195 5.046 -2.785 1.00 39.65 98 ASN D C 1
ATOM 3701 O O . ASN D 1 98 ? -23.141 3.978 -3.398 1.00 46.53 98 ASN D O 1
ATOM 3706 N N . PRO D 1 99 ? -23.924 6.086 -3.231 1.00 38.30 99 PRO D N 1
ATOM 3707 C CA . PRO D 1 99 ? -24.697 6.004 -4.476 1.00 39.98 99 PRO D CA 1
ATOM 3708 C C . PRO D 1 99 ? -23.862 5.965 -5.743 1.00 42.13 99 PRO D C 1
ATOM 3709 O O . PRO D 1 99 ? -24.322 5.497 -6.779 1.00 44.55 99 PRO D O 1
ATOM 3713 N N . ALA D 1 100 ? -22.623 6.421 -5.639 1.00 45.62 100 ALA D N 1
ATOM 3714 C CA . ALA D 1 100 ? -21.704 6.473 -6.773 1.00 49.71 100 ALA D CA 1
ATOM 3715 C C . ALA D 1 100 ? -21.690 5.273 -7.732 1.00 51.99 100 ALA D C 1
ATOM 3716 O O . ALA D 1 100 ? -21.359 4.145 -7.349 1.00 52.09 100 ALA D O 1
ATOM 3718 N N . GLY D 1 101 ? -21.958 5.548 -9.006 1.00 55.16 101 GLY D N 1
ATOM 3719 C CA . GLY D 1 101 ? -21.967 4.497 -10.007 1.00 55.38 101 GLY D CA 1
ATOM 3720 C C . GLY D 1 101 ? -23.303 3.798 -10.090 1.00 56.66 101 GLY D C 1
ATOM 3721 O O . GLY D 1 101 ? -23.855 3.639 -11.180 1.00 62.42 101 GLY D O 1
ATOM 3722 N N . LYS D 1 102 ? -23.815 3.377 -8.938 1.00 54.51 102 LYS D N 1
ATOM 3723 C CA . LYS D 1 102 ? -25.099 2.688 -8.833 1.00 53.56 102 LYS D CA 1
ATOM 3724 C C . LYS D 1 102 ? -26.195 3.414 -9.622 1.00 53.77 102 LYS D C 1
ATOM 3725 O O . LYS D 1 102 ? -27.094 2.788 -10.200 1.00 47.38 102 LYS D O 1
ATOM 3731 N N . ASP D 1 103 ? -26.065 4.740 -9.662 1.00 59.79 103 ASP D N 1
ATOM 3732 C CA . ASP D 1 103 ? -26.993 5.651 -10.336 1.00 67.36 103 ASP D CA 1
ATOM 3733 C C . ASP D 1 103 ? -28.468 5.308 -10.100 1.00 70.03 103 ASP D C 1
ATOM 3734 O O . ASP D 1 103 ? -28.930 5.323 -8.956 1.00 71.67 103 ASP D O 1
ATOM 3739 N N . GLU D 1 104 ? -29.203 5.034 -11.178 1.00 69.39 104 GLU D N 1
ATOM 3740 C CA . GLU D 1 104 ? -30.618 4.673 -11.103 1.00 66.68 104 GLU D CA 1
ATOM 3741 C C . GLU D 1 104 ? -31.414 5.411 -10.012 1.00 63.22 104 GLU D C 1
ATOM 3742 O O . GLU D 1 104 ? -31.326 6.638 -9.879 1.00 57.89 104 GLU D O 1
ATOM 3748 N N . GLY D 1 105 ? -32.239 4.653 -9.290 1.00 62.70 105 GLY D N 1
ATOM 3749 C CA . GLY D 1 105 ? -33.042 5.206 -8.217 1.00 61.18 105 GLY D CA 1
ATOM 3750 C C . GLY D 1 105 ? -32.316 5.176 -6.885 1.00 59.91 105 GLY D C 1
ATOM 3751 O O . GLY D 1 105 ? -32.766 5.800 -5.925 1.00 63.59 105 GLY D O 1
ATOM 3752 N N . THR D 1 106 ? -31.221 4.421 -6.817 1.00 56.73 106 THR D N 1
ATOM 3753 C CA . THR D 1 106 ? -30.410 4.302 -5.603 1.00 50.81 106 THR D CA 1
ATOM 3754 C C . THR D 1 106 ? -30.049 5.682 -5.036 1.00 50.38 106 THR D C 1
ATOM 3755 O O . THR D 1 106 ? -30.004 5.884 -3.814 1.00 51.76 106 THR D O 1
ATOM 3759 N N . TYR D 1 107 ? -29.765 6.618 -5.934 1.00 45.40 107 TYR D N 1
ATOM 3760 C CA . TYR D 1 107 ? -29.427 7.971 -5.544 1.00 39.96 107 TYR D CA 1
ATOM 3761 C C . TYR D 1 107 ? -30.556 8.588 -4.727 1.00 39.59 107 TYR D C 1
ATOM 3762 O O . TYR D 1 107 ? -30.319 9.199 -3.685 1.00 35.95 107 TYR D O 1
ATOM 3771 N N . ARG D 1 108 ? -31.776 8.475 -5.244 1.00 41.28 108 ARG D N 1
ATOM 3772 C CA . ARG D 1 108 ? -32.946 9.010 -4.566 1.00 40.84 108 ARG D CA 1
ATOM 3773 C C . ARG D 1 108 ? -33.109 8.365 -3.185 1.00 41.14 108 ARG D C 1
ATOM 3774 O O . ARG D 1 108 ? -33.459 9.040 -2.214 1.00 44.71 108 ARG D O 1
ATOM 3782 N N . ARG D 1 109 ? -32.870 7.060 -3.107 1.00 40.93 109 ARG D N 1
ATOM 3783 C CA . ARG D 1 109 ? -32.962 6.343 -1.844 1.00 43.83 109 ARG D CA 1
ATOM 3784 C C . ARG D 1 109 ? -31.940 6.943 -0.886 1.00 44.98 109 ARG D C 1
ATOM 3785 O O . ARG D 1 109 ? -32.226 7.163 0.287 1.00 49.42 109 ARG D O 1
ATOM 3793 N N . VAL D 1 110 ? -30.738 7.190 -1.384 1.00 43.79 110 VAL D N 1
ATOM 3794 C CA . VAL D 1 110 ? -29.709 7.799 -0.558 1.00 45.49 110 VAL D CA 1
ATOM 3795 C C . VAL D 1 110 ? -30.173 9.198 -0.142 1.00 46.47 110 VAL D C 1
ATOM 3796 O O . VAL D 1 110 ? -29.975 9.614 0.993 1.00 49.64 110 VAL D O 1
ATOM 3800 N N . LEU D 1 111 ? -30.784 9.922 -1.070 1.00 44.68 111 LEU D N 1
ATOM 3801 C CA . LEU D 1 111 ? -31.258 11.256 -0.771 1.00 42.28 111 LEU D CA 1
ATOM 3802 C C . LEU D 1 111 ? -32.250 11.212 0.382 1.00 42.48 111 LEU D C 1
ATOM 3803 O O . LEU D 1 111 ? -32.179 12.026 1.312 1.00 43.78 111 LEU D O 1
ATOM 3808 N N . ALA D 1 112 ? -33.190 10.276 0.301 1.00 37.03 112 ALA D N 1
ATOM 3809 C CA . ALA D 1 112 ? -34.205 10.155 1.326 1.00 36.44 112 ALA D CA 1
ATOM 3810 C C . ALA D 1 112 ? -33.622 9.923 2.715 1.00 41.56 112 ALA D C 1
ATOM 3811 O O . ALA D 1 112 ? -34.052 10.566 3.678 1.00 47.67 112 ALA D O 1
ATOM 3813 N N . GLU D 1 113 ? -32.686 8.979 2.835 1.00 41.23 113 GLU D N 1
ATOM 3814 C CA . GLU D 1 113 ? -32.074 8.685 4.125 1.00 36.13 113 GLU D CA 1
ATOM 3815 C C . GLU D 1 113 ? -31.391 9.898 4.689 1.00 33.66 113 GLU D C 1
ATOM 3816 O O . GLU D 1 113 ? -31.500 10.188 5.876 1.00 31.96 113 GLU D O 1
ATOM 3822 N N . ILE D 1 114 ? -30.627 10.573 3.847 1.00 31.09 114 ILE D N 1
ATOM 3823 C CA . ILE D 1 114 ? -29.925 11.770 4.272 1.00 34.92 114 ILE D CA 1
ATOM 3824 C C . ILE D 1 114 ? -30.935 12.788 4.802 1.00 38.01 114 ILE D C 1
ATOM 3825 O O . ILE D 1 114 ? -30.663 13.512 5.768 1.00 31.61 114 ILE D O 1
ATOM 3830 N N . GLU D 1 115 ? -32.101 12.816 4.157 1.00 40.47 115 GLU D N 1
ATOM 3831 C CA . GLU D 1 115 ? -33.198 13.720 4.508 1.00 44.28 115 GLU D CA 1
ATOM 3832 C C . GLU D 1 115 ? -33.845 13.358 5.836 1.00 46.24 115 GLU D C 1
ATOM 3833 O O . GLU D 1 115 ? -34.226 14.243 6.609 1.00 47.82 115 GLU D O 1
ATOM 3839 N N . GLU D 1 116 ? -34.053 12.059 6.039 1.00 47.37 116 GLU D N 1
ATOM 3840 C CA . GLU D 1 116 ? -34.631 11.533 7.268 1.00 51.94 116 GLU D CA 1
ATOM 3841 C C . GLU D 1 116 ? -33.680 11.853 8.425 1.00 54.73 116 GLU D C 1
ATOM 3842 O O . GLU D 1 116 ? -34.116 12.138 9.546 1.00 58.64 116 GLU D O 1
ATOM 3848 N N . ARG D 1 117 ? -32.382 11.776 8.145 1.00 54.18 117 ARG D N 1
ATOM 3849 C CA . ARG D 1 117 ? -31.361 12.045 9.142 1.00 50.27 117 ARG D CA 1
ATOM 3850 C C . ARG D 1 117 ? -31.138 13.528 9.374 1.00 49.79 117 ARG D C 1
ATOM 3851 O O . ARG D 1 117 ? -30.923 13.949 10.506 1.00 50.66 117 ARG D O 1
ATOM 3859 N N . VAL D 1 118 ? -31.159 14.324 8.312 1.00 51.59 118 VAL D N 1
ATOM 3860 C CA . VAL D 1 118 ? -30.978 15.766 8.469 1.00 54.68 118 VAL D CA 1
ATOM 3861 C C . VAL D 1 118 ? -32.176 16.355 9.230 1.00 55.62 118 VAL D C 1
ATOM 3862 O O . VAL D 1 118 ? -32.011 17.158 10.144 1.00 54.62 118 VAL D O 1
ATOM 3866 N N . LYS D 1 119 ? -33.374 15.942 8.834 1.00 56.86 119 LYS D N 1
ATOM 3867 C CA . LYS D 1 119 ? -34.614 16.382 9.458 1.00 57.32 119 LYS D CA 1
ATOM 3868 C C . LYS D 1 119 ? -34.526 16.158 10.964 1.00 54.99 119 LYS D C 1
ATOM 3869 O O . LYS D 1 119 ? -34.785 17.063 11.762 1.00 52.64 119 LYS D O 1
ATOM 3875 N N . LYS D 1 120 ? -34.166 14.934 11.330 1.00 52.44 120 LYS D N 1
ATOM 3876 C CA . LYS D 1 120 ? -34.024 14.533 12.718 1.00 49.92 120 LYS D CA 1
ATOM 3877 C C . LYS D 1 120 ? -32.928 15.367 13.391 1.00 49.25 120 LYS D C 1
ATOM 3878 O O . LYS D 1 120 ? -33.142 15.922 14.470 1.00 45.77 120 LYS D O 1
ATOM 3884 N N . LEU D 1 121 ? -31.772 15.467 12.734 1.00 49.79 121 LEU D N 1
ATOM 3885 C CA . LEU D 1 121 ? -30.625 16.226 13.248 1.00 47.21 121 LEU D CA 1
ATOM 3886 C C . LEU D 1 121 ? -30.942 17.691 13.478 1.00 49.13 121 LEU D C 1
ATOM 3887 O O . LEU D 1 121 ? -30.392 18.314 14.389 1.00 47.77 121 LEU D O 1
ATOM 3892 N N . VAL D 1 122 ? -31.791 18.250 12.623 1.00 48.21 122 VAL D N 1
ATOM 3893 C CA . VAL D 1 122 ? -32.161 19.652 12.737 1.00 49.67 122 VAL D CA 1
ATOM 3894 C C . VAL D 1 122 ? -33.048 19.906 13.975 1.00 54.34 122 VAL D C 1
ATOM 3895 O O . VAL D 1 122 ? -33.665 20.965 14.125 1.00 53.95 122 VAL D O 1
ATOM 3899 N N . GLY D 1 123 ? -33.119 18.914 14.858 1.00 57.26 123 GLY D N 1
ATOM 3900 C CA . GLY D 1 123 ? -33.884 19.076 16.077 1.00 59.84 123 GLY D CA 1
ATOM 3901 C C . GLY D 1 123 ? -33.137 20.067 16.952 1.00 64.66 123 GLY D C 1
ATOM 3902 O O . GLY D 1 123 ? -33.745 20.774 17.767 1.00 65.96 123 GLY D O 1
ATOM 3903 N N . GLU D 1 124 ? -31.820 20.131 16.755 1.00 68.41 124 GLU D N 1
ATOM 3904 C CA . GLU D 1 124 ? -30.941 21.028 17.502 1.00 70.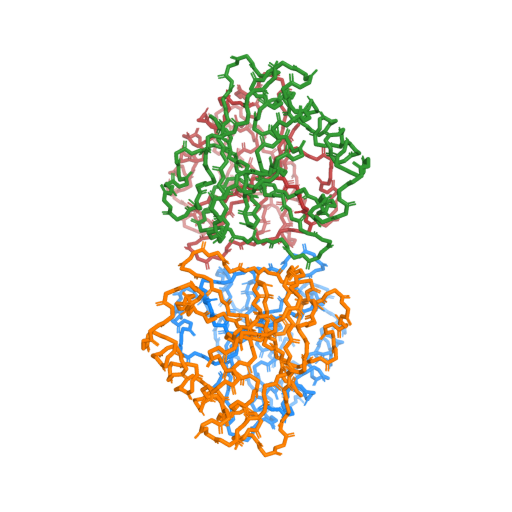52 124 GLU D CA 1
ATOM 3905 C C . GLU D 1 124 ? -29.761 21.500 16.630 1.00 70.27 124 GLU D C 1
ATOM 3906 O O . GLU D 1 124 ? -29.662 22.722 16.401 1.00 71.17 124 GLU D O 1
#

Organism: Archaeoglobus fulgidus (strain ATCC 49558 / DSM 4304 / JCM 9628 / NBRC 100126 / VC-16) (NCBI:txid224325)

Solvent-accessible surface area: 23217 Å² total; per-residue (Å²): 85,0,0,0,0,2,9,33,1,3,5,4,0,1,0,0,28,13,4,7,64,69,69,16,196,87,45,149,9,50,1,0,0,7,20,102,28,134,145,2,16,103,16,0,78,125,4,0,67,110,118,60,29,189,17,45,134,127,19,47,24,10,74,138,16,121,18,110,88,3,73,24,4,0,0,3,2,19,141,35,6,9,7,45,8,87,16,64,58,17,27,14,58,16,76,5,72,34,0,22,59,128,71,127,39,17,5,95,135,0,4,54,67,0,47,116,63,0,145,158,48,39,67,83,84,0,0,0,0,2,10,37,1,0,4,5,0,0,0,0,28,13,4,6,63,68,65,16,197,88,47,150,8,48,1,0,0,7,24,103,28,135,141,1,16,104,17,0,77,126,4,0,66,112,118,59,30,188,17,46,133,128,18,49,24,9,75,135,16,122,21,108,87,4,72,24,5,1,0,2,2,19,142,36,6,9,8,45,7,87,17,62,58,19,26,15,57,16,77,4,72,33,0,22,60,126,70,127,39,16,5,94,121,1,4,53,66,0,48,118,65,0,146,160,46,40,66,81,86,0,0,0,0,0,11,32,1,1,2,3,0,1,0,0,27,13,4,5,65,69,68,16,196,88,46,149,9,48,0,0,0,7,25,104,28,135,145,2,15,103,17,0,77,128,5,0,67,112,119,60,30,188,17,44,133,127,17,49,25,9,77,139,17,120,19,108,87,3,73,24,4,0,0,3,2,20,142,34,6,8,7,47,8,89,15,66,59,17,28,14,58,16,76,4,73,34,0,20,59,127,70,128,38,17,4,95,134,1,4,53,68,0,47,116,64,0,147,159,48,39,67,81,84,0,0,0,0,2,11,37,1,1,4,7,0,0,0,0,28,13,4,6,64,68,67,16,198,88,45,152,9,49,0,0,0,6,21,100,26,136,142,2,17,103,17,0,77,128,5,0,66,111,119,58,29,188,18,46,132,130,17,49,26,9,77,138,15,122,22,109,88,4,73,24,4,1,0,3,2,19,140,36,6,9,6,45,8,84,17,65,58,20,27,15,57,17,72,5,72,33,0,19,60,128,70,128,40,17,5,94,135,0,4,52,64,0,48,119,65,0,144,161,48,40,68,81

Radius of gyration: 24.69 Å; Cα contacts (8 Å, |Δi|>4): 1018; chains: 4; bounding box: 52×46×64 Å

B-factor: mean 49.55, std 15.27, range [2.24, 100.6]

Nearest PDB structures (foldseek):
  1y1l-assembly1_A  TM=1.008E+00  e=2.017E-26  Archaeoglobus fulgidus DSM 4304
  8p5n-assembly2_B  TM=8.807E-01  e=4.600E-10  Deinococcus indicus
  1jl3-assembly1_A  TM=8.411E-01  e=2.920E-09  Bacillus subtilis
  3t38-assembly1_A  TM=7.584E-01  e=1.976E-08  Corynebacterium glutamicum
  3t38-assembly1_B  TM=7.727E-01  e=4.245E-08  Corynebacterium glutamicum